Protein AF-0000000077655618 (afdb_homodimer)

Solvent-accessible surface area (backbone atoms only — not comparable to full-atom values): 24822 Å² total; per-residue (Å²): 123,72,72,70,59,63,69,68,70,61,69,77,71,87,75,75,55,71,66,56,51,51,38,50,49,49,50,52,50,49,52,53,41,50,52,50,50,46,52,32,48,47,38,51,69,42,61,35,65,68,57,48,50,51,49,51,52,28,56,75,67,73,40,81,73,79,89,70,79,39,48,40,26,47,33,10,50,50,26,32,53,42,6,56,70,70,27,60,85,37,42,50,14,34,50,28,31,55,51,10,55,44,26,36,52,42,22,52,42,48,51,52,30,42,52,48,30,41,63,45,32,46,45,57,54,49,48,40,54,72,40,60,47,44,53,48,51,52,41,50,51,51,36,52,51,33,48,51,51,32,45,52,30,52,49,50,33,54,54,34,52,69,69,45,60,91,54,92,38,74,61,40,57,50,29,51,53,48,33,52,51,30,47,50,52,31,52,52,37,47,51,56,41,47,56,55,43,61,45,48,62,58,48,43,54,50,49,38,52,21,48,51,47,33,53,51,35,52,36,50,36,26,44,51,43,28,51,49,38,54,53,45,54,59,55,58,74,67,57,63,75,74,128,123,71,73,70,60,64,67,68,71,62,70,77,71,85,76,77,55,71,68,58,51,50,38,51,49,50,50,53,50,49,52,54,43,49,52,50,49,46,52,33,46,45,39,50,69,42,62,36,64,68,56,48,50,51,47,50,52,27,56,76,66,71,40,80,72,78,90,69,78,40,49,40,26,48,32,9,50,49,26,32,52,41,7,57,72,70,26,61,85,37,42,49,15,34,51,29,30,54,52,10,53,44,26,36,51,43,23,53,44,48,51,51,30,44,51,49,33,43,62,45,30,44,43,56,52,49,49,39,56,71,40,61,47,46,52,47,51,53,42,50,51,51,36,52,51,33,47,52,50,33,47,50,30,52,48,50,32,54,52,35,53,68,69,44,60,91,54,92,39,74,62,40,57,49,31,52,53,48,32,54,52,32,47,51,53,30,53,54,38,48,51,54,40,48,56,55,44,60,44,47,60,59,48,44,54,50,49,38,52,20,48,51,49,33,52,50,36,51,38,51,37,26,46,49,42,28,50,49,37,55,52,46,54,59,54,59,75,68,56,63,75,73,127

pLDDT: mean 90.3, std 14.66, range [31.08, 98.88]

Nearest PDB structures (foldseek):
  9g2r-assembly1_E  TM=8.970E-01  e=3.684E-19  Homo sapiens
  9g2r-assembly1_F  TM=9.180E-01  e=1.814E-18  Homo sapiens
  2d4c-assembly2_D  TM=8.384E-01  e=1.560E-07  Homo sapiens
  2d4c-assembly1_B  TM=7.751E-01  e=2.166E-07  Homo sapiens
  2d4c-assembly2_C  TM=8.221E-01  e=8.841E-07  Homo sapiens

Sequence (486 aa):
MNYTEEKLGQAEKTELDAHFENLLQRSDKTKQWTEKLLRSSETLLQPNPSVRMEDFFYEKMDKKKRDRYTNAEQLGQVMIDSGNDYGPGTAYGNSLIKCGQTQMQIGNAEKEFVQSACNNFLQPLKNFLEGDMRTIQKEKKILENKRLDLDACKNRLRKAKTQAGQQQDDAVAKAEADLRVAQSEFDRQAEITKLLLEGISSTHAHHLRCLNDFIEAQMNYYAQCHQYMVDLRKQMGSIPADNMNYTEEKLGQAEKTELDAHFENLLQRSDKTKQWTEKLLRSSETLLQPNPSVRMEDFFYEKMDKKKRDRYTNAEQLGQVMIDSGNDYGPGTAYGNSLIKCGQTQMQIGNAEKEFVQSACNNFLQPLKNFLEGDMRTIQKEKKILENKRLDLDACKNRLRKAKTQAGQQQDDAVAKAEADLRVAQSEFDRQAEITKLLLEGISSTHAHHLRCLNDFIEAQMNYYAQCHQYMVDLRKQMGSIPADN

Structure (mmCIF, N/CA/C/O backbone):
data_AF-0000000077655618-model_v1
#
loop_
_entity.id
_entity.type
_entity.pdbx_description
1 polymer SH3GLB1
#
loop_
_atom_site.group_PDB
_atom_site.id
_atom_site.type_symbol
_atom_site.label_atom_id
_atom_site.label_alt_id
_atom_site.label_comp_id
_atom_site.label_asym_id
_atom_site.label_entity_id
_atom_site.label_seq_id
_atom_site.pdbx_PDB_ins_code
_atom_site.Cartn_x
_atom_site.Cartn_y
_atom_site.Cartn_z
_atom_site.occupancy
_atom_site.B_iso_or_equiv
_atom_site.auth_seq_id
_atom_site.auth_comp_id
_atom_site.auth_asym_id
_atom_site.auth_atom_id
_atom_site.pdbx_PDB_model_num
ATOM 1 N N . MET A 1 1 ? 20.531 41.062 53 1 31.3 1 MET A N 1
ATOM 2 C CA . MET A 1 1 ? 21.141 41.938 52 1 31.3 1 MET A CA 1
ATOM 3 C C . MET A 1 1 ? 20.938 41.344 50.594 1 31.3 1 MET A C 1
ATOM 5 O O . MET A 1 1 ? 20.844 42.125 49.625 1 31.3 1 MET A O 1
ATOM 9 N N . ASN A 1 2 ? 21.141 39.875 50.406 1 32.28 2 ASN A N 1
ATOM 10 C CA . ASN A 1 2 ? 21.281 39.281 49.094 1 32.28 2 ASN A CA 1
ATOM 11 C C . ASN A 1 2 ? 19.922 39.156 48.375 1 32.28 2 ASN A C 1
ATOM 13 O O . ASN A 1 2 ? 19.859 39 47.188 1 32.28 2 ASN A O 1
ATOM 17 N N . TYR A 1 3 ? 18.844 38.938 49.125 1 40.38 3 TYR A N 1
ATOM 18 C CA . TYR A 1 3 ? 17.547 38.625 48.531 1 40.38 3 TYR A CA 1
ATOM 19 C C . TYR A 1 3 ? 16.984 39.844 47.812 1 40.38 3 TYR A C 1
ATOM 21 O O . TYR A 1 3 ? 16.234 39.719 46.844 1 40.38 3 TYR A O 1
ATOM 29 N N . THR A 1 4 ? 17.125 41.125 48.406 1 37.94 4 THR A N 1
ATOM 30 C CA . THR A 1 4 ? 16.578 42.344 47.812 1 37.94 4 THR A CA 1
ATOM 31 C C . THR A 1 4 ? 17.266 42.625 46.469 1 37.94 4 THR A C 1
ATOM 33 O O . THR A 1 4 ? 16.672 43.25 45.594 1 37.94 4 THR A O 1
ATOM 36 N N . GLU A 1 5 ? 18.641 42.375 46.344 1 35.78 5 GLU A N 1
ATOM 37 C CA . GLU A 1 5 ? 19.344 42.719 45.125 1 35.78 5 GLU A CA 1
ATOM 38 C C . GLU A 1 5 ? 18.859 41.906 43.938 1 35.78 5 GLU A C 1
ATOM 40 O O . GLU A 1 5 ? 19.031 42.312 42.781 1 35.78 5 GLU A O 1
ATOM 45 N N . GLU A 1 6 ? 18.531 40.625 44.156 1 39.66 6 GLU A N 1
ATOM 46 C CA . GLU A 1 6 ? 18.219 39.75 43.031 1 39.66 6 GLU A CA 1
ATOM 47 C C . GLU A 1 6 ? 16.922 40.188 42.344 1 39.66 6 GLU A C 1
ATOM 49 O O . GLU A 1 6 ? 16.672 39.812 41.188 1 39.66 6 GLU A O 1
ATOM 54 N N . LYS A 1 7 ? 15.898 40.688 43.031 1 42.94 7 LYS A N 1
ATOM 55 C CA . LYS A 1 7 ? 14.625 41.094 42.438 1 42.94 7 LYS A CA 1
ATOM 56 C C . LYS A 1 7 ? 14.797 42.344 41.562 1 42.94 7 LYS A C 1
ATOM 58 O O . LYS A 1 7 ? 13.883 42.719 40.812 1 42.94 7 LYS A O 1
ATOM 63 N N . LEU A 1 8 ? 15.711 43.281 41.875 1 39.59 8 LEU A N 1
ATOM 64 C CA . LEU A 1 8 ? 15.789 44.562 41.156 1 39.59 8 LEU A CA 1
ATOM 65 C C . LEU A 1 8 ? 16.078 44.344 39.688 1 39.59 8 LEU A C 1
ATOM 67 O O . LEU A 1 8 ? 15.641 45.125 38.844 1 39.59 8 LEU A O 1
ATOM 71 N N . GLY A 1 9 ? 17.172 43.531 39.344 1 36.91 9 GLY A N 1
ATOM 72 C CA . GLY A 1 9 ? 17.688 43.531 37.969 1 36.91 9 GLY A CA 1
ATOM 73 C C . GLY A 1 9 ? 16.844 42.719 37.031 1 36.91 9 GLY A C 1
ATOM 74 O O . GLY A 1 9 ? 17.312 42.312 35.969 1 36.91 9 GLY A O 1
ATOM 75 N N . GLN A 1 10 ? 15.844 41.938 37.469 1 41.03 10 GLN A N 1
ATOM 76 C CA . GLN A 1 10 ? 15.25 41.094 36.406 1 41.03 10 GLN A CA 1
ATOM 77 C C . GLN A 1 10 ? 14.602 41.969 35.344 1 41.03 10 GLN A C 1
ATOM 79 O O . GLN A 1 10 ? 13.719 42.781 35.625 1 41.03 10 GLN A O 1
ATOM 84 N N . ALA A 1 11 ? 15.258 42.312 34.281 1 46.81 11 ALA A N 1
ATOM 85 C CA . ALA A 1 11 ? 14.758 43 33.094 1 46.81 11 ALA A CA 1
ATOM 86 C C . ALA A 1 11 ? 13.305 42.625 32.812 1 46.81 11 ALA A C 1
ATOM 88 O O . ALA A 1 11 ? 12.945 41.438 32.844 1 46.81 11 ALA A O 1
ATOM 89 N N . GLU A 1 12 ? 12.344 43.469 33.031 1 51.44 12 GLU A N 1
ATOM 90 C CA . GLU A 1 12 ? 10.93 43.281 32.719 1 51.44 12 GLU A CA 1
ATOM 91 C C . GLU A 1 12 ? 10.758 42.75 31.281 1 51.44 12 GLU A C 1
ATOM 93 O O . GLU A 1 12 ? 11.07 43.438 30.312 1 51.44 12 GLU A O 1
ATOM 98 N N . LYS A 1 13 ? 10.883 41.469 31.094 1 59.34 13 LYS A N 1
ATOM 99 C CA . LYS A 1 13 ? 10.68 40.812 29.797 1 59.34 13 LYS A CA 1
ATOM 100 C C . LYS A 1 13 ? 9.398 41.312 29.125 1 59.34 13 LYS A C 1
ATOM 102 O O . LYS A 1 13 ? 8.367 41.438 29.781 1 59.34 13 LYS A O 1
ATOM 107 N N . THR A 1 14 ? 9.57 42.062 28 1 67.06 14 THR A N 1
ATOM 108 C CA . THR A 1 14 ? 8.453 42.531 27.172 1 67.06 14 THR A CA 1
ATOM 109 C C . THR A 1 14 ? 7.516 41.344 26.844 1 67.06 14 THR A C 1
ATOM 111 O O . THR A 1 14 ? 7.953 40.312 26.328 1 67.06 14 THR A O 1
ATOM 114 N N . GLU A 1 15 ? 6.305 41.375 27.562 1 65.38 15 GLU A N 1
ATOM 115 C CA . GLU A 1 15 ? 5.32 40.344 27.344 1 65.38 15 GLU A CA 1
ATOM 116 C C . GLU A 1 15 ? 4.355 40.688 26.219 1 65.38 15 GLU A C 1
ATOM 118 O O . GLU A 1 15 ? 3.986 41.844 26.062 1 65.38 15 GLU A O 1
ATOM 123 N N . LEU A 1 16 ? 4.266 39.781 25.234 1 73.88 16 LEU A N 1
ATOM 124 C CA . LEU A 1 16 ? 3.23 39.906 24.219 1 73.88 16 LEU A CA 1
ATOM 125 C C . LEU A 1 16 ? 1.852 39.625 24.812 1 73.88 16 LEU A C 1
ATOM 127 O O . LEU A 1 16 ? 1.73 38.938 25.828 1 73.88 16 LEU A O 1
ATOM 131 N N . ASP A 1 17 ? 0.791 40.219 24.312 1 82.69 17 ASP A N 1
ATOM 132 C CA . ASP A 1 17 ? -0.555 40.062 24.859 1 82.69 17 ASP A CA 1
ATOM 133 C C . ASP A 1 17 ? -1.081 38.656 24.641 1 82.69 17 ASP A C 1
ATOM 135 O O . ASP A 1 17 ? -0.473 37.875 23.906 1 82.69 17 ASP A O 1
ATOM 139 N N . ALA A 1 18 ? -2.076 38.312 25.406 1 87.25 18 ALA A N 1
ATOM 140 C CA . ALA A 1 18 ? -2.664 36.969 25.438 1 87.25 18 ALA A CA 1
ATOM 141 C C . ALA A 1 18 ? -3.146 36.562 24.047 1 87.25 18 ALA A C 1
ATOM 143 O O . ALA A 1 18 ? -3.016 35.406 23.672 1 87.25 18 ALA A O 1
ATOM 144 N N . HIS A 1 19 ? -3.668 37.5 23.328 1 88.31 19 HIS A N 1
ATOM 145 C CA . HIS A 1 19 ? -4.145 37.219 21.984 1 88.31 19 HIS A CA 1
ATOM 146 C C . HIS A 1 19 ? -2.994 36.812 21.062 1 88.31 19 HIS A C 1
ATOM 148 O O . HIS A 1 19 ? -3.109 35.844 20.312 1 88.31 19 HIS A O 1
ATOM 154 N N . PHE A 1 20 ? -1.961 37.531 21.125 1 91.88 20 PHE A N 1
ATOM 155 C CA . PHE A 1 20 ? -0.779 37.25 20.328 1 91.88 20 PHE A CA 1
ATOM 156 C C . PHE A 1 20 ? -0.214 35.875 20.672 1 91.88 20 PHE A C 1
ATOM 158 O O . PHE A 1 20 ? 0.171 35.094 19.781 1 91.88 20 PHE A O 1
ATOM 165 N N . GLU A 1 21 ? -0.175 35.562 21.969 1 91.12 21 GLU A N 1
ATOM 166 C CA . GLU A 1 21 ? 0.317 34.25 22.406 1 91.12 21 GLU A CA 1
ATOM 167 C C . GLU A 1 21 ? -0.551 33.125 21.875 1 91.12 21 GLU A C 1
ATOM 169 O O . GLU A 1 21 ? -0.04 32.062 21.516 1 91.12 21 GLU A O 1
ATOM 174 N N . ASN A 1 22 ? -1.775 33.375 21.859 1 92.75 22 ASN A N 1
ATOM 175 C CA . ASN A 1 22 ? -2.695 32.375 21.297 1 92.75 22 ASN A CA 1
ATOM 176 C C . ASN A 1 22 ? -2.438 32.156 19.812 1 92.75 22 ASN A C 1
ATOM 178 O O . ASN A 1 22 ? -2.488 31.016 19.328 1 92.75 22 ASN A O 1
ATOM 182 N N . LEU A 1 23 ? -2.24 33.219 19.125 1 94.25 23 LEU A N 1
ATOM 183 C CA . LEU A 1 23 ? -1.936 33.125 17.688 1 94.25 23 LEU A CA 1
ATOM 184 C C . LEU A 1 23 ? -0.643 32.375 17.469 1 94.25 23 LEU A C 1
ATOM 186 O O . LEU A 1 23 ? -0.556 31.562 16.531 1 94.25 23 LEU A O 1
ATOM 190 N N . LEU A 1 24 ? 0.281 32.625 18.344 1 94.56 24 LEU A N 1
ATOM 191 C CA . LEU A 1 24 ? 1.562 31.922 18.25 1 94.56 24 LEU A CA 1
ATOM 192 C C . LEU A 1 24 ? 1.389 30.422 18.484 1 94.56 24 LEU A C 1
ATOM 194 O O . LEU A 1 24 ? 1.948 29.609 17.734 1 94.56 24 LEU A O 1
ATOM 198 N N . GLN A 1 25 ? 0.651 30.109 19.422 1 94.69 25 GLN A N 1
ATOM 199 C CA . GLN A 1 25 ? 0.395 28.703 19.75 1 94.69 25 GLN A CA 1
ATOM 200 C C . GLN A 1 25 ? -0.326 28.016 18.594 1 94.69 25 GLN A C 1
ATOM 202 O O . GLN A 1 25 ? 0 26.875 18.25 1 94.69 25 GLN A O 1
ATOM 207 N N . ARG A 1 26 ? -1.279 28.641 18.031 1 95.38 26 ARG A N 1
ATOM 208 C CA . ARG A 1 26 ? -2.014 28.094 16.891 1 95.38 26 ARG A CA 1
ATOM 209 C C . ARG A 1 26 ? -1.083 27.828 15.719 1 95.38 26 ARG A C 1
ATOM 211 O O . ARG A 1 26 ? -1.205 26.812 15.039 1 95.38 26 ARG A O 1
ATOM 218 N N . SER A 1 27 ? -0.266 28.781 15.492 1 96.31 27 SER A N 1
ATOM 219 C CA . SER A 1 27 ? 0.695 28.625 14.406 1 96.31 27 SER A CA 1
ATOM 220 C C . SER A 1 27 ? 1.592 27.406 14.625 1 96.31 27 SER A C 1
ATOM 222 O O . SER A 1 27 ? 1.826 26.641 13.695 1 96.31 27 SER A O 1
ATOM 224 N N . ASP A 1 28 ? 2.088 27.25 15.828 1 96.56 28 ASP A N 1
ATOM 225 C CA . ASP A 1 28 ? 2.971 26.125 16.156 1 96.56 28 ASP A CA 1
ATOM 226 C C . ASP A 1 28 ? 2.244 24.797 16 1 96.56 28 ASP A C 1
ATOM 228 O O . ASP A 1 28 ? 2.795 23.844 15.453 1 96.56 28 ASP A O 1
ATOM 232 N N . LYS A 1 29 ? 1.054 24.781 16.5 1 97.06 29 LYS A N 1
ATOM 233 C CA . LYS A 1 29 ? 0.235 23.594 16.359 1 97.06 29 LYS A CA 1
ATOM 234 C C . LYS A 1 29 ? -0.013 23.25 14.891 1 97.06 29 LYS A C 1
ATOM 236 O O . LYS A 1 29 ? 0.083 22.094 14.484 1 97.06 29 LYS A O 1
ATOM 241 N N . THR A 1 30 ? -0.341 24.281 14.148 1 98.12 30 THR A N 1
ATOM 242 C CA . THR A 1 30 ? -0.645 24.078 12.734 1 98.12 30 THR A CA 1
ATOM 243 C C . THR A 1 30 ? 0.563 23.516 12 1 98.12 30 THR A C 1
ATOM 245 O O . THR A 1 30 ? 0.422 22.609 11.172 1 98.12 30 THR A O 1
ATOM 248 N N . LYS A 1 31 ? 1.72 24.062 12.266 1 98.38 31 LYS A N 1
ATOM 249 C CA . LYS A 1 31 ? 2.936 23.547 11.641 1 98.38 31 LYS A CA 1
ATOM 250 C C . LYS A 1 31 ? 3.148 22.078 11.969 1 98.38 31 LYS A C 1
ATOM 252 O O . LYS A 1 31 ? 3.338 21.25 11.07 1 98.38 31 LYS A O 1
ATOM 257 N N . GLN A 1 32 ? 3.078 21.781 13.227 1 98.38 32 GLN A N 1
ATOM 258 C CA . GLN A 1 32 ? 3.363 20.422 13.711 1 98.38 32 GLN A CA 1
ATOM 259 C C . GLN A 1 32 ? 2.404 19.406 13.102 1 98.38 32 GLN A C 1
ATOM 261 O O . GLN A 1 32 ? 2.836 18.375 12.578 1 98.38 32 GLN A O 1
ATOM 266 N N . TRP A 1 33 ? 1.185 19.75 13.172 1 98.69 33 TRP A N 1
ATOM 267 C CA . TRP A 1 33 ? 0.188 18.781 12.711 1 98.69 33 TRP A CA 1
ATOM 268 C C . TRP A 1 33 ? 0.185 18.688 11.195 1 98.69 33 TRP A C 1
ATOM 270 O O . TRP A 1 33 ? -0.042 17.609 10.633 1 98.69 33 TRP A O 1
ATOM 280 N N . THR A 1 34 ? 0.363 19.828 10.492 1 98.81 34 THR A N 1
ATOM 281 C CA . THR A 1 34 ? 0.437 19.766 9.039 1 98.81 34 THR A CA 1
ATOM 282 C C . THR A 1 34 ? 1.589 18.875 8.594 1 98.81 34 THR A C 1
ATOM 284 O O . THR A 1 34 ? 1.453 18.109 7.633 1 98.81 34 THR A O 1
ATOM 287 N N . GLU A 1 35 ? 2.691 18.922 9.312 1 98.69 35 GLU A N 1
ATOM 288 C CA . GLU A 1 35 ? 3.834 18.062 9 1 98.69 35 GLU A CA 1
ATOM 289 C C . GLU A 1 35 ? 3.482 16.594 9.172 1 98.69 35 GLU A C 1
ATOM 291 O O . GLU A 1 35 ? 3.826 15.758 8.328 1 98.69 35 GLU A O 1
ATOM 296 N N . LYS A 1 36 ? 2.873 16.266 10.227 1 98.75 36 LYS A N 1
ATOM 297 C CA . LYS A 1 36 ? 2.508 14.891 10.516 1 98.75 36 LYS A CA 1
ATOM 298 C C . LYS A 1 36 ? 1.456 14.383 9.531 1 98.75 36 LYS A C 1
ATOM 300 O O . LYS A 1 36 ? 1.523 13.242 9.07 1 98.75 36 LYS A O 1
ATOM 305 N N . LEU A 1 37 ? 0.452 15.242 9.266 1 98.75 37 LEU A N 1
ATOM 306 C CA . LEU A 1 37 ? -0.576 14.891 8.289 1 98.75 37 LEU A CA 1
ATOM 307 C C . LEU A 1 37 ? 0.042 14.609 6.926 1 98.75 37 LEU A C 1
ATOM 309 O O . LEU A 1 37 ? -0.323 13.641 6.262 1 98.75 37 LEU A O 1
ATOM 313 N N . LEU A 1 38 ? 0.95 15.484 6.57 1 98.31 38 LEU A N 1
ATOM 314 C CA . LEU A 1 38 ? 1.625 15.32 5.289 1 98.31 38 LEU A CA 1
ATOM 315 C C . LEU A 1 38 ? 2.383 14 5.234 1 98.31 38 LEU A C 1
ATOM 317 O O . LEU A 1 38 ? 2.217 13.227 4.289 1 98.31 38 LEU A O 1
ATOM 321 N N . ARG A 1 39 ? 3.137 13.68 6.254 1 97.38 39 ARG A N 1
ATOM 322 C CA . ARG A 1 39 ? 3.955 12.477 6.297 1 97.38 39 ARG A CA 1
ATOM 323 C C . ARG A 1 39 ? 3.086 11.227 6.266 1 97.38 39 ARG A C 1
ATOM 325 O O . ARG A 1 39 ? 3.355 10.297 5.5 1 97.38 39 ARG A O 1
ATOM 332 N N . SER A 1 40 ? 2.105 11.164 7.078 1 98 40 SER A N 1
ATOM 333 C CA . SER A 1 40 ? 1.231 10 7.152 1 98 40 SER A CA 1
ATOM 334 C C . SER A 1 40 ? 0.466 9.797 5.852 1 98 40 SER A C 1
ATOM 336 O O . SER A 1 40 ? 0.246 8.664 5.422 1 98 40 SER A O 1
ATOM 338 N N . SER A 1 41 ? 0.03 10.906 5.25 1 98.25 41 SER A N 1
ATOM 339 C CA . SER A 1 41 ? -0.682 10.805 3.98 1 98.25 41 SER A CA 1
ATOM 340 C C . SER A 1 41 ? 0.234 10.297 2.871 1 98.25 41 SER A C 1
ATOM 342 O O . SER A 1 41 ? -0.188 9.508 2.021 1 98.25 41 SER A O 1
ATOM 344 N N . GLU A 1 42 ? 1.455 10.742 2.889 1 96.12 42 GLU A N 1
ATOM 345 C CA . GLU A 1 42 ? 2.43 10.273 1.908 1 96.12 42 GLU A CA 1
ATOM 346 C C . GLU A 1 42 ? 2.635 8.766 2.012 1 96.12 42 GLU A C 1
ATOM 348 O O . GLU A 1 42 ? 2.699 8.07 0.996 1 96.12 42 GLU A O 1
ATOM 353 N N . THR A 1 43 ? 2.734 8.289 3.225 1 95.25 43 THR A N 1
ATOM 354 C CA . THR A 1 43 ? 2.951 6.863 3.457 1 95.25 43 THR A CA 1
ATOM 355 C C . THR A 1 43 ? 1.734 6.051 3.02 1 95.25 43 THR A C 1
ATOM 357 O O . THR A 1 43 ? 1.874 4.93 2.529 1 95.25 43 THR A O 1
ATOM 360 N N . LEU A 1 44 ? 0.563 6.625 3.205 1 96.88 44 LEU A N 1
ATOM 361 C CA . LEU A 1 44 ? -0.66 5.961 2.771 1 96.88 44 LEU A CA 1
ATOM 362 C C . LEU A 1 44 ? -0.699 5.828 1.252 1 96.88 44 LEU A C 1
ATOM 364 O O . LEU A 1 44 ? -1.018 4.762 0.726 1 96.88 44 LEU A O 1
ATOM 368 N N . LEU A 1 45 ? -0.333 6.918 0.59 1 96.06 45 LEU A N 1
ATOM 369 C CA . LEU A 1 45 ? -0.482 6.988 -0.859 1 96.06 45 LEU A CA 1
ATOM 370 C C . LEU A 1 45 ? 0.636 6.223 -1.56 1 96.06 45 LEU A C 1
ATOM 372 O O . LEU A 1 45 ? 0.443 5.707 -2.662 1 96.06 45 LEU A O 1
ATOM 376 N N . GLN A 1 46 ? 1.809 6.215 -0.914 1 93.19 46 GLN A N 1
ATOM 377 C CA . GLN A 1 46 ? 2.959 5.457 -1.396 1 93.19 46 GLN A CA 1
ATOM 378 C C . GLN A 1 46 ? 3.689 4.773 -0.244 1 93.19 46 GLN A C 1
ATOM 380 O O . GLN A 1 46 ? 4.652 5.32 0.298 1 93.19 46 GLN A O 1
ATOM 385 N N . PRO A 1 47 ? 3.256 3.551 0.01 1 91.5 47 PRO A N 1
ATOM 386 C CA . PRO A 1 47 ? 3.768 2.859 1.195 1 91.5 47 PRO A CA 1
ATOM 387 C C . PRO A 1 47 ? 5.215 2.404 1.034 1 91.5 47 PRO A C 1
ATOM 389 O O . PRO A 1 47 ? 5.883 2.088 2.023 1 91.5 47 PRO A O 1
ATOM 392 N N . ASN A 1 48 ? 5.758 2.318 -0.13 1 88.19 48 ASN A N 1
ATOM 393 C CA . ASN A 1 48 ? 7.129 1.889 -0.378 1 88.19 48 ASN A CA 1
ATOM 394 C C . ASN A 1 48 ? 8.117 3.037 -0.193 1 88.19 48 ASN A C 1
ATOM 396 O O . ASN A 1 48 ? 8.133 3.982 -0.982 1 88.19 48 ASN A O 1
ATOM 400 N N . PRO A 1 49 ? 8.914 2.932 0.778 1 88.75 49 PRO A N 1
ATOM 401 C CA . PRO A 1 49 ? 9.844 4.031 1.068 1 88.75 49 PRO A CA 1
ATOM 402 C C . PRO A 1 49 ? 10.82 4.293 -0.072 1 88.75 49 PRO A C 1
ATOM 404 O O . PRO A 1 49 ? 11.195 5.445 -0.316 1 88.75 49 PRO A O 1
ATOM 407 N N . SER A 1 50 ? 11.219 3.268 -0.733 1 86.31 50 SER A N 1
ATOM 408 C CA . SER A 1 50 ? 12.156 3.424 -1.838 1 86.31 50 SER A CA 1
ATOM 409 C C . SER A 1 50 ? 11.539 4.219 -2.982 1 86.31 50 SER A C 1
ATOM 411 O O . SER A 1 50 ? 12.195 5.066 -3.588 1 86.31 50 SER A O 1
ATOM 413 N N . VAL A 1 51 ? 10.359 3.943 -3.217 1 87.31 51 VAL A N 1
ATOM 414 C CA . VAL A 1 51 ? 9.656 4.637 -4.289 1 87.31 51 VAL A CA 1
ATOM 415 C C . VAL A 1 51 ? 9.406 6.09 -3.889 1 87.31 51 VAL A C 1
ATOM 417 O O . VAL A 1 51 ? 9.531 7 -4.715 1 87.31 51 VAL A O 1
ATOM 420 N N . ARG A 1 52 ? 9.047 6.309 -2.656 1 87.94 52 ARG A N 1
ATOM 421 C CA . ARG A 1 52 ? 8.836 7.668 -2.172 1 87.94 52 ARG A CA 1
ATOM 422 C C . ARG A 1 52 ? 10.102 8.508 -2.332 1 87.94 52 ARG A C 1
ATOM 424 O O . ARG A 1 52 ? 10.031 9.68 -2.705 1 87.94 52 ARG A O 1
ATOM 431 N N . MET A 1 53 ? 11.234 7.898 -2.086 1 88 53 MET A N 1
ATOM 432 C CA . MET A 1 53 ? 12.523 8.578 -2.227 1 88 53 MET A CA 1
ATOM 433 C C . MET A 1 53 ? 12.812 8.891 -3.689 1 88 53 MET A C 1
ATOM 435 O O . MET A 1 53 ? 13.289 9.984 -4.008 1 88 53 MET A O 1
ATOM 439 N N . GLU A 1 54 ? 12.578 7.926 -4.445 1 87.44 54 GLU A N 1
ATOM 440 C CA . GLU A 1 54 ? 12.773 8.125 -5.879 1 87.44 54 GLU A CA 1
ATOM 441 C C . GLU A 1 54 ? 11.906 9.266 -6.402 1 87.44 54 GLU A C 1
ATOM 443 O O . GLU A 1 54 ? 12.375 10.125 -7.145 1 87.44 54 GLU A O 1
ATOM 448 N N . ASP A 1 55 ? 10.688 9.258 -6.012 1 84.62 55 ASP A N 1
ATOM 449 C CA . ASP A 1 55 ? 9.75 10.305 -6.426 1 84.62 55 ASP A CA 1
ATOM 450 C C . ASP A 1 55 ? 10.203 11.672 -5.934 1 84.62 55 ASP A C 1
ATOM 452 O O . ASP A 1 55 ? 10.055 12.672 -6.637 1 84.62 55 ASP A O 1
ATOM 456 N N . PHE A 1 56 ? 10.672 11.641 -4.77 1 82.06 56 PHE A N 1
ATOM 457 C CA . PHE A 1 56 ? 11.188 12.875 -4.188 1 82.06 56 PHE A CA 1
ATOM 458 C C . PHE A 1 56 ? 12.336 13.43 -5.02 1 82.06 56 PHE A C 1
ATOM 460 O O . PHE A 1 56 ? 12.398 14.641 -5.266 1 82.06 56 PHE A O 1
ATOM 467 N N . PHE A 1 57 ? 13.133 12.539 -5.48 1 83.69 57 PHE A N 1
ATOM 468 C CA . PHE A 1 57 ? 14.266 12.938 -6.305 1 83.69 57 PHE A CA 1
ATOM 469 C C . PHE A 1 57 ? 13.789 13.484 -7.648 1 83.69 57 PHE A C 1
ATOM 471 O O . PHE A 1 57 ? 14.32 14.477 -8.141 1 83.69 57 PHE A O 1
ATOM 478 N N . TYR A 1 58 ? 12.859 12.875 -8.234 1 83.75 58 TYR A N 1
ATOM 479 C CA . TYR A 1 58 ? 12.336 13.312 -9.516 1 83.75 58 TYR A CA 1
ATOM 480 C C . TYR A 1 58 ? 11.68 14.688 -9.398 1 83.75 58 TYR A C 1
ATOM 482 O O . TYR A 1 58 ? 11.836 15.531 -10.281 1 83.75 58 TYR A O 1
ATOM 490 N N . GLU A 1 59 ? 10.945 14.906 -8.344 1 79.94 59 GLU A N 1
ATOM 491 C CA . GLU A 1 59 ? 10.289 16.188 -8.102 1 79.94 59 GLU A CA 1
ATOM 492 C C . GLU A 1 59 ? 11.32 17.312 -7.969 1 79.94 59 GLU A C 1
ATOM 494 O O . GLU A 1 59 ? 11.141 18.391 -8.523 1 79.94 59 GLU A O 1
ATOM 499 N N . LYS A 1 60 ? 12.344 17.031 -7.32 1 81.31 60 LYS A N 1
ATOM 500 C CA . LYS A 1 60 ? 13.391 18.031 -7.09 1 81.31 60 LYS A CA 1
ATOM 501 C C . LYS A 1 60 ? 14.109 18.391 -8.391 1 81.31 60 LYS A C 1
ATOM 503 O O . LYS A 1 60 ? 14.531 19.531 -8.578 1 81.31 60 LYS A O 1
ATOM 508 N N . MET A 1 61 ? 14.102 17.469 -9.25 1 85 61 MET A N 1
ATOM 509 C CA . MET A 1 61 ? 14.789 17.672 -10.523 1 85 61 MET A CA 1
ATOM 510 C C . MET A 1 61 ? 13.82 18.109 -11.609 1 85 61 MET A C 1
ATOM 512 O O . MET A 1 61 ? 14.203 18.25 -12.773 1 85 61 MET A O 1
ATOM 516 N N . ASP A 1 62 ? 12.547 18.234 -11.266 1 82.38 62 ASP A N 1
ATOM 517 C CA . ASP A 1 62 ? 11.484 18.625 -12.188 1 82.38 62 ASP A CA 1
ATOM 518 C C . ASP A 1 62 ? 11.32 17.594 -13.305 1 82.38 62 ASP A C 1
ATOM 520 O O . ASP A 1 62 ? 11.156 17.969 -14.469 1 82.38 62 ASP A O 1
ATOM 524 N N . LYS A 1 63 ? 11.602 16.469 -12.953 1 79 63 LYS A N 1
ATOM 525 C CA . LYS A 1 63 ? 11.375 15.367 -13.883 1 79 63 LYS A CA 1
ATOM 526 C C . LYS A 1 63 ? 10.031 14.688 -13.625 1 79 63 LYS A C 1
ATOM 528 O O . LYS A 1 63 ? 9.523 14.711 -12.5 1 79 63 LYS A O 1
ATOM 533 N N . LYS A 1 64 ? 9.578 14.164 -14.75 1 78.38 64 LYS A N 1
ATOM 534 C CA . LYS A 1 64 ? 8.312 13.453 -14.609 1 78.38 64 LYS A CA 1
ATOM 535 C C . LYS A 1 64 ? 8.492 12.125 -13.883 1 78.38 64 LYS A C 1
ATOM 537 O O . LYS A 1 64 ? 9.453 11.398 -14.148 1 78.38 64 LYS A O 1
ATOM 542 N N . LYS A 1 65 ? 7.508 11.781 -13.008 1 80.5 65 LYS A N 1
ATOM 543 C CA . LYS A 1 65 ? 7.531 10.531 -12.266 1 80.5 65 LYS A CA 1
ATOM 544 C C . LYS A 1 65 ? 7.367 9.336 -13.203 1 80.5 65 LYS A C 1
ATOM 546 O O . LYS A 1 65 ? 6.617 9.398 -14.172 1 80.5 65 LYS A O 1
ATOM 551 N N . ARG A 1 66 ? 8.031 8.367 -12.898 1 80.19 66 ARG A N 1
ATOM 552 C CA . ARG A 1 66 ? 7.945 7.141 -13.688 1 80.19 66 ARG A CA 1
ATOM 553 C C . ARG A 1 66 ? 6.582 6.473 -13.508 1 80.19 66 ARG A C 1
ATOM 555 O O . ARG A 1 66 ? 6.059 6.406 -12.398 1 80.19 66 ARG A O 1
ATOM 562 N N . ASP A 1 67 ? 6.055 6.199 -14.664 1 83.81 67 ASP A N 1
ATOM 563 C CA . ASP A 1 67 ? 4.82 5.422 -14.609 1 83.81 67 ASP A CA 1
ATOM 564 C C . ASP A 1 67 ? 5.098 3.967 -14.242 1 83.81 67 ASP A C 1
ATOM 566 O O . ASP A 1 67 ? 5.84 3.273 -14.938 1 83.81 67 ASP A O 1
ATOM 570 N N . ARG A 1 68 ? 4.602 3.576 -13.141 1 89.94 68 ARG A N 1
ATOM 571 C CA . ARG A 1 68 ? 4.844 2.221 -12.656 1 89.94 68 ARG A CA 1
ATOM 572 C C . ARG A 1 68 ? 3.533 1.486 -12.398 1 89.94 68 ARG A C 1
ATOM 574 O O . ARG A 1 68 ? 2.523 2.107 -12.055 1 89.94 68 ARG A O 1
ATOM 581 N N . TYR A 1 69 ? 3.633 0.203 -12.594 1 93.81 69 TYR A N 1
ATOM 582 C CA . TYR A 1 69 ? 2.502 -0.637 -12.219 1 93.81 69 TYR A CA 1
ATOM 583 C C . TYR A 1 69 ? 2.266 -0.588 -10.711 1 93.81 69 TYR A C 1
ATOM 585 O O . TYR A 1 69 ? 3.217 -0.606 -9.93 1 93.81 69 TYR A O 1
ATOM 593 N N . THR A 1 70 ? 1.004 -0.408 -10.383 1 96.06 70 THR A N 1
ATOM 594 C CA . THR A 1 70 ? 0.646 -0.654 -8.992 1 96.06 70 THR A CA 1
ATOM 595 C C . THR A 1 70 ? 0.792 -2.135 -8.648 1 96.06 70 THR A C 1
ATOM 597 O O . THR A 1 70 ? 0.959 -2.969 -9.539 1 96.06 70 THR A O 1
ATOM 600 N N . ASN A 1 71 ? 0.795 -2.42 -7.367 1 96.38 71 ASN A N 1
ATOM 601 C CA . ASN A 1 71 ? 0.847 -3.82 -6.961 1 96.38 71 ASN A CA 1
ATOM 602 C C . ASN A 1 71 ? -0.337 -4.609 -7.516 1 96.38 71 ASN A C 1
ATOM 604 O O . ASN A 1 71 ? -0.19 -5.77 -7.898 1 96.38 71 ASN A O 1
ATOM 608 N N . ALA A 1 72 ? -1.5 -3.961 -7.586 1 98.19 72 ALA A N 1
ATOM 609 C CA . ALA A 1 72 ? -2.688 -4.609 -8.133 1 98.19 72 ALA A CA 1
ATOM 610 C C . ALA A 1 72 ? -2.516 -4.902 -9.617 1 98.19 72 ALA A C 1
ATOM 612 O O . ALA A 1 72 ? -2.877 -5.984 -10.094 1 98.19 72 ALA A O 1
ATOM 613 N N . GLU A 1 73 ? -1.933 -3.965 -10.32 1 98.38 73 GLU A N 1
ATOM 614 C CA . GLU A 1 73 ? -1.689 -4.172 -11.742 1 98.38 73 GLU A CA 1
ATOM 615 C C . GLU A 1 73 ? -0.683 -5.293 -11.977 1 98.38 73 GLU A C 1
ATOM 617 O O . GLU A 1 73 ? -0.829 -6.082 -12.914 1 98.38 73 GLU A O 1
ATOM 622 N N . GLN A 1 74 ? 0.317 -5.324 -11.141 1 98.19 74 GLN A N 1
ATOM 623 C CA . GLN A 1 74 ? 1.308 -6.391 -11.25 1 98.19 74 GLN A CA 1
ATOM 624 C C . GLN A 1 74 ? 0.664 -7.762 -11.047 1 98.19 74 GLN A C 1
ATOM 626 O O . GLN A 1 74 ? 0.906 -8.688 -11.828 1 98.19 74 GLN A O 1
ATOM 631 N N . LEU A 1 75 ? -0.101 -7.859 -10.055 1 98.62 75 LEU A N 1
ATOM 632 C CA . LEU A 1 75 ? -0.818 -9.102 -9.812 1 98.62 75 LEU A CA 1
ATOM 633 C C . LEU A 1 75 ? -1.754 -9.43 -10.977 1 98.62 75 LEU A C 1
ATOM 635 O O . LEU A 1 75 ? -1.824 -10.578 -11.422 1 98.62 75 LEU A O 1
ATOM 639 N N . GLY A 1 76 ? -2.418 -8.375 -11.414 1 98.88 76 GLY A N 1
ATOM 640 C CA . GLY A 1 76 ? -3.303 -8.562 -12.555 1 98.88 76 GLY A CA 1
ATOM 641 C C . GLY A 1 76 ? -2.596 -9.133 -13.766 1 98.88 76 GLY A C 1
ATOM 642 O O . GLY A 1 76 ? -3.088 -10.07 -14.398 1 98.88 76 GLY A O 1
ATOM 643 N N . GLN A 1 77 ? -1.438 -8.625 -14.031 1 98.75 77 GLN A N 1
ATOM 644 C CA . GLN A 1 77 ? -0.671 -9.078 -15.188 1 98.75 77 GLN A CA 1
ATOM 645 C C . GLN A 1 77 ? -0.264 -10.547 -15.031 1 98.75 77 GLN A C 1
ATOM 647 O O . GLN A 1 77 ? -0.376 -11.328 -15.977 1 98.75 77 GLN A O 1
ATOM 652 N N . VAL A 1 78 ? 0.191 -10.914 -13.883 1 98.81 78 VAL A N 1
ATOM 653 C CA . VAL A 1 78 ? 0.604 -12.281 -13.609 1 98.81 78 VAL A CA 1
ATOM 654 C C . VAL A 1 78 ? -0.593 -13.227 -13.75 1 98.81 78 VAL A C 1
ATOM 656 O O . VAL A 1 78 ? -0.474 -14.312 -14.32 1 98.81 78 VAL A O 1
ATOM 659 N N . MET A 1 79 ? -1.749 -12.836 -13.289 1 98.81 79 MET A N 1
ATOM 660 C CA . MET A 1 79 ? -2.965 -13.633 -13.375 1 98.81 79 MET A CA 1
ATOM 661 C C . MET A 1 79 ? -3.383 -13.844 -14.828 1 98.81 79 MET A C 1
ATOM 663 O O . MET A 1 79 ? -3.691 -14.961 -15.234 1 98.81 79 MET A O 1
ATOM 667 N N . ILE A 1 80 ? -3.312 -12.773 -15.555 1 98.88 80 ILE A N 1
ATOM 668 C CA . ILE A 1 80 ? -3.707 -12.852 -16.953 1 98.88 80 ILE A CA 1
ATOM 669 C C . ILE A 1 80 ? -2.746 -13.766 -17.719 1 98.88 80 ILE A C 1
ATOM 671 O O . ILE A 1 80 ? -3.176 -14.656 -18.453 1 98.88 80 ILE A O 1
ATOM 675 N N . ASP A 1 81 ? -1.457 -13.586 -17.469 1 98.75 81 ASP A N 1
ATOM 676 C CA . ASP A 1 81 ? -0.456 -14.391 -18.156 1 98.75 81 ASP A CA 1
ATOM 677 C C . ASP A 1 81 ? -0.577 -15.867 -17.766 1 98.75 81 ASP A C 1
ATOM 679 O O . ASP A 1 81 ? -0.503 -16.75 -18.625 1 98.75 81 ASP A O 1
ATOM 683 N N . SER A 1 82 ? -0.731 -16.109 -16.531 1 98.56 82 SER A N 1
ATOM 684 C CA . SER A 1 82 ? -0.87 -17.484 -16.078 1 98.56 82 SER A CA 1
ATOM 685 C C . SER A 1 82 ? -2.139 -18.141 -16.625 1 98.56 82 SER A C 1
ATOM 687 O O . SER A 1 82 ? -2.117 -19.281 -17.062 1 98.56 82 SER A O 1
ATOM 689 N N . GLY A 1 83 ? -3.203 -17.375 -16.562 1 98.25 83 GLY A N 1
ATOM 690 C CA . GLY A 1 83 ? -4.449 -17.891 -17.094 1 98.25 83 GLY A CA 1
ATOM 691 C C . GLY A 1 83 ? -4.355 -18.266 -18.562 1 98.25 83 GLY A C 1
ATOM 692 O O . GLY A 1 83 ? -4.875 -19.297 -18.984 1 98.25 83 GLY A O 1
ATOM 693 N N . ASN A 1 84 ? -3.668 -17.453 -19.328 1 98.25 84 ASN A N 1
ATOM 694 C CA . ASN A 1 84 ? -3.479 -17.734 -20.734 1 98.25 84 ASN A CA 1
ATOM 695 C C . ASN A 1 84 ? -2.602 -18.953 -20.969 1 98.25 84 ASN A C 1
ATOM 697 O O . ASN A 1 84 ? -2.828 -19.734 -21.891 1 98.25 84 ASN A O 1
ATOM 701 N N . ASP A 1 85 ? -1.667 -19.094 -20.078 1 98 85 ASP A N 1
ATOM 702 C CA . ASP A 1 85 ? -0.761 -20.234 -20.203 1 98 85 ASP A CA 1
ATOM 703 C C . ASP A 1 85 ? -1.448 -21.531 -19.797 1 98 85 ASP A C 1
ATOM 705 O O . ASP A 1 85 ? -1.239 -22.578 -20.406 1 98 85 ASP A O 1
ATOM 709 N N . TYR A 1 86 ? -2.309 -21.516 -18.766 1 95.31 86 TYR A N 1
ATOM 710 C CA . TYR A 1 86 ? -3.074 -22.688 -18.328 1 95.31 86 TYR A CA 1
ATOM 711 C C . TYR A 1 86 ? -4.141 -23.047 -19.344 1 95.31 86 TYR A C 1
ATOM 713 O O . TYR A 1 86 ? -4.5 -24.219 -19.484 1 95.31 86 TYR A O 1
ATOM 721 N N . GLY A 1 87 ? -4.578 -22.047 -20.094 1 93.44 87 GLY A N 1
ATOM 722 C CA . GLY A 1 87 ? -5.641 -22.219 -21.078 1 93.44 87 GLY A CA 1
ATOM 723 C C . GLY A 1 87 ? -6.926 -21.516 -20.688 1 93.44 87 GLY A C 1
ATOM 724 O O . GLY A 1 87 ? -7.602 -21.922 -19.75 1 93.44 87 GLY A O 1
ATOM 725 N N . PRO A 1 88 ? -7.297 -20.484 -21.469 1 91.19 88 PRO A N 1
ATOM 726 C CA . PRO A 1 88 ? -8.508 -19.719 -21.156 1 91.19 88 PRO A CA 1
ATOM 727 C C . PRO A 1 88 ? -9.766 -20.578 -21.156 1 91.19 88 PRO A C 1
ATOM 729 O O . PRO A 1 88 ? -10.805 -20.156 -20.641 1 91.19 88 PRO A O 1
ATOM 732 N N . GLY A 1 89 ? -9.594 -21.719 -21.688 1 92.19 89 GLY A N 1
ATOM 733 C CA . GLY A 1 89 ? -10.719 -22.641 -21.719 1 92.19 89 GLY A CA 1
ATOM 734 C C . GLY A 1 89 ? -10.883 -23.422 -20.438 1 92.19 89 GLY A C 1
ATOM 735 O O . GLY A 1 89 ? -11.922 -24.062 -20.219 1 92.19 89 GLY A O 1
ATOM 736 N N . THR A 1 90 ? -9.836 -23.484 -19.562 1 93.56 90 THR A N 1
ATOM 737 C CA . THR A 1 90 ? -9.938 -24.156 -18.281 1 93.56 90 THR A CA 1
ATOM 738 C C . THR A 1 90 ? -10.617 -23.25 -17.25 1 93.56 90 THR A C 1
ATOM 740 O O . THR A 1 90 ? -10.578 -22.031 -17.359 1 93.56 90 THR A O 1
ATOM 743 N N . ALA A 1 91 ? -11.234 -23.844 -16.266 1 94.81 91 ALA A N 1
ATOM 744 C CA . ALA A 1 91 ? -11.906 -23.078 -15.227 1 94.81 91 ALA A CA 1
ATOM 745 C C . ALA A 1 91 ? -10.914 -22.203 -14.461 1 94.81 91 ALA A C 1
ATOM 747 O O . ALA A 1 91 ? -11.172 -21.016 -14.219 1 94.81 91 ALA A O 1
ATOM 748 N N . TYR A 1 92 ? -9.797 -22.812 -14.102 1 96.62 92 TYR A N 1
ATOM 749 C CA . TYR A 1 92 ? -8.781 -22.078 -13.352 1 96.62 92 TYR A CA 1
ATOM 750 C C . TYR A 1 92 ? -8.188 -20.953 -14.188 1 96.62 92 TYR A C 1
ATOM 752 O O . TYR A 1 92 ? -8.109 -19.812 -13.727 1 96.62 92 TYR A O 1
ATOM 760 N N . GLY A 1 93 ? -7.816 -21.25 -15.398 1 97.31 93 GLY A N 1
ATOM 761 C CA . GLY A 1 93 ? -7.246 -20.25 -16.281 1 97.31 93 GLY A CA 1
ATOM 762 C C . GLY A 1 93 ? -8.195 -19.094 -16.562 1 97.31 93 GLY A C 1
ATOM 763 O O . GLY A 1 93 ? -7.805 -17.938 -16.5 1 97.31 93 GLY A O 1
ATOM 764 N N . ASN A 1 94 ? -9.375 -19.438 -16.859 1 97.19 94 ASN A N 1
ATOM 765 C CA . ASN A 1 94 ? -10.398 -18.438 -17.125 1 97.19 94 ASN A CA 1
ATOM 766 C C . ASN A 1 94 ? -10.617 -17.516 -15.922 1 97.19 94 ASN A C 1
ATOM 768 O O . ASN A 1 94 ? -10.711 -16.297 -16.078 1 97.19 94 ASN A O 1
ATOM 772 N N . SER A 1 95 ? -10.711 -18.094 -14.734 1 98 95 SER A N 1
ATOM 773 C CA . SER A 1 95 ? -10.922 -17.328 -13.508 1 98 95 SER A CA 1
ATOM 774 C C . SER A 1 95 ? -9.758 -16.391 -13.234 1 98 95 SER A C 1
ATOM 776 O O . SER A 1 95 ? -9.961 -15.25 -12.82 1 98 95 SER A O 1
ATOM 778 N N . LEU A 1 96 ? -8.578 -16.859 -13.523 1 98.56 96 LEU A N 1
ATOM 779 C CA . LEU A 1 96 ? -7.391 -16.031 -13.344 1 98.56 96 LEU A CA 1
ATOM 780 C C . LEU A 1 96 ? -7.418 -14.836 -14.281 1 98.56 96 LEU A C 1
ATOM 782 O O . LEU A 1 96 ? -7.105 -13.711 -13.867 1 98.56 96 LEU A O 1
ATOM 786 N N . ILE A 1 97 ? -7.797 -15.062 -15.461 1 98.56 97 ILE A N 1
ATOM 787 C CA . ILE A 1 97 ? -7.832 -13.992 -16.453 1 98.56 97 ILE A CA 1
ATOM 788 C C . ILE A 1 97 ? -8.844 -12.93 -16.031 1 98.56 97 ILE A C 1
ATOM 790 O O . ILE A 1 97 ? -8.539 -11.734 -16.031 1 98.56 97 ILE A O 1
ATOM 794 N N . LYS A 1 98 ? -10.008 -13.367 -15.609 1 98.31 98 LYS A N 1
ATOM 795 C CA . LYS A 1 98 ? -11.055 -12.43 -15.211 1 98.31 98 LYS A CA 1
ATOM 796 C C . LYS A 1 98 ? -10.648 -11.656 -13.961 1 98.31 98 LYS A C 1
ATOM 798 O O . LYS A 1 98 ? -10.82 -10.438 -13.898 1 98.31 98 LYS A O 1
ATOM 803 N N . CYS A 1 99 ? -10.117 -12.375 -13.023 1 98.69 99 CYS A N 1
ATOM 804 C CA . CYS A 1 99 ? -9.648 -11.711 -11.812 1 98.69 99 CYS A CA 1
ATOM 805 C C . CYS A 1 99 ? -8.531 -10.727 -12.125 1 98.69 99 CYS A C 1
ATOM 807 O O . CYS A 1 99 ? -8.5 -9.617 -11.586 1 98.69 99 CYS A O 1
ATOM 809 N N . GLY A 1 100 ? -7.648 -11.188 -12.992 1 98.88 100 GLY A N 1
ATOM 810 C CA . GLY A 1 100 ? -6.531 -10.336 -13.383 1 98.88 100 GLY A CA 1
ATOM 811 C C . GLY A 1 100 ? -6.973 -9.055 -14.062 1 98.88 100 GLY A C 1
ATOM 812 O O . GLY A 1 100 ? -6.43 -7.984 -13.781 1 98.88 100 GLY A O 1
ATOM 813 N N . GLN A 1 101 ? -7.898 -9.141 -14.922 1 98.75 101 GLN A N 1
ATOM 814 C CA . GLN A 1 101 ? -8.438 -7.965 -15.594 1 98.75 101 GLN A CA 1
ATOM 815 C C . GLN A 1 101 ? -9.047 -6.988 -14.594 1 98.75 101 GLN A C 1
ATOM 817 O O . GLN A 1 101 ? -8.875 -5.773 -14.719 1 98.75 101 GLN A O 1
ATOM 822 N N . THR A 1 102 ? -9.688 -7.531 -13.641 1 98.88 102 THR A N 1
ATOM 823 C CA . THR A 1 102 ? -10.281 -6.695 -12.602 1 98.88 102 THR A CA 1
ATOM 824 C C . THR A 1 102 ? -9.203 -6.027 -11.758 1 98.88 102 THR A C 1
ATOM 826 O O . THR A 1 102 ? -9.305 -4.848 -11.43 1 98.88 102 THR A O 1
ATOM 829 N N . GLN A 1 103 ? -8.156 -6.793 -11.445 1 98.81 103 GLN A N 1
ATOM 830 C CA . GLN A 1 103 ? -7.039 -6.215 -10.711 1 98.81 103 GLN A CA 1
ATOM 831 C C . GLN A 1 103 ? -6.398 -5.066 -11.484 1 98.81 103 GLN A C 1
ATOM 833 O O . GLN A 1 103 ? -5.965 -4.074 -10.891 1 98.81 103 GLN A O 1
ATOM 838 N N . MET A 1 104 ? -6.352 -5.215 -12.812 1 98.75 104 MET A N 1
ATOM 839 C CA . MET A 1 104 ? -5.836 -4.141 -13.656 1 98.75 104 MET A CA 1
ATOM 840 C C . MET A 1 104 ? -6.688 -2.883 -13.508 1 98.75 104 MET A C 1
ATOM 842 O O . MET A 1 104 ? -6.152 -1.775 -13.422 1 98.75 104 MET A O 1
ATOM 846 N N . GLN A 1 105 ? -7.969 -3.061 -13.453 1 98.81 105 GLN A N 1
ATOM 847 C CA . GLN A 1 105 ? -8.883 -1.934 -13.289 1 98.81 105 GLN A CA 1
ATOM 848 C C . GLN A 1 105 ? -8.711 -1.282 -11.922 1 98.81 105 GLN A C 1
ATOM 850 O O . GLN A 1 105 ? -8.68 -0.055 -11.812 1 98.81 105 GLN A O 1
ATOM 855 N N . ILE A 1 106 ? -8.562 -2.117 -10.93 1 98.81 106 ILE A N 1
ATOM 856 C CA . ILE A 1 106 ? -8.375 -1.629 -9.57 1 98.81 106 ILE A CA 1
ATOM 857 C C . ILE A 1 106 ? -7.082 -0.821 -9.477 1 98.81 106 ILE A C 1
ATOM 859 O O . ILE A 1 106 ? -7.059 0.259 -8.883 1 98.81 106 ILE A O 1
ATOM 863 N N . GLY A 1 107 ? -6.039 -1.364 -10.094 1 98.5 107 GLY A N 1
ATOM 864 C CA . GLY A 1 107 ? -4.77 -0.657 -10.109 1 98.5 107 GLY A CA 1
ATOM 865 C C . GLY A 1 107 ? -4.844 0.695 -10.797 1 98.5 107 GLY A C 1
ATOM 866 O O . GLY A 1 107 ? -4.246 1.666 -10.328 1 98.5 107 GLY A O 1
ATOM 867 N N . ASN A 1 108 ? -5.535 0.786 -11.867 1 98.12 108 ASN A N 1
ATOM 868 C CA . ASN A 1 108 ? -5.703 2.047 -12.578 1 98.12 108 ASN A CA 1
ATOM 869 C C . ASN A 1 108 ? -6.488 3.061 -11.75 1 98.12 108 ASN A C 1
ATOM 871 O O . ASN A 1 108 ? -6.145 4.242 -11.727 1 98.12 108 ASN A O 1
ATOM 875 N N . ALA A 1 109 ? -7.551 2.588 -11.109 1 98.56 109 ALA A N 1
ATOM 876 C CA . ALA A 1 109 ? -8.328 3.451 -10.219 1 98.56 109 ALA A CA 1
ATOM 877 C C . ALA A 1 109 ? -7.461 3.977 -9.078 1 98.56 109 ALA A C 1
ATOM 879 O O . ALA A 1 109 ? -7.605 5.129 -8.656 1 98.56 109 ALA A O 1
ATOM 880 N N . GLU A 1 110 ? -6.621 3.129 -8.594 1 97.81 110 GLU A N 1
ATOM 881 C CA . GLU A 1 110 ? -5.699 3.525 -7.535 1 97.81 110 GLU A CA 1
ATOM 882 C C . GLU A 1 110 ? -4.781 4.652 -7.992 1 97.81 110 GLU A C 1
ATOM 884 O O . GLU A 1 110 ? -4.527 5.598 -7.246 1 97.81 110 GLU A O 1
ATOM 889 N N . LYS A 1 111 ? -4.297 4.555 -9.195 1 96.81 111 LYS A N 1
ATOM 890 C CA . LYS A 1 111 ? -3.434 5.594 -9.75 1 96.81 111 LYS A CA 1
ATOM 891 C C . LYS A 1 111 ? -4.156 6.938 -9.789 1 96.81 111 LYS A C 1
ATOM 893 O O . LYS A 1 111 ? -3.574 7.973 -9.453 1 96.81 111 LYS A O 1
ATOM 898 N N . GLU A 1 112 ? -5.34 6.883 -10.203 1 97.62 112 GLU A N 1
ATOM 899 C CA . GLU A 1 112 ? -6.137 8.102 -10.273 1 97.62 112 GLU A CA 1
ATOM 900 C C . GLU A 1 112 ? -6.367 8.695 -8.883 1 97.62 112 GLU A C 1
ATOM 902 O O . GLU A 1 112 ? -6.262 9.906 -8.695 1 97.62 112 GLU A O 1
ATOM 907 N N . PHE A 1 113 ? -6.699 7.852 -7.992 1 98.31 113 PHE A N 1
ATOM 908 C CA . PHE A 1 113 ? -6.883 8.273 -6.609 1 98.31 113 PHE A CA 1
ATOM 909 C C . PHE A 1 113 ? -5.621 8.945 -6.078 1 98.31 113 PHE A C 1
ATOM 911 O O . PHE A 1 113 ? -5.68 10.047 -5.527 1 98.31 113 PHE A O 1
ATOM 918 N N . VAL A 1 114 ? -4.488 8.281 -6.246 1 97.12 114 VAL A N 1
ATOM 919 C CA . VAL A 1 114 ? -3.209 8.766 -5.734 1 97.12 114 VAL A CA 1
ATOM 920 C C . VAL A 1 114 ? -2.885 10.117 -6.359 1 97.12 114 VAL A C 1
ATOM 922 O O . VAL A 1 114 ? -2.482 11.055 -5.66 1 97.12 114 VAL A O 1
ATOM 925 N N . GLN A 1 115 ? -3.072 10.227 -7.609 1 95.69 115 GLN A N 1
ATOM 926 C CA . GLN A 1 115 ? -2.795 11.477 -8.305 1 95.69 115 GLN A CA 1
ATOM 927 C C . GLN A 1 115 ? -3.666 12.609 -7.77 1 95.69 115 GLN A C 1
ATOM 929 O O . GLN A 1 115 ? -3.166 13.695 -7.477 1 95.69 115 GLN A O 1
ATOM 934 N N . SER A 1 116 ? -4.945 12.359 -7.641 1 98.19 116 SER A N 1
ATOM 935 C CA . SER A 1 116 ? -5.879 13.359 -7.129 1 98.19 116 SER A CA 1
ATOM 936 C C . SER A 1 116 ? -5.531 13.758 -5.703 1 98.19 116 SER A C 1
ATOM 938 O O . SER A 1 116 ? -5.512 14.953 -5.375 1 98.19 116 SER A O 1
ATOM 940 N N . ALA A 1 117 ? -5.262 12.797 -4.84 1 98.31 117 ALA A N 1
ATOM 941 C CA . ALA A 1 117 ? -4.922 13.055 -3.441 1 98.31 117 ALA A CA 1
ATOM 942 C C . ALA A 1 117 ? -3.629 13.852 -3.33 1 98.31 117 ALA A C 1
ATOM 944 O O . ALA A 1 117 ? -3.527 14.766 -2.504 1 98.31 117 ALA A O 1
ATOM 945 N N . CYS A 1 118 ? -2.652 13.492 -4.184 1 95.62 118 CYS A N 1
ATOM 946 C CA . CYS A 1 118 ? -1.382 14.211 -4.172 1 95.62 118 CYS A CA 1
ATOM 947 C C . CYS A 1 118 ? -1.574 15.664 -4.59 1 95.62 118 CYS A C 1
ATOM 949 O O . CYS A 1 118 ? -1.073 16.578 -3.932 1 95.62 118 CYS A O 1
ATOM 951 N N . ASN A 1 119 ? -2.354 15.906 -5.59 1 96.5 119 ASN A N 1
ATOM 952 C CA . ASN A 1 119 ? -2.533 17.234 -6.16 1 96.5 119 ASN A CA 1
ATOM 953 C C . ASN A 1 119 ? -3.428 18.109 -5.285 1 96.5 119 ASN A C 1
ATOM 955 O O . ASN A 1 119 ? -3.166 19.297 -5.109 1 96.5 119 ASN A O 1
ATOM 959 N N . ASN A 1 120 ? -4.422 17.5 -4.711 1 98 120 ASN A N 1
ATOM 960 C CA . ASN A 1 120 ? -5.48 18.312 -4.109 1 98 120 ASN A CA 1
ATOM 961 C C . ASN A 1 120 ? -5.367 18.344 -2.588 1 98 120 ASN A C 1
ATOM 963 O O . ASN A 1 120 ? -6.016 19.156 -1.929 1 98 120 ASN A O 1
ATOM 967 N N . PHE A 1 121 ? -4.531 17.531 -2.055 1 98.38 121 PHE A N 1
ATOM 968 C CA . PHE A 1 121 ? -4.422 17.484 -0.601 1 98.38 121 PHE A CA 1
ATOM 969 C C . PHE A 1 121 ? -2.967 17.609 -0.165 1 98.38 121 PHE A C 1
ATOM 971 O O . PHE A 1 121 ? -2.607 18.578 0.522 1 98.38 121 PHE A O 1
ATOM 978 N N . LEU A 1 122 ? -2.064 16.766 -0.719 1 97.44 122 LEU A N 1
ATOM 979 C CA . LEU A 1 122 ? -0.673 16.75 -0.28 1 97.44 122 LEU A CA 1
ATOM 980 C C . LEU A 1 122 ? 0.041 18.031 -0.699 1 97.44 122 LEU A C 1
ATOM 982 O O . LEU A 1 122 ? 0.718 18.656 0.115 1 97.44 122 LEU A O 1
ATOM 986 N N . GLN A 1 123 ? -0.134 18.391 -1.937 1 96.25 123 GLN A N 1
ATOM 987 C CA . GLN A 1 123 ? 0.606 19.531 -2.477 1 96.25 123 GLN A CA 1
ATOM 988 C C . GLN A 1 123 ? 0.255 20.812 -1.734 1 96.25 123 GLN A C 1
ATOM 990 O O . GLN A 1 123 ? 1.143 21.594 -1.372 1 96.25 123 GLN A O 1
ATOM 995 N N . PRO A 1 124 ? -1.001 21.078 -1.477 1 98.12 124 PRO A N 1
ATOM 996 C CA . PRO A 1 124 ? -1.354 22.266 -0.711 1 98.12 124 PRO A CA 1
ATOM 997 C C . PRO A 1 124 ? -0.723 22.297 0.679 1 98.12 124 PRO A C 1
ATOM 999 O O . PRO A 1 124 ? -0.281 23.344 1.146 1 98.12 124 PRO A O 1
ATOM 1002 N N . LEU A 1 125 ? -0.668 21.172 1.358 1 98.44 125 LEU A N 1
ATOM 1003 C CA . LEU A 1 125 ? -0.025 21.109 2.666 1 98.44 125 LEU A CA 1
ATOM 1004 C C . LEU A 1 125 ? 1.469 21.391 2.553 1 98.44 125 LEU A C 1
ATOM 1006 O O . LEU A 1 125 ? 2.027 22.125 3.367 1 98.44 125 LEU A O 1
ATOM 1010 N N . LYS A 1 126 ? 2.047 20.828 1.517 1 96.62 126 LYS A N 1
ATOM 1011 C CA . LYS A 1 126 ? 3.469 21.062 1.272 1 96.62 126 LYS A CA 1
ATOM 1012 C C . LYS A 1 126 ? 3.744 22.531 0.979 1 96.62 126 LYS A C 1
ATOM 1014 O O . LYS A 1 126 ? 4.703 23.109 1.501 1 96.62 126 LYS A O 1
ATOM 1019 N N . ASN A 1 127 ? 2.928 23.109 0.167 1 97.25 127 ASN A N 1
ATOM 1020 C CA . ASN A 1 127 ? 3.076 24.516 -0.194 1 97.25 127 ASN A CA 1
ATOM 1021 C C . ASN A 1 127 ? 2.98 25.422 1.03 1 97.25 127 ASN A C 1
ATOM 1023 O O . ASN A 1 127 ? 3.73 26.391 1.149 1 97.25 127 ASN A O 1
ATOM 1027 N N . PHE A 1 128 ? 2.064 25.094 1.862 1 98.38 128 PHE A N 1
ATOM 1028 C CA . PHE A 1 128 ? 1.92 25.859 3.09 1 98.38 128 PHE A CA 1
ATOM 1029 C C . PHE A 1 128 ? 3.188 25.781 3.934 1 98.38 128 PHE A C 1
ATOM 1031 O O . PHE A 1 128 ? 3.689 26.797 4.406 1 98.38 128 PHE A O 1
ATOM 1038 N N . LEU A 1 129 ? 3.713 24.578 4.098 1 98.19 129 LEU A N 1
ATOM 1039 C CA . LEU A 1 129 ? 4.883 24.359 4.941 1 98.19 129 LEU A CA 1
ATOM 1040 C C . LEU A 1 129 ? 6.113 25.047 4.352 1 98.19 129 LEU A C 1
ATOM 1042 O O . LEU A 1 129 ? 6.898 25.656 5.082 1 98.19 129 LEU A O 1
ATOM 1046 N N . GLU A 1 130 ? 6.215 25.016 3.037 1 96.44 130 GLU A N 1
ATOM 1047 C CA . GLU A 1 130 ? 7.402 25.531 2.363 1 96.44 130 GLU A CA 1
ATOM 1048 C C . GLU A 1 130 ? 7.254 27.016 2.037 1 96.44 130 GLU A C 1
ATOM 1050 O O . GLU A 1 130 ? 8.234 27.688 1.706 1 96.44 130 GLU A O 1
ATOM 1055 N N . GLY A 1 131 ? 6.066 27.516 2.115 1 97.25 131 GLY A N 1
ATOM 1056 C CA . GLY A 1 131 ? 5.805 28.906 1.807 1 97.25 131 GLY A CA 1
ATOM 1057 C C . GLY A 1 131 ? 5.457 29.734 3.031 1 97.25 131 GLY A C 1
ATOM 1058 O O . GLY A 1 131 ? 6.348 30.234 3.715 1 97.25 131 GLY A O 1
ATOM 1059 N N . ASP A 1 132 ? 4.145 29.766 3.346 1 97.25 132 ASP A N 1
ATOM 1060 C CA . ASP A 1 132 ? 3.619 30.609 4.414 1 97.25 132 ASP A CA 1
ATOM 1061 C C . ASP A 1 132 ? 4.281 30.281 5.75 1 97.25 132 ASP A C 1
ATOM 1063 O O . ASP A 1 132 ? 4.645 31.188 6.508 1 97.25 132 ASP A O 1
ATOM 1067 N N . MET A 1 133 ? 4.426 29.078 6.027 1 97.88 133 MET A N 1
ATOM 1068 C CA . MET A 1 133 ? 4.93 28.688 7.34 1 97.88 133 MET A CA 1
ATOM 1069 C C . MET A 1 133 ? 6.398 29.078 7.496 1 97.88 133 MET A C 1
ATOM 1071 O O . MET A 1 133 ? 6.82 29.5 8.57 1 97.88 133 MET A O 1
ATOM 1075 N N . ARG A 1 134 ? 7.156 28.938 6.441 1 97.75 134 ARG A N 1
ATOM 1076 C CA . ARG A 1 134 ? 8.547 29.375 6.496 1 97.75 134 ARG A CA 1
ATOM 1077 C C . ARG A 1 134 ? 8.648 30.875 6.727 1 97.75 134 ARG A C 1
ATOM 1079 O O . ARG A 1 134 ? 9.5 31.344 7.488 1 97.75 134 ARG A O 1
ATOM 1086 N N . THR A 1 135 ? 7.816 31.578 6.016 1 98.25 135 THR A N 1
ATOM 1087 C CA . THR A 1 135 ? 7.773 33.031 6.188 1 98.25 135 THR A CA 1
ATOM 1088 C C . THR A 1 135 ? 7.426 33.406 7.629 1 98.25 135 THR A C 1
ATOM 1090 O O . THR A 1 135 ? 8.062 34.25 8.227 1 98.25 135 THR A O 1
ATOM 1093 N N . ILE A 1 136 ? 6.43 32.719 8.156 1 98.19 136 ILE A N 1
ATOM 1094 C CA . ILE A 1 136 ? 5.996 32.969 9.523 1 98.19 136 ILE A CA 1
ATOM 1095 C C . ILE A 1 136 ? 7.145 32.688 10.492 1 98.19 136 ILE A C 1
ATOM 1097 O O . ILE A 1 136 ? 7.418 33.469 11.398 1 98.19 136 ILE A O 1
ATOM 1101 N N . GLN A 1 137 ? 7.809 31.625 10.258 1 97.88 137 GLN A N 1
ATOM 1102 C CA . GLN A 1 137 ? 8.914 31.234 11.133 1 97.88 137 GLN A CA 1
ATOM 1103 C C . GLN A 1 137 ? 10.039 32.25 11.086 1 97.88 137 GLN A C 1
ATOM 1105 O O . GLN A 1 137 ? 10.617 32.594 12.117 1 97.88 137 GLN A O 1
ATOM 1110 N N . LYS A 1 138 ? 10.336 32.719 9.93 1 98.06 138 LYS A N 1
ATOM 1111 C CA . LYS A 1 138 ? 11.367 33.719 9.766 1 98.06 138 LYS A CA 1
ATOM 1112 C C . LYS A 1 138 ? 11.008 35 10.531 1 98.06 138 LYS A C 1
ATOM 1114 O O . LYS A 1 138 ? 11.844 35.562 11.25 1 98.06 138 LYS A O 1
ATOM 1119 N N . GLU A 1 139 ? 9.773 35.469 10.359 1 97.94 139 GLU A N 1
ATOM 1120 C CA . GLU A 1 139 ? 9.32 36.688 11.008 1 97.94 139 GLU A CA 1
ATOM 1121 C C . GLU A 1 139 ? 9.266 36.531 12.523 1 97.94 139 GLU A C 1
ATOM 1123 O O . GLU A 1 139 ? 9.516 37.469 13.266 1 97.94 139 GLU A O 1
ATOM 1128 N N . LYS A 1 140 ? 8.883 35.344 12.961 1 96.69 140 LYS A N 1
ATOM 1129 C CA . LYS A 1 140 ? 8.891 35.062 14.391 1 96.69 140 LYS A CA 1
ATOM 1130 C C . LYS A 1 140 ? 10.297 35.188 14.969 1 96.69 140 LYS A C 1
ATOM 1132 O O . LYS A 1 140 ? 10.477 35.719 16.078 1 96.69 140 LYS A O 1
ATOM 1137 N N . LYS A 1 141 ? 11.25 34.719 14.234 1 97.56 141 LYS A N 1
ATOM 1138 C CA . LYS A 1 141 ? 12.641 34.812 14.68 1 97.56 141 LYS A CA 1
ATOM 1139 C C . LYS A 1 141 ? 13.102 36.25 14.75 1 97.56 141 LYS A C 1
ATOM 1141 O O . LYS A 1 141 ? 13.797 36.656 15.695 1 97.56 141 LYS A O 1
ATOM 1146 N N . ILE A 1 142 ? 12.734 37.031 13.734 1 98.12 142 ILE A N 1
ATOM 1147 C CA . ILE A 1 142 ? 13.086 38.469 13.719 1 98.12 142 ILE A CA 1
ATOM 1148 C C . ILE A 1 142 ? 12.438 39.156 14.922 1 98.12 142 ILE A C 1
ATOM 1150 O O . ILE A 1 142 ? 13.07 39.969 15.57 1 98.12 142 ILE A O 1
ATOM 1154 N N . LEU A 1 143 ? 11.203 38.781 15.172 1 96.94 143 LEU A N 1
ATOM 1155 C CA . LEU A 1 143 ? 10.5 39.375 16.312 1 96.94 143 LEU A CA 1
ATOM 1156 C C . LEU A 1 143 ? 11.219 39.062 17.609 1 96.94 143 LEU A C 1
ATOM 1158 O O . LEU A 1 143 ? 11.359 39.938 18.469 1 96.94 143 LEU A O 1
ATOM 1162 N N . GLU A 1 144 ? 11.625 37.844 17.75 1 95.31 144 GLU A N 1
ATOM 1163 C CA . GLU A 1 144 ? 12.352 37.438 18.953 1 95.31 144 GLU A CA 1
ATOM 1164 C C . GLU A 1 144 ? 13.648 38.25 19.094 1 95.31 144 GLU A C 1
ATOM 1166 O O . GLU A 1 144 ? 14.008 38.656 20.203 1 95.31 144 GLU A O 1
ATOM 1171 N N . ASN A 1 145 ? 14.344 38.469 18.031 1 97 145 ASN A N 1
ATOM 1172 C CA . ASN A 1 145 ? 15.57 39.25 18.062 1 97 145 ASN A CA 1
ATOM 1173 C C . ASN A 1 145 ? 15.289 40.688 18.469 1 97 145 ASN A C 1
ATOM 1175 O O . ASN A 1 145 ? 16.047 41.281 19.234 1 97 145 ASN A O 1
ATOM 1179 N N . LYS A 1 146 ? 14.203 41.25 17.875 1 96.56 146 LYS A N 1
ATOM 1180 C CA . LYS A 1 146 ? 13.812 42.594 18.234 1 96.56 146 LYS A CA 1
ATOM 1181 C C . LYS A 1 146 ? 13.438 42.719 19.703 1 96.56 146 LYS A C 1
ATOM 1183 O O . LYS A 1 146 ? 13.68 43.719 20.344 1 96.56 146 LYS A O 1
ATOM 1188 N N . ARG A 1 147 ? 12.82 41.625 20.172 1 95.25 147 ARG A N 1
ATOM 1189 C CA . ARG A 1 147 ? 12.477 41.594 21.594 1 95.25 147 ARG A CA 1
ATOM 1190 C C . ARG A 1 147 ? 13.734 41.594 22.453 1 95.25 147 ARG A C 1
ATOM 1192 O O . ARG A 1 147 ? 13.797 42.344 23.453 1 95.25 147 ARG A O 1
ATOM 1199 N N . LEU A 1 148 ? 14.75 40.875 22.094 1 95.5 148 LEU A N 1
ATOM 1200 C CA . LEU A 1 148 ? 16.016 40.812 22.812 1 95.5 148 LEU A CA 1
ATOM 1201 C C . LEU A 1 148 ? 16.703 42.188 22.797 1 95.5 148 LEU A C 1
ATOM 1203 O O . LEU A 1 148 ? 17.266 42.625 23.797 1 95.5 148 LEU A O 1
ATOM 1207 N N . ASP A 1 149 ? 16.672 42.844 21.656 1 96.12 149 ASP A N 1
ATOM 1208 C CA . ASP A 1 149 ? 17.234 44.156 21.516 1 96.12 149 ASP A CA 1
ATOM 1209 C C . ASP A 1 149 ? 16.531 45.156 22.453 1 96.12 149 ASP A C 1
ATOM 1211 O O . ASP A 1 149 ? 17.188 46 23.062 1 96.12 149 ASP A O 1
ATOM 1215 N N . LEU A 1 150 ? 15.227 45.062 22.422 1 95.69 150 LEU A N 1
ATOM 1216 C CA . LEU A 1 150 ? 14.43 45.938 23.281 1 95.69 150 LEU A CA 1
ATOM 1217 C C . LEU A 1 150 ? 14.781 45.719 24.75 1 95.69 150 LEU A C 1
ATOM 1219 O O . LEU A 1 150 ? 14.953 46.688 25.5 1 95.69 150 LEU A O 1
ATOM 1223 N N . ASP A 1 151 ? 14.914 44.5 25.156 1 94.94 151 ASP A N 1
ATOM 1224 C CA . ASP A 1 151 ? 15.266 44.156 26.531 1 94.94 151 ASP A CA 1
ATOM 1225 C C . ASP A 1 151 ? 16.656 44.688 26.891 1 94.94 151 ASP A C 1
ATOM 1227 O O . ASP A 1 151 ? 16.875 45.188 28 1 94.94 151 ASP A O 1
ATOM 1231 N N . ALA A 1 152 ? 17.594 44.625 25.938 1 95.31 152 ALA A N 1
ATOM 1232 C CA . ALA A 1 152 ? 18.953 45.125 26.141 1 95.31 152 ALA A CA 1
ATOM 1233 C C . ALA A 1 152 ? 18.938 46.625 26.344 1 95.31 152 ALA A C 1
ATOM 1235 O O . ALA A 1 152 ? 19.672 47.156 27.172 1 95.31 152 ALA A O 1
ATOM 1236 N N . CYS A 1 153 ? 18.078 47.344 25.547 1 94.94 153 CYS A N 1
ATOM 1237 C CA . CYS A 1 153 ? 17.969 48.781 25.656 1 94.94 153 CYS A CA 1
ATOM 1238 C C . CYS A 1 153 ? 17.344 49.188 26.984 1 94.94 153 CYS A C 1
ATOM 1240 O O . CYS A 1 153 ? 17.719 50.219 27.562 1 94.94 153 CYS A O 1
ATOM 1242 N N . LYS A 1 154 ? 16.344 48.438 27.422 1 94.25 154 LYS A N 1
ATOM 1243 C CA . LYS A 1 154 ? 15.727 48.688 28.734 1 94.25 154 LYS A CA 1
ATOM 1244 C C . LYS A 1 154 ? 16.766 48.562 29.844 1 94.25 154 LYS A C 1
ATOM 1246 O O . LYS A 1 154 ? 16.781 49.406 30.75 1 94.25 154 LYS A O 1
ATOM 1251 N N . ASN A 1 155 ? 17.609 47.562 29.75 1 94.19 155 ASN A N 1
ATOM 1252 C CA . ASN A 1 155 ? 18.656 47.375 30.75 1 94.19 155 ASN A CA 1
ATOM 1253 C C . ASN A 1 155 ? 19.688 48.469 30.719 1 94.19 155 ASN A C 1
ATOM 1255 O O . ASN A 1 155 ? 20.156 48.906 31.766 1 94.19 155 ASN A O 1
ATOM 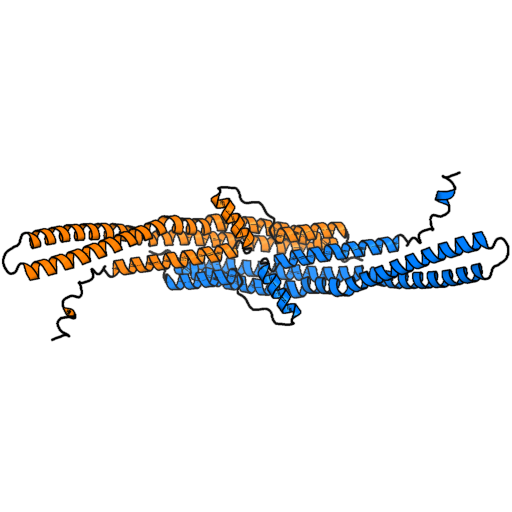1259 N N . ARG A 1 156 ? 20.094 48.938 29.5 1 93.06 156 ARG A N 1
ATOM 1260 C CA . ARG A 1 156 ? 21.062 50.031 29.359 1 93.06 156 ARG A CA 1
ATOM 1261 C C . ARG A 1 156 ? 20.531 51.312 29.953 1 93.06 156 ARG A C 1
ATOM 1263 O O . ARG A 1 156 ? 21.281 52.062 30.578 1 93.06 156 ARG A O 1
ATOM 1270 N N . LEU A 1 157 ? 19.281 51.594 29.703 1 92.25 157 LEU A N 1
ATOM 1271 C CA . LEU A 1 157 ? 18.672 52.812 30.25 1 92.25 157 LEU A CA 1
ATOM 1272 C C . LEU A 1 157 ? 18.625 52.75 31.766 1 92.25 157 LEU A C 1
ATOM 1274 O O . LEU A 1 157 ? 18.906 53.75 32.438 1 92.25 157 LEU A O 1
ATOM 1278 N N . ARG A 1 158 ? 18.219 51.562 32.344 1 90.88 158 ARG A N 1
ATOM 1279 C CA . ARG A 1 158 ? 18.172 51.406 33.781 1 90.88 158 ARG A CA 1
ATOM 1280 C C . ARG A 1 158 ? 19.547 51.656 34.406 1 90.88 158 ARG A C 1
ATOM 1282 O O . ARG A 1 158 ? 19.641 52.344 35.438 1 90.88 158 ARG A O 1
ATOM 1289 N N . LYS A 1 159 ? 20.609 51.156 33.781 1 90.19 159 LYS A N 1
ATOM 1290 C CA . LYS A 1 159 ? 21.984 51.312 34.281 1 90.19 159 LYS A CA 1
ATOM 1291 C C . LYS A 1 159 ? 22.406 52.781 34.188 1 90.19 159 LYS A C 1
ATOM 1293 O O . LYS A 1 159 ? 23.062 53.312 35.094 1 90.19 159 LYS A O 1
ATOM 1298 N N . ALA A 1 160 ? 22.078 53.5 33.094 1 89.19 160 ALA A N 1
ATOM 1299 C CA . ALA A 1 160 ? 22.438 54.875 32.875 1 89.19 160 ALA A CA 1
ATOM 1300 C C . ALA A 1 160 ? 21.766 55.781 33.906 1 89.19 160 ALA A C 1
ATOM 1302 O O . ALA A 1 160 ? 22.375 56.75 34.375 1 89.19 160 ALA A O 1
ATOM 1303 N N . LYS A 1 161 ? 20.531 55.594 34.219 1 86.94 161 LYS A N 1
ATOM 1304 C CA . LYS A 1 161 ? 19.781 56.406 35.188 1 86.94 161 LYS A CA 1
ATOM 1305 C C . LYS A 1 161 ? 20.328 56.219 36.625 1 86.94 161 LYS A C 1
ATOM 1307 O O . LYS A 1 161 ? 20.359 57.156 37.406 1 86.94 161 LYS A O 1
ATOM 1312 N N . THR A 1 162 ? 20.734 54.938 36.906 1 85 162 THR A N 1
ATOM 1313 C CA . THR A 1 162 ? 21.297 54.656 38.219 1 85 162 THR A CA 1
ATOM 1314 C C . THR A 1 162 ? 22.641 55.375 38.406 1 85 162 THR A C 1
ATOM 1316 O O . THR A 1 162 ? 22.938 55.844 39.5 1 85 162 THR A O 1
ATOM 1319 N N . GLN A 1 163 ? 23.453 55.531 37.312 1 82.31 163 GLN A N 1
ATOM 1320 C CA . GLN A 1 163 ? 24.781 56.125 37.375 1 82.31 163 GLN A CA 1
ATOM 1321 C C . GLN A 1 163 ? 24.703 57.656 37.344 1 82.31 163 GLN A C 1
ATOM 1323 O O . GLN A 1 163 ? 25.562 58.344 37.875 1 82.31 163 GLN A O 1
ATOM 1328 N N . ALA A 1 164 ? 23.859 58.312 36.406 1 76.06 164 ALA A N 1
ATOM 1329 C CA . ALA A 1 164 ? 23.812 59.75 36.188 1 76.06 164 ALA A CA 1
ATOM 1330 C C . ALA A 1 164 ? 23.281 60.5 37.406 1 76.06 164 ALA A C 1
ATOM 1332 O O . ALA A 1 164 ? 23.594 61.688 37.625 1 76.06 164 ALA A O 1
ATOM 1333 N N . GLY A 1 165 ? 22.969 59.875 38.469 1 62.84 165 GLY A N 1
ATOM 1334 C CA . GLY A 1 165 ? 22.375 60.625 39.562 1 62.84 165 GLY A CA 1
ATOM 1335 C C . GLY A 1 165 ? 21.328 61.625 39.094 1 62.84 165 GLY A C 1
ATOM 1336 O O . GLY A 1 165 ? 20.531 61.312 38.219 1 62.84 165 GLY A O 1
ATOM 1337 N N . GLN A 1 166 ? 21.203 62.906 39.531 1 57.19 166 GLN A N 1
ATOM 1338 C CA . GLN A 1 166 ? 20.219 63.969 39.312 1 57.19 166 GLN A CA 1
ATOM 1339 C C . GLN A 1 166 ? 20.375 64.562 37.938 1 57.19 166 GLN A C 1
ATOM 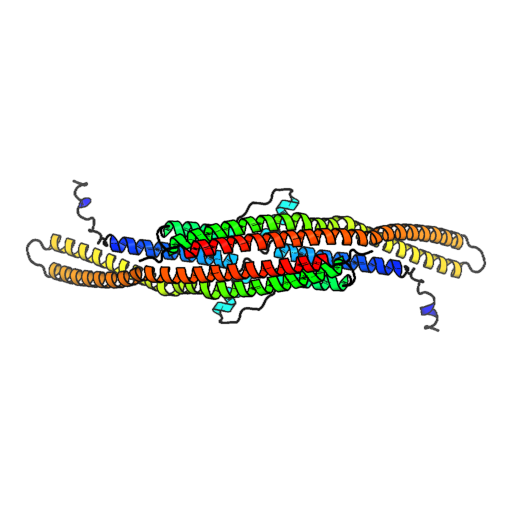1341 O O . GLN A 1 166 ? 19.531 65.375 37.5 1 57.19 166 GLN A O 1
ATOM 1346 N N . GLN A 1 167 ? 21.609 64.688 37.281 1 56.19 167 GLN A N 1
ATOM 1347 C CA . GLN A 1 167 ? 21.781 65.562 36.125 1 56.19 167 GLN A CA 1
ATOM 1348 C C . GLN A 1 167 ? 21.469 64.812 34.812 1 56.19 167 GLN A C 1
ATOM 1350 O O . GLN A 1 167 ? 21.828 63.656 34.688 1 56.19 167 GLN A O 1
ATOM 1355 N N . GLN A 1 168 ? 20.609 65.25 34.125 1 61.22 168 GLN A N 1
ATOM 1356 C CA . GLN A 1 168 ? 20.234 64.812 32.812 1 61.22 168 GLN A CA 1
ATOM 1357 C C . GLN A 1 168 ? 21.469 64.625 31.922 1 61.22 168 GLN A C 1
ATOM 1359 O O . GLN A 1 168 ? 22.016 65.625 31.391 1 61.22 168 GLN A O 1
ATOM 1364 N N . ASP A 1 169 ? 22.266 63.531 32.125 1 74.62 169 ASP A N 1
ATOM 1365 C CA . ASP A 1 169 ? 23.547 63.188 31.531 1 74.62 169 ASP A CA 1
ATOM 1366 C C . ASP A 1 169 ? 23.359 62.719 30.094 1 74.62 169 ASP A C 1
ATOM 1368 O O . ASP A 1 169 ? 22.297 62.188 29.734 1 74.62 169 ASP A O 1
ATOM 1372 N N . ASP A 1 170 ? 24.094 63.25 29.094 1 84.69 170 ASP A N 1
ATOM 1373 C CA . ASP A 1 170 ? 24.188 62.844 27.688 1 84.69 170 ASP A CA 1
ATOM 1374 C C . ASP A 1 170 ? 24.031 61.344 27.516 1 84.69 170 ASP A C 1
ATOM 1376 O O . ASP A 1 170 ? 23.422 60.875 26.547 1 84.69 170 ASP A O 1
ATOM 1380 N N . ALA A 1 171 ? 24.344 60.625 28.516 1 85.25 171 ALA A N 1
ATOM 1381 C CA . ALA A 1 171 ? 24.25 59.188 28.469 1 85.25 171 ALA A CA 1
ATOM 1382 C C . ALA A 1 171 ? 22.812 58.688 28.609 1 85.25 171 ALA A C 1
ATOM 1384 O O . ALA A 1 171 ? 22.391 57.75 27.938 1 85.25 171 ALA A O 1
ATOM 1385 N N . VAL A 1 172 ? 22.062 59.281 29.438 1 89.38 172 VAL A N 1
ATOM 1386 C CA . VAL A 1 172 ? 20.656 58.938 29.656 1 89.38 172 VAL A CA 1
ATOM 1387 C C . VAL A 1 172 ? 19.828 59.312 28.438 1 89.38 172 VAL A C 1
ATOM 1389 O O . VAL A 1 172 ? 18.953 58.562 28 1 89.38 172 VAL A O 1
ATOM 1392 N N . ALA A 1 173 ? 20.125 60.5 27.859 1 90.19 173 ALA A N 1
ATOM 1393 C CA . ALA A 1 173 ? 19.406 60.969 26.672 1 90.19 173 ALA A CA 1
ATOM 1394 C C . ALA A 1 173 ? 19.609 60.031 25.5 1 90.19 173 ALA A C 1
ATOM 1396 O O . ALA A 1 173 ? 18.672 59.75 24.75 1 90.19 173 ALA A O 1
ATOM 1397 N N . LYS A 1 174 ? 20.828 59.531 25.375 1 90.88 174 LYS A N 1
ATOM 1398 C CA . LYS A 1 174 ? 21.125 58.594 24.297 1 90.88 174 LYS A CA 1
ATOM 1399 C C . LYS A 1 174 ? 20.422 57.25 24.531 1 90.88 174 LYS A C 1
ATOM 1401 O O . LYS A 1 174 ? 19.875 56.656 23.594 1 90.88 174 LYS A O 1
ATOM 1406 N N . ALA A 1 175 ? 20.438 56.75 25.719 1 92.62 175 ALA A N 1
ATOM 1407 C CA . ALA A 1 175 ? 19.797 55.469 26.062 1 92.62 175 ALA A CA 1
ATOM 1408 C C . ALA A 1 175 ? 18.281 55.562 25.844 1 92.62 175 ALA A C 1
ATOM 1410 O O . ALA A 1 175 ? 17.672 54.562 25.422 1 92.62 175 ALA A O 1
ATOM 1411 N N . GLU A 1 176 ? 17.734 56.688 26.156 1 93.44 176 GLU A N 1
ATOM 1412 C CA . GLU A 1 176 ? 16.312 56.875 25.953 1 93.44 176 GLU A CA 1
ATOM 1413 C C . GLU A 1 176 ? 15.953 56.906 24.469 1 93.44 176 GLU A C 1
ATOM 1415 O O . GLU A 1 176 ? 14.914 56.375 24.078 1 93.44 176 GLU A O 1
ATOM 1420 N N . ALA A 1 177 ? 16.812 57.562 23.703 1 94.75 177 ALA A N 1
ATOM 1421 C CA . ALA A 1 177 ? 16.609 57.562 22.25 1 94.75 177 ALA A CA 1
ATOM 1422 C C . ALA A 1 177 ? 16.703 56.156 21.656 1 94.75 177 ALA A C 1
ATOM 1424 O O . ALA A 1 177 ? 15.922 55.812 20.781 1 94.75 177 ALA A O 1
ATOM 1425 N N . ASP A 1 178 ? 17.625 55.375 22.156 1 95.44 178 ASP A N 1
ATOM 1426 C CA . ASP A 1 178 ? 17.797 54 21.688 1 95.44 178 ASP A CA 1
ATOM 1427 C C . ASP A 1 178 ? 16.594 53.125 22.047 1 95.44 178 ASP A C 1
ATOM 1429 O O . ASP A 1 178 ? 16.172 52.281 21.25 1 95.44 178 ASP A O 1
ATOM 1433 N N . LEU A 1 179 ? 16.094 53.344 23.172 1 95.69 179 LEU A N 1
ATOM 1434 C CA . LEU A 1 179 ? 14.938 52.562 23.625 1 95.69 179 LEU A CA 1
ATOM 1435 C C . LEU A 1 179 ? 13.719 52.875 22.75 1 95.69 179 LEU A C 1
ATOM 1437 O O . LEU A 1 179 ? 12.945 52 22.422 1 95.69 179 LEU A O 1
ATOM 1441 N N . ARG A 1 180 ? 13.547 54.188 22.406 1 96.25 180 ARG A N 1
ATOM 1442 C CA . ARG A 1 180 ? 12.43 54.562 21.562 1 96.25 180 ARG A CA 1
ATOM 1443 C C . ARG A 1 180 ? 12.516 53.906 20.188 1 96.25 180 ARG A C 1
ATOM 1445 O O . ARG A 1 180 ? 11.508 53.438 19.656 1 96.25 180 ARG A O 1
ATOM 1452 N N . VAL A 1 181 ? 13.742 53.812 19.688 1 96.88 181 VAL A N 1
ATOM 1453 C CA . VAL A 1 181 ? 13.953 53.188 18.391 1 96.88 181 VAL A CA 1
ATOM 1454 C C . VAL A 1 181 ? 13.68 51.688 18.484 1 96.88 181 VAL A C 1
ATOM 1456 O O . VAL A 1 181 ? 12.984 51.125 17.641 1 96.88 181 VAL A O 1
ATOM 1459 N N . ALA A 1 182 ? 14.227 51.062 19.531 1 96.5 182 ALA A N 1
ATOM 1460 C CA . ALA A 1 182 ? 14.047 49.625 19.719 1 96.5 182 ALA A CA 1
ATOM 1461 C C . ALA A 1 182 ? 12.578 49.281 19.906 1 96.5 182 ALA A C 1
ATOM 1463 O O . ALA A 1 182 ? 12.109 48.25 19.406 1 96.5 182 ALA A O 1
ATOM 1464 N N . GLN A 1 183 ? 11.906 50.125 20.672 1 95.81 183 GLN A N 1
ATOM 1465 C CA . GLN A 1 183 ? 10.484 49.906 20.906 1 95.81 183 GLN A CA 1
ATOM 1466 C C . GLN A 1 183 ? 9.695 50.031 19.594 1 95.81 183 GLN A C 1
ATOM 1468 O O . GLN A 1 183 ? 8.805 49.219 19.328 1 95.81 183 GLN A O 1
ATOM 1473 N N . SER A 1 184 ? 10.023 51 18.781 1 96.31 184 SER A N 1
ATOM 1474 C CA . SER A 1 184 ? 9.344 51.188 17.516 1 96.31 184 SER A CA 1
ATOM 1475 C C . SER A 1 184 ? 9.57 50.031 16.578 1 96.31 184 SER A C 1
ATOM 1477 O O . SER A 1 184 ? 8.641 49.562 15.898 1 96.31 184 SER A O 1
ATOM 1479 N N . GLU A 1 185 ? 10.773 49.5 16.531 1 97.19 185 GLU A N 1
ATOM 1480 C CA . GLU A 1 185 ? 11.102 48.375 15.688 1 97.19 185 GLU A CA 1
ATOM 1481 C C . GLU A 1 185 ? 10.391 47.094 16.156 1 97.19 185 GLU A C 1
ATOM 1483 O O . GLU A 1 185 ? 9.922 46.312 15.344 1 97.19 185 GLU A O 1
ATOM 1488 N N . PHE A 1 186 ? 10.305 46.906 17.453 1 96.81 186 PHE A N 1
ATOM 1489 C CA . PHE A 1 186 ? 9.609 45.781 18.016 1 96.81 186 PHE A CA 1
ATOM 1490 C C . PHE A 1 186 ? 8.117 45.812 17.688 1 96.81 186 PHE A C 1
ATOM 1492 O O . PHE A 1 186 ? 7.539 44.812 17.266 1 96.81 186 PHE A O 1
ATOM 1499 N N . ASP A 1 187 ? 7.559 47 17.875 1 95.19 187 ASP A N 1
ATOM 1500 C CA . ASP A 1 187 ? 6.129 47.188 17.625 1 95.19 187 ASP A CA 1
ATOM 1501 C C . ASP A 1 187 ? 5.785 46.938 16.156 1 95.19 187 ASP A C 1
ATOM 1503 O O . ASP A 1 187 ? 4.777 46.281 15.859 1 95.19 187 ASP A O 1
ATOM 1507 N N . ARG A 1 188 ? 6.676 47.406 15.312 1 96.75 188 ARG A N 1
ATOM 1508 C CA . ARG A 1 188 ? 6.461 47.188 13.883 1 96.75 188 ARG A CA 1
ATOM 1509 C C . ARG A 1 188 ? 6.527 45.719 13.523 1 96.75 188 ARG A C 1
ATOM 1511 O O . ARG A 1 188 ? 5.668 45.219 12.797 1 96.75 188 ARG A O 1
ATOM 1518 N N . GLN A 1 189 ? 7.57 45.094 14.078 1 97.06 189 GLN A N 1
ATOM 1519 C CA . GLN A 1 189 ? 7.746 43.688 13.781 1 97.06 189 GLN A CA 1
ATOM 1520 C C . GLN A 1 189 ? 6.613 42.844 14.391 1 97.06 189 GLN A C 1
ATOM 1522 O O . GLN A 1 189 ? 6.191 41.844 13.805 1 97.06 189 GLN A O 1
ATOM 1527 N N . ALA A 1 190 ? 6.141 43.156 15.516 1 95.12 190 ALA A N 1
ATOM 1528 C CA . ALA A 1 190 ? 5.035 42.469 16.156 1 95.12 190 ALA A CA 1
ATOM 1529 C C . ALA A 1 190 ? 3.77 42.531 15.312 1 95.12 190 ALA A C 1
ATOM 1531 O O . ALA A 1 190 ? 3.039 41.531 15.203 1 95.12 190 ALA A O 1
ATOM 1532 N N . GLU A 1 191 ? 3.566 43.719 14.727 1 95.56 191 GLU A N 1
ATOM 1533 C CA . GLU A 1 191 ? 2.393 43.906 13.875 1 95.56 191 GLU A CA 1
ATOM 1534 C C . GLU A 1 191 ? 2.494 43.031 12.617 1 95.56 191 GLU A C 1
ATOM 1536 O O . GLU A 1 191 ? 1.509 42.438 12.195 1 95.56 191 GLU A O 1
ATOM 1541 N N . ILE A 1 192 ? 3.666 43 12.023 1 96.81 192 ILE A N 1
ATOM 1542 C CA . ILE A 1 192 ? 3.9 42.188 10.828 1 96.81 192 ILE A CA 1
ATOM 1543 C C . ILE A 1 192 ? 3.654 40.719 11.141 1 96.81 192 ILE A C 1
ATOM 1545 O O . ILE A 1 192 ? 2.943 40.031 10.406 1 96.81 192 ILE A O 1
ATOM 1549 N N . THR A 1 193 ? 4.215 40.281 12.25 1 97.12 193 THR A N 1
ATOM 1550 C CA . THR A 1 193 ? 4.074 38.875 12.656 1 97.12 193 THR A CA 1
ATOM 1551 C C . THR A 1 193 ? 2.619 38.531 12.977 1 97.12 193 THR A C 1
ATOM 1553 O O . THR A 1 193 ? 2.117 37.469 12.602 1 97.12 193 THR A O 1
ATOM 1556 N N . LYS A 1 194 ? 1.975 39.469 13.633 1 95.56 194 LYS A N 1
ATOM 1557 C CA . LYS A 1 194 ? 0.572 39.281 13.992 1 95.56 194 LYS A CA 1
ATOM 1558 C C . LYS A 1 194 ? -0.293 39.094 12.75 1 95.56 194 LYS A C 1
ATOM 1560 O O . LYS A 1 194 ? -1.154 38.188 12.719 1 95.56 194 LYS A O 1
ATOM 1565 N N . LEU A 1 195 ? 0.009 39.938 11.766 1 96.12 195 LEU A N 1
ATOM 1566 C CA . LEU A 1 195 ? -0.744 39.844 10.516 1 96.12 195 LEU A CA 1
ATOM 1567 C C . LEU A 1 195 ? -0.572 38.469 9.867 1 96.12 195 LEU A C 1
ATOM 1569 O O . LEU A 1 195 ? -1.541 37.875 9.383 1 96.12 195 LEU A O 1
ATOM 1573 N N . LEU A 1 196 ? 0.611 38 9.875 1 97.38 196 LEU A N 1
ATOM 1574 C CA . LEU A 1 196 ? 0.899 36.688 9.289 1 97.38 196 LEU A CA 1
ATOM 1575 C C . LEU A 1 196 ? 0.216 35.562 10.078 1 97.38 196 LEU A C 1
ATOM 1577 O O . LEU A 1 196 ? -0.348 34.656 9.484 1 97.38 196 LEU A O 1
ATOM 1581 N N . LEU A 1 197 ? 0.233 35.656 11.391 1 97.19 197 LEU A N 1
ATOM 1582 C CA . LEU A 1 197 ? -0.359 34.656 12.258 1 97.19 197 LEU A CA 1
ATOM 1583 C C . LEU A 1 197 ? -1.874 34.594 12.086 1 97.19 197 LEU A C 1
ATOM 1585 O O . LEU A 1 197 ? -2.48 33.531 12.164 1 97.19 197 LEU A O 1
ATOM 1589 N N . GLU A 1 198 ? -2.479 35.75 11.844 1 95.31 198 GLU A N 1
ATOM 1590 C CA . GLU A 1 198 ? -3.922 35.812 11.648 1 95.31 198 GLU A CA 1
ATOM 1591 C C . GLU A 1 198 ? -4.344 35.094 10.367 1 95.31 198 GLU A C 1
ATOM 1593 O O . GLU A 1 198 ? -5.488 34.656 10.242 1 95.31 198 GLU A O 1
ATOM 1598 N N . GLY A 1 199 ? -3.398 34.969 9.461 1 95.5 199 GLY A N 1
ATOM 1599 C CA . GLY A 1 199 ? -3.668 34.281 8.195 1 95.5 199 GLY A CA 1
ATOM 1600 C C . GLY A 1 199 ? -3.848 32.781 8.344 1 95.5 199 GLY A C 1
ATOM 1601 O O . GLY A 1 199 ? -4.344 32.125 7.434 1 95.5 199 GLY A O 1
ATOM 1602 N N . ILE A 1 200 ? -3.541 32.25 9.477 1 96.06 200 ILE A N 1
ATOM 1603 C CA . ILE A 1 200 ? -3.592 30.812 9.711 1 96.06 200 ILE A CA 1
ATOM 1604 C C . ILE A 1 200 ? -5.035 30.328 9.633 1 96.06 200 ILE A C 1
ATOM 1606 O O . ILE A 1 200 ? -5.301 29.219 9.172 1 96.06 200 ILE A O 1
ATOM 1610 N N . SER A 1 201 ? -5.949 31.188 10.07 1 93.56 201 SER A N 1
ATOM 1611 C CA . SER A 1 201 ? -7.359 30.828 9.977 1 93.56 201 SER A CA 1
ATOM 1612 C C . SER A 1 201 ? -7.77 30.578 8.531 1 93.56 201 SER A C 1
ATOM 1614 O O . SER A 1 201 ? -8.508 29.625 8.242 1 93.56 201 SER A O 1
ATOM 1616 N N . SER A 1 202 ? -7.27 31.438 7.645 1 95.44 202 SER A N 1
ATOM 1617 C CA . SER A 1 202 ? -7.543 31.266 6.223 1 95.44 202 SER A CA 1
ATOM 1618 C C . SER A 1 202 ? -6.898 29.984 5.691 1 95.44 202 SER A C 1
ATOM 1620 O O . SER A 1 202 ? -7.477 29.297 4.848 1 95.44 202 SER A O 1
ATOM 1622 N N . THR A 1 203 ? -5.773 29.703 6.191 1 96.88 203 THR A N 1
ATOM 1623 C CA . THR A 1 203 ? -5.078 28.484 5.82 1 96.88 203 THR A CA 1
ATOM 1624 C C . THR A 1 203 ? -5.887 27.25 6.23 1 96.88 203 THR A C 1
ATOM 1626 O O . THR A 1 203 ? -6.023 26.297 5.457 1 96.88 203 THR A O 1
ATOM 1629 N N . HIS A 1 204 ? -6.426 27.266 7.406 1 96.56 204 HIS A N 1
ATOM 1630 C CA . HIS A 1 204 ? -7.242 26.156 7.883 1 96.56 204 HIS A CA 1
ATOM 1631 C C . HIS A 1 204 ? -8.469 25.953 7.004 1 96.56 204 HIS A C 1
ATOM 1633 O O . HIS A 1 204 ? -8.852 24.828 6.703 1 96.56 204 HIS A O 1
ATOM 1639 N N . ALA A 1 205 ? -9.047 27.094 6.621 1 96.5 205 ALA A N 1
ATOM 1640 C CA . ALA A 1 205 ? -10.203 27 5.727 1 96.5 205 ALA A CA 1
ATOM 1641 C C . ALA A 1 205 ? -9.82 26.359 4.398 1 96.5 205 ALA A C 1
ATOM 1643 O O . ALA A 1 205 ? -10.555 25.516 3.877 1 96.5 205 ALA A O 1
ATOM 1644 N N . HIS A 1 206 ? -8.711 26.734 3.92 1 97.62 206 HIS A N 1
ATOM 1645 C CA . HIS A 1 206 ? -8.219 26.156 2.676 1 97.62 206 HIS A CA 1
ATOM 1646 C C . HIS A 1 206 ? -7.91 24.672 2.84 1 97.62 206 HIS A C 1
ATOM 1648 O O . HIS A 1 206 ? -8.266 23.859 1.981 1 97.62 206 HIS A O 1
ATOM 1654 N N . HIS A 1 207 ? -7.242 24.359 3.932 1 98.12 207 HIS A N 1
ATOM 1655 C CA . HIS A 1 207 ? -6.906 22.953 4.203 1 98.12 207 HIS A CA 1
ATOM 1656 C C . HIS A 1 207 ? -8.164 22.109 4.355 1 98.12 207 HIS A C 1
ATOM 1658 O O . HIS A 1 207 ? -8.18 20.938 3.971 1 98.12 207 HIS A O 1
ATOM 1664 N N . LEU A 1 208 ? -9.172 22.688 4.898 1 97.75 208 LEU A N 1
ATOM 1665 C CA . LEU A 1 208 ? -10.445 22 5.016 1 97.75 208 LEU A CA 1
ATOM 1666 C C . LEU A 1 208 ? -11.008 21.656 3.643 1 97.75 208 LEU A C 1
ATOM 1668 O O . LEU A 1 208 ? -11.5 20.547 3.432 1 97.75 208 LEU A O 1
ATOM 1672 N N . ARG A 1 209 ? -10.906 22.594 2.746 1 97.62 209 ARG A N 1
ATOM 1673 C CA . ARG A 1 209 ? -11.352 22.328 1.382 1 97.62 209 ARG A CA 1
ATOM 1674 C C . ARG A 1 209 ? -10.547 21.203 0.747 1 97.62 209 ARG A C 1
ATOM 1676 O O . ARG A 1 209 ? -11.102 20.328 0.09 1 97.62 209 ARG A O 1
ATOM 1683 N N . CYS A 1 210 ? -9.234 21.281 0.961 1 98.62 210 CYS A N 1
ATOM 1684 C CA . CYS A 1 210 ? -8.352 20.25 0.43 1 98.62 210 CYS A CA 1
ATOM 1685 C C . CYS A 1 210 ? -8.68 18.891 1.035 1 98.62 210 CYS A C 1
ATOM 1687 O O . CYS A 1 210 ? -8.633 17.859 0.342 1 98.62 210 CYS A O 1
ATOM 1689 N N . LEU A 1 211 ? -9 18.828 2.299 1 98.44 211 LEU A N 1
ATOM 1690 C CA . LEU A 1 211 ? -9.398 17.594 2.971 1 98.44 211 LEU A CA 1
ATOM 1691 C C . LEU A 1 211 ? -10.664 17.031 2.34 1 98.44 211 LEU A C 1
ATOM 1693 O O . LEU A 1 211 ? -10.758 15.812 2.127 1 98.44 211 LEU A O 1
ATOM 1697 N N . ASN A 1 212 ? -11.586 17.891 2.064 1 97.75 212 ASN A N 1
ATOM 1698 C CA . ASN A 1 212 ? -12.812 17.453 1.413 1 97.75 212 ASN A CA 1
ATOM 1699 C C . ASN A 1 212 ? -12.531 16.844 0.042 1 97.75 212 ASN A C 1
ATOM 1701 O O . ASN A 1 212 ? -13.156 15.852 -0.343 1 97.75 212 ASN A O 1
ATOM 1705 N N . ASP A 1 213 ? -11.586 17.438 -0.645 1 98.25 213 ASP A N 1
ATOM 1706 C CA . ASP A 1 213 ? -11.18 16.875 -1.931 1 98.25 213 ASP A CA 1
ATOM 1707 C C . ASP A 1 213 ? -10.57 15.492 -1.76 1 98.25 213 ASP A C 1
ATOM 1709 O O . ASP A 1 213 ? -10.812 14.602 -2.578 1 98.25 213 ASP A O 1
ATOM 1713 N N . PHE A 1 214 ? -9.82 15.305 -0.766 1 98.62 214 PHE A N 1
ATOM 1714 C CA . PHE A 1 214 ? -9.219 14.016 -0.446 1 98.62 214 PHE A CA 1
ATOM 1715 C C . PHE A 1 214 ? -10.297 12.977 -0.158 1 98.62 214 PHE A C 1
ATOM 1717 O O . PHE A 1 214 ? -10.227 11.852 -0.663 1 98.62 214 PHE A O 1
ATOM 1724 N N . ILE A 1 215 ? -11.242 13.344 0.622 1 98.5 215 ILE A N 1
ATOM 1725 C CA . ILE A 1 215 ? -12.352 12.461 0.973 1 98.5 215 ILE A CA 1
ATOM 1726 C C . ILE A 1 215 ? -13.109 12.062 -0.288 1 98.5 215 ILE A C 1
ATOM 1728 O O . ILE A 1 215 ? -13.438 10.891 -0.481 1 98.5 215 ILE A O 1
ATOM 1732 N N . GLU A 1 216 ? -13.297 13.016 -1.154 1 98.12 216 GLU A N 1
ATOM 1733 C CA . GLU A 1 216 ? -14.016 12.742 -2.398 1 98.12 216 GLU A CA 1
ATOM 1734 C C . GLU A 1 216 ? -13.227 11.789 -3.289 1 98.12 216 GLU A C 1
ATOM 1736 O O . GLU A 1 216 ? -13.797 10.883 -3.904 1 98.12 216 GLU A O 1
ATOM 1741 N N . ALA A 1 217 ? -11.984 12.016 -3.354 1 98.62 217 ALA A N 1
ATOM 1742 C CA . ALA A 1 217 ? -11.125 11.141 -4.152 1 98.62 217 ALA A CA 1
ATOM 1743 C C . ALA A 1 217 ? -11.164 9.711 -3.617 1 98.62 217 ALA A C 1
ATOM 1745 O O . ALA A 1 217 ? -11.25 8.75 -4.391 1 98.62 217 ALA A O 1
ATOM 1746 N N . GLN A 1 218 ? -11.086 9.539 -2.307 1 98.38 218 GLN A N 1
ATOM 1747 C CA . GLN A 1 218 ? -11.117 8.227 -1.675 1 98.38 218 GLN A CA 1
ATOM 1748 C C . GLN A 1 218 ? -12.469 7.559 -1.869 1 98.38 218 GLN A C 1
ATOM 1750 O O . GLN A 1 218 ? -12.547 6.352 -2.113 1 98.38 218 GLN A O 1
ATOM 1755 N N . MET A 1 219 ? -13.5 8.352 -1.759 1 98.44 219 MET A N 1
ATOM 1756 C CA . MET A 1 219 ? -14.852 7.836 -1.962 1 98.44 219 MET A CA 1
ATOM 1757 C C . MET A 1 219 ? -15.016 7.285 -3.375 1 98.44 219 MET A C 1
ATOM 1759 O O . MET A 1 219 ? -15.555 6.195 -3.561 1 98.44 219 MET A O 1
ATOM 1763 N N . ASN A 1 220 ? -14.539 8.078 -4.324 1 98.56 220 ASN A N 1
ATOM 1764 C CA . ASN A 1 220 ? -14.625 7.645 -5.715 1 98.56 220 ASN A CA 1
ATOM 1765 C C . ASN A 1 220 ? -13.836 6.359 -5.953 1 98.56 220 ASN A C 1
ATOM 1767 O O . ASN A 1 220 ? -14.305 5.465 -6.664 1 98.56 220 ASN A O 1
ATOM 1771 N N . TYR A 1 221 ? -12.719 6.301 -5.391 1 98.75 221 TYR A N 1
ATOM 1772 C CA . TYR A 1 221 ? -11.859 5.129 -5.527 1 98.75 221 TYR A CA 1
ATOM 1773 C C . TYR A 1 221 ? -12.562 3.875 -5.023 1 98.75 221 TYR A C 1
ATOM 1775 O O . TYR A 1 221 ? -12.656 2.873 -5.738 1 98.75 221 TYR A O 1
ATOM 1783 N N . TYR A 1 222 ? -13.094 3.893 -3.807 1 98.75 222 TYR A N 1
ATOM 1784 C CA . TYR A 1 222 ? -13.719 2.715 -3.217 1 98.75 222 TYR A CA 1
ATOM 1785 C C . TYR A 1 222 ? -15.016 2.371 -3.928 1 98.75 222 TYR A C 1
ATOM 1787 O O . TYR A 1 222 ? -15.375 1.198 -4.051 1 98.75 222 TYR A O 1
ATOM 1795 N N . ALA A 1 223 ? -15.672 3.41 -4.391 1 98.69 223 ALA A N 1
ATOM 1796 C CA . ALA A 1 223 ? -16.891 3.162 -5.16 1 98.69 223 ALA A CA 1
ATOM 1797 C C . ALA A 1 223 ? -16.578 2.406 -6.449 1 98.69 223 ALA A C 1
ATOM 1799 O O . ALA A 1 223 ? -17.25 1.433 -6.781 1 98.69 223 ALA A O 1
ATOM 1800 N N . GLN A 1 224 ? -15.578 2.863 -7.16 1 98.69 224 GLN A N 1
ATOM 1801 C CA . GLN A 1 224 ? -15.172 2.215 -8.406 1 98.69 224 GLN A CA 1
ATOM 1802 C C . GLN A 1 224 ? -14.727 0.777 -8.156 1 98.69 224 GLN A C 1
ATOM 1804 O O . GLN A 1 224 ? -15.164 -0.142 -8.859 1 98.69 224 GLN A O 1
ATOM 1809 N N . CYS A 1 225 ? -13.914 0.601 -7.176 1 98.75 225 CYS A N 1
ATOM 1810 C CA . CYS A 1 225 ? -13.391 -0.727 -6.887 1 98.75 225 CYS A CA 1
ATOM 1811 C C . CYS A 1 225 ? -14.5 -1.676 -6.453 1 98.75 225 CYS A C 1
ATOM 1813 O O . CYS A 1 225 ? -14.5 -2.852 -6.828 1 98.75 225 CYS A O 1
ATOM 1815 N N . HIS A 1 226 ? -15.391 -1.128 -5.691 1 98.62 226 HIS A N 1
ATOM 1816 C CA . HIS A 1 226 ? -16.562 -1.919 -5.312 1 98.62 226 HIS A CA 1
ATOM 1817 C C . HIS A 1 226 ? -17.328 -2.383 -6.543 1 98.62 226 HIS A C 1
ATOM 1819 O O . HIS A 1 226 ? -17.688 -3.559 -6.648 1 98.62 226 HIS A O 1
ATOM 1825 N N . GLN A 1 227 ? -17.516 -1.504 -7.422 1 98.69 227 GLN A N 1
ATOM 1826 C CA . GLN A 1 227 ? -18.25 -1.835 -8.641 1 98.69 227 GLN A CA 1
ATOM 1827 C C . GLN A 1 227 ? -17.5 -2.865 -9.477 1 98.69 227 GLN A C 1
ATOM 1829 O O . GLN A 1 227 ? -18.094 -3.793 -10.016 1 98.69 227 GLN A O 1
ATOM 1834 N N . TYR A 1 228 ? -16.188 -2.686 -9.656 1 98.75 228 TYR A N 1
ATOM 1835 C CA . TYR A 1 228 ? -15.375 -3.648 -10.391 1 98.75 228 TYR A CA 1
ATOM 1836 C C . TYR A 1 228 ? -15.516 -5.043 -9.797 1 98.75 228 TYR A C 1
ATOM 1838 O O . TYR A 1 228 ? -15.625 -6.031 -10.523 1 98.75 228 TYR A O 1
ATOM 1846 N N . MET A 1 229 ? -15.539 -5.145 -8.469 1 98.56 229 MET A N 1
ATOM 1847 C CA . MET A 1 229 ? -15.617 -6.438 -7.793 1 98.56 229 MET A CA 1
ATOM 1848 C C . MET A 1 229 ? -17 -7.059 -7.965 1 98.56 229 MET A C 1
ATOM 1850 O O . MET A 1 229 ? -17.125 -8.273 -8.102 1 98.56 229 MET A O 1
ATOM 1854 N N . VAL A 1 230 ? -18.031 -6.211 -7.922 1 97.88 230 VAL A N 1
ATOM 1855 C CA . VAL A 1 230 ? -19.391 -6.695 -8.156 1 97.88 230 VAL A CA 1
ATOM 1856 C C . VAL A 1 230 ? -19.484 -7.301 -9.555 1 97.88 230 VAL A C 1
ATOM 1858 O O . VAL A 1 230 ? -20.047 -8.383 -9.734 1 97.88 230 VAL A O 1
ATOM 1861 N N . ASP A 1 231 ? -18.906 -6.633 -10.523 1 98.12 231 ASP A N 1
ATOM 1862 C CA . ASP A 1 231 ? -18.906 -7.125 -11.898 1 98.12 231 ASP A CA 1
ATOM 1863 C C . ASP A 1 231 ? -18.125 -8.43 -12.008 1 98.12 231 ASP A C 1
ATOM 1865 O O . ASP A 1 231 ? -18.516 -9.344 -12.742 1 98.12 231 ASP A O 1
ATOM 1869 N N . LEU A 1 232 ? -17.031 -8.508 -11.328 1 98.25 232 LEU A N 1
ATOM 1870 C CA . LEU A 1 232 ? -16.234 -9.727 -11.336 1 98.25 232 LEU A CA 1
ATOM 1871 C C . LEU A 1 232 ? -17.031 -10.898 -10.781 1 98.25 232 LEU A C 1
ATOM 1873 O O . LEU A 1 232 ? -17 -11.992 -11.344 1 98.25 232 LEU A O 1
ATOM 1877 N N . ARG A 1 233 ? -17.641 -10.703 -9.703 1 95.75 233 ARG A N 1
ATOM 1878 C CA . ARG A 1 233 ? -18.438 -11.758 -9.078 1 95.75 233 ARG A CA 1
ATOM 1879 C C . ARG A 1 233 ? -19.5 -12.289 -10.039 1 95.75 233 ARG A C 1
ATOM 1881 O O . ARG A 1 233 ? -19.734 -13.5 -10.109 1 95.75 233 ARG A O 1
ATOM 1888 N N . LYS A 1 234 ? -20.109 -11.398 -10.773 1 95 234 LYS A N 1
ATOM 1889 C CA . LYS A 1 234 ? -21.109 -11.797 -11.773 1 95 234 LYS A CA 1
ATOM 1890 C C . LYS A 1 234 ? -20.469 -12.656 -12.859 1 95 234 LYS A C 1
ATOM 1892 O O . LYS A 1 234 ? -21.047 -13.656 -13.297 1 95 234 LYS A O 1
ATOM 1897 N N . GLN A 1 235 ? -19.281 -12.273 -13.25 1 94.81 235 GLN A N 1
ATOM 1898 C CA . GLN A 1 235 ? -18.562 -13 -14.297 1 94.81 235 GLN A CA 1
ATOM 1899 C C . GLN A 1 235 ? -18.156 -14.391 -13.82 1 94.81 235 GLN A C 1
ATOM 1901 O O . GLN A 1 235 ? -18.172 -15.344 -14.594 1 94.81 235 GLN A O 1
ATOM 1906 N N . MET A 1 236 ? -17.75 -14.477 -12.555 1 93.5 236 MET A N 1
ATOM 1907 C CA . MET A 1 236 ? -17.266 -15.727 -11.992 1 93.5 236 MET A CA 1
ATOM 1908 C C . MET A 1 236 ? -18.391 -16.75 -11.875 1 93.5 236 MET A C 1
ATOM 1910 O O . MET A 1 236 ? -18.141 -17.953 -11.93 1 93.5 236 MET A O 1
ATOM 1914 N N . GLY A 1 237 ? -19.594 -16.297 -11.656 1 85.56 237 GLY A N 1
ATOM 1915 C CA . GLY A 1 237 ? -20.734 -17.188 -11.586 1 85.56 237 GLY A CA 1
ATOM 1916 C C . GLY A 1 237 ? -21.047 -17.859 -12.906 1 85.56 237 GLY A C 1
ATOM 1917 O O . GLY A 1 237 ? -21.734 -18.875 -12.945 1 85.56 237 GLY A O 1
ATOM 1918 N N . SER A 1 238 ? -20.453 -17.453 -14.031 1 79.12 238 SER A N 1
ATOM 1919 C CA . SER A 1 238 ? -20.75 -17.953 -15.367 1 79.12 238 SER A CA 1
ATOM 1920 C C . SER A 1 238 ? -19.672 -18.922 -15.836 1 79.12 238 SER A C 1
ATOM 1922 O O . SER A 1 238 ? -19.766 -19.484 -16.922 1 79.12 238 SER A O 1
ATOM 1924 N N . ILE A 1 239 ? -18.609 -19.109 -15.055 1 77.75 239 ILE A N 1
ATOM 1925 C CA . ILE A 1 239 ? -17.516 -20 -15.469 1 77.75 239 ILE A CA 1
ATOM 1926 C C . ILE A 1 239 ? -17.891 -21.453 -15.211 1 77.75 239 ILE A C 1
ATOM 1928 O O . ILE A 1 239 ? -18.203 -21.828 -14.078 1 77.75 239 ILE A O 1
ATOM 1932 N N . PRO A 1 240 ? -18.062 -22.234 -16.359 1 70.81 240 PRO A N 1
ATOM 1933 C CA . PRO A 1 240 ? -18.391 -23.641 -16.172 1 70.81 240 PRO A CA 1
ATOM 1934 C C . PRO A 1 240 ? -17.312 -24.391 -15.383 1 70.81 240 PRO A C 1
ATOM 1936 O O . PRO A 1 240 ? -16.125 -24.047 -15.453 1 70.81 240 PRO A O 1
ATOM 1939 N N . ALA A 1 241 ? -17.734 -25.188 -14.328 1 63.31 241 ALA A N 1
ATOM 1940 C CA . ALA A 1 241 ? -16.781 -26.047 -13.617 1 63.31 241 ALA A CA 1
ATOM 1941 C C . ALA A 1 241 ? -16.094 -27.031 -14.562 1 63.31 241 ALA A C 1
ATOM 1943 O O . ALA A 1 241 ? -16.672 -27.422 -15.578 1 63.31 241 ALA A O 1
ATOM 1944 N N . ASP A 1 242 ? -14.727 -27.156 -14.734 1 58.12 242 ASP A N 1
ATOM 1945 C CA . ASP A 1 242 ? -14.07 -28.156 -15.586 1 58.12 242 ASP A CA 1
ATOM 1946 C C . ASP A 1 242 ? -14.727 -29.516 -15.43 1 58.12 242 ASP A C 1
ATOM 1948 O O . ASP A 1 242 ? -15.07 -29.938 -14.32 1 58.12 242 ASP A O 1
ATOM 1952 N N . ASN A 1 243 ? -15.523 -30.094 -16.391 1 43.41 243 ASN A N 1
ATOM 1953 C CA . ASN A 1 243 ? -15.93 -31.5 -16.453 1 43.41 243 ASN A CA 1
ATOM 1954 C C . ASN A 1 243 ? -14.719 -32.438 -16.391 1 43.41 243 ASN A C 1
ATOM 1956 O O . ASN A 1 243 ? -13.672 -32.125 -16.953 1 43.41 243 ASN A O 1
ATOM 1960 N N . MET B 1 1 ? 33.469 -42.781 -45.125 1 31.08 1 MET B N 1
ATOM 1961 C CA . MET B 1 1 ? 33.562 -43.75 -44.031 1 31.08 1 MET B CA 1
ATOM 1962 C C . MET B 1 1 ? 33 -43.156 -42.75 1 31.08 1 MET B C 1
ATOM 1964 O O . MET B 1 1 ? 32.562 -43.906 -41.875 1 31.08 1 MET B O 1
ATOM 1968 N N . ASN B 1 2 ? 33.25 -41.719 -42.469 1 32.25 2 ASN B N 1
ATOM 1969 C CA . ASN B 1 2 ? 33.031 -41.094 -41.188 1 32.25 2 ASN B CA 1
ATOM 1970 C C . ASN B 1 2 ? 31.531 -40.938 -40.875 1 32.25 2 ASN B C 1
ATOM 1972 O O . ASN B 1 2 ? 31.141 -40.719 -39.75 1 32.25 2 ASN B O 1
ATOM 1976 N N . TYR B 1 3 ? 30.703 -40.625 -41.906 1 39.28 3 TYR B N 1
ATOM 1977 C CA . TYR B 1 3 ? 29.312 -40.25 -41.688 1 39.28 3 TYR B CA 1
ATOM 1978 C C . TYR B 1 3 ? 28.516 -41.438 -41.156 1 39.28 3 TYR B C 1
ATOM 1980 O O . TYR B 1 3 ? 27.531 -41.25 -40.438 1 39.28 3 TYR B O 1
ATOM 1988 N N . THR B 1 4 ? 28.703 -42.75 -41.688 1 38.09 4 THR B N 1
ATOM 1989 C CA . THR B 1 4 ? 27.953 -43.906 -41.219 1 38.09 4 THR B CA 1
ATOM 1990 C C . THR B 1 4 ? 28.234 -44.188 -39.75 1 38.09 4 THR B C 1
ATOM 1992 O O . THR B 1 4 ? 27.406 -44.781 -39.062 1 38.09 4 THR B O 1
ATOM 1995 N N . GLU B 1 5 ? 29.531 -44 -39.25 1 35.78 5 GLU B N 1
ATOM 1996 C CA . GLU B 1 5 ? 29.844 -44.375 -37.875 1 35.78 5 GLU B CA 1
ATOM 1997 C C . GLU B 1 5 ? 29.078 -43.5 -36.875 1 35.78 5 GLU B C 1
ATOM 1999 O O . GLU B 1 5 ? 28.922 -43.875 -35.719 1 35.78 5 GLU B O 1
ATOM 2004 N N . GLU B 1 6 ? 28.875 -42.219 -37.188 1 39.19 6 GLU B N 1
ATOM 2005 C CA . GLU B 1 6 ? 28.281 -41.312 -36.188 1 39.19 6 GLU B CA 1
ATOM 2006 C C . GLU B 1 6 ? 26.828 -41.688 -35.906 1 39.19 6 GLU B C 1
ATOM 2008 O O . GLU B 1 6 ? 26.281 -41.281 -34.875 1 39.19 6 GLU B O 1
ATOM 2013 N N . LYS B 1 7 ? 26.016 -42.156 -36.844 1 42 7 LYS B N 1
ATOM 2014 C CA . LYS B 1 7 ? 24.609 -42.5 -36.625 1 42 7 LYS B CA 1
ATOM 2015 C C . LYS B 1 7 ? 24.469 -43.75 -35.719 1 42 7 LYS B C 1
ATOM 2017 O O . LYS B 1 7 ? 23.375 -44.062 -35.281 1 42 7 LYS B O 1
ATOM 2022 N N . LEU B 1 8 ? 25.391 -44.719 -35.781 1 39.72 8 LEU B N 1
ATOM 2023 C CA . LEU B 1 8 ? 25.203 -46 -35.094 1 39.72 8 LEU B CA 1
ATOM 2024 C C . LEU B 1 8 ? 25.078 -45.781 -33.594 1 39.72 8 LEU B C 1
ATOM 2026 O O . LEU B 1 8 ? 24.406 -46.531 -32.906 1 39.72 8 LEU B O 1
ATOM 2030 N N . GLY B 1 9 ? 26.047 -45 -32.938 1 36.91 9 GLY B N 1
ATOM 2031 C CA . GLY B 1 9 ? 26.156 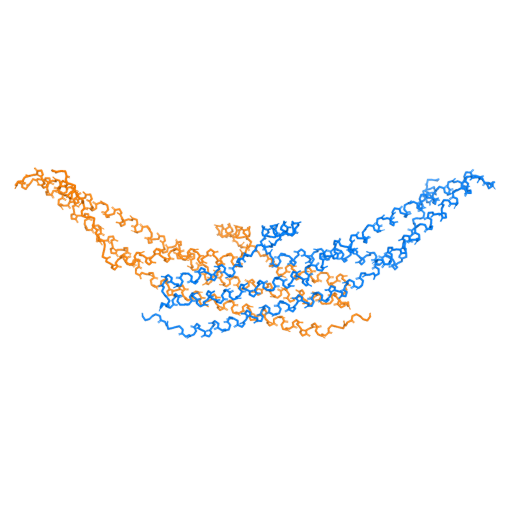-44.969 -31.5 1 36.91 9 GLY B CA 1
ATOM 2032 C C . GLY B 1 9 ? 25.078 -44.125 -30.844 1 36.91 9 GLY B C 1
ATOM 2033 O O . GLY B 1 9 ? 25.25 -43.688 -29.688 1 36.91 9 GLY B O 1
ATOM 2034 N N . GLN B 1 10 ? 24.266 -43.344 -31.562 1 41.12 10 GLN B N 1
ATOM 2035 C CA . GLN B 1 10 ? 23.406 -42.469 -30.766 1 41.12 10 GLN B CA 1
ATOM 2036 C C . GLN B 1 10 ? 22.453 -43.312 -29.906 1 41.12 10 GLN B C 1
ATOM 2038 O O . GLN B 1 10 ? 21.672 -44.094 -30.438 1 41.12 10 GLN B O 1
ATOM 2043 N N . ALA B 1 11 ? 22.766 -43.688 -28.688 1 47.19 11 ALA B N 1
ATOM 2044 C CA . ALA B 1 11 ? 21.938 -44.344 -27.703 1 47.19 11 ALA B CA 1
ATOM 2045 C C . ALA B 1 11 ? 20.484 -43.906 -27.828 1 47.19 11 ALA B C 1
ATOM 2047 O O . ALA B 1 11 ? 20.188 -42.719 -27.953 1 47.19 11 ALA B O 1
ATOM 2048 N N . GLU B 1 12 ? 19.578 -44.719 -28.328 1 51.47 12 GLU B N 1
ATOM 2049 C CA . GLU B 1 12 ? 18.141 -44.5 -28.406 1 51.47 12 GLU B CA 1
ATOM 2050 C C . GLU B 1 12 ? 17.578 -43.969 -27.094 1 51.47 12 GLU B C 1
ATOM 2052 O O . GLU B 1 12 ? 17.578 -44.656 -26.078 1 51.47 12 GLU B O 1
ATOM 2057 N N . LYS B 1 13 ? 17.688 -42.688 -26.844 1 59.41 13 LYS B N 1
ATOM 2058 C CA . LYS B 1 13 ? 17.141 -42.031 -25.656 1 59.41 13 LYS B CA 1
ATOM 2059 C C . LYS B 1 13 ? 15.711 -42.469 -25.406 1 59.41 13 LYS B C 1
ATOM 2061 O O . LYS B 1 13 ? 14.906 -42.562 -26.328 1 59.41 13 LYS B O 1
ATOM 2066 N N . THR B 1 14 ? 15.508 -43.219 -24.281 1 67.12 14 THR B N 1
ATOM 2067 C CA . THR B 1 14 ? 14.18 -43.625 -23.828 1 67.12 14 THR B CA 1
ATOM 2068 C C . THR B 1 14 ? 13.234 -42.438 -23.766 1 67.12 14 THR B C 1
ATOM 2070 O O . THR B 1 14 ? 13.539 -41.438 -23.125 1 67.12 14 THR B O 1
ATOM 2073 N N . GLU B 1 15 ? 12.312 -42.438 -24.812 1 65.69 15 GLU B N 1
ATOM 2074 C CA . GLU B 1 15 ? 11.352 -41.312 -24.891 1 65.69 15 GLU B CA 1
ATOM 2075 C C . GLU B 1 15 ? 10.086 -41.625 -24.109 1 65.69 15 GLU B C 1
ATOM 2077 O O . GLU B 1 15 ? 9.641 -42.781 -24.062 1 65.69 15 GLU B O 1
ATOM 2082 N N . LEU B 1 16 ? 9.734 -40.688 -23.203 1 74.06 16 LEU B N 1
ATOM 2083 C CA . LEU B 1 16 ? 8.445 -40.781 -22.531 1 74.06 16 LEU B CA 1
ATOM 2084 C C . LEU B 1 16 ? 7.309 -40.469 -23.5 1 74.06 16 LEU B C 1
ATOM 2086 O O . LEU B 1 16 ? 7.523 -39.781 -24.516 1 74.06 16 LEU B O 1
ATOM 2090 N N . ASP B 1 17 ? 6.121 -41 -23.328 1 82.62 17 ASP B N 1
ATOM 2091 C CA . ASP B 1 17 ? 5 -40.781 -24.25 1 82.62 17 ASP B CA 1
ATOM 2092 C C . ASP B 1 17 ? 4.488 -39.344 -24.172 1 82.62 17 ASP B C 1
ATOM 2094 O O . ASP B 1 17 ? 4.887 -38.594 -23.297 1 82.62 17 ASP B O 1
ATOM 2098 N N . ALA B 1 18 ? 3.773 -39 -25.188 1 87.06 18 ALA B N 1
ATOM 2099 C CA . ALA B 1 18 ? 3.277 -37.656 -25.391 1 87.06 18 ALA B CA 1
ATOM 2100 C C . ALA B 1 18 ? 2.428 -37.188 -24.203 1 87.06 18 ALA B C 1
ATOM 2102 O O . ALA B 1 18 ? 2.49 -36.031 -23.797 1 87.06 18 ALA B O 1
ATOM 2103 N N . HIS B 1 19 ? 1.677 -38.125 -23.688 1 88.12 19 HIS B N 1
ATOM 2104 C CA . HIS B 1 19 ? 0.84 -37.812 -22.531 1 88.12 19 HIS B CA 1
ATOM 2105 C C . HIS B 1 19 ? 1.688 -37.438 -21.312 1 88.12 19 HIS B C 1
ATOM 2107 O O . HIS B 1 19 ? 1.401 -36.469 -20.625 1 88.12 19 HIS B O 1
ATOM 2113 N N . PHE B 1 20 ? 2.656 -38.188 -21.078 1 91.75 20 PHE B N 1
ATOM 2114 C CA . PHE B 1 20 ? 3.564 -37.938 -19.953 1 91.75 20 PHE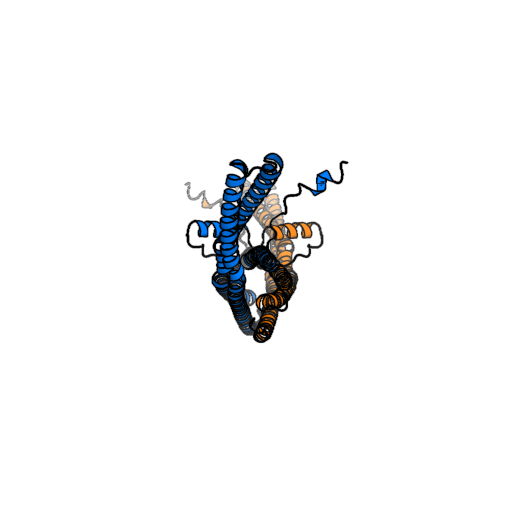 B CA 1
ATOM 2115 C C . PHE B 1 20 ? 4.266 -36.594 -20.125 1 91.75 20 PHE B C 1
ATOM 2117 O O . PHE B 1 20 ? 4.402 -35.844 -19.156 1 91.75 20 PHE B O 1
ATOM 2124 N N . GLU B 1 21 ? 4.695 -36.281 -21.344 1 91.06 21 GLU B N 1
ATOM 2125 C CA . GLU B 1 21 ? 5.352 -35 -21.609 1 91.06 21 GLU B CA 1
ATOM 2126 C C . GLU B 1 21 ? 4.414 -33.844 -21.344 1 91.06 21 GLU B C 1
ATOM 2128 O O . GLU B 1 21 ? 4.844 -32.781 -20.844 1 91.06 21 GLU B O 1
ATOM 2133 N N . ASN B 1 22 ? 3.227 -34.031 -21.688 1 92.69 22 ASN B N 1
ATOM 2134 C CA . ASN B 1 22 ? 2.229 -33 -21.406 1 92.69 22 ASN B CA 1
ATOM 2135 C C . ASN B 1 22 ? 2.047 -32.781 -19.906 1 92.69 22 ASN B C 1
ATOM 2137 O O . ASN B 1 22 ? 1.913 -31.641 -19.469 1 92.69 22 ASN B O 1
ATOM 2141 N N . LEU B 1 23 ? 1.989 -33.844 -19.219 1 94.25 23 LEU B N 1
ATOM 2142 C CA . LEU B 1 23 ? 1.868 -33.781 -17.766 1 94.25 23 LEU B CA 1
ATOM 2143 C C . LEU B 1 23 ? 3.068 -33.062 -17.156 1 94.25 23 LEU B C 1
ATOM 2145 O O . LEU B 1 23 ? 2.912 -32.25 -16.234 1 94.25 23 LEU B O 1
ATOM 2149 N N . LEU B 1 24 ? 4.191 -33.344 -17.719 1 94.56 24 LEU B N 1
ATOM 2150 C CA . LEU B 1 24 ? 5.418 -32.719 -17.25 1 94.56 24 LEU B CA 1
ATOM 2151 C C . LEU B 1 24 ? 5.387 -31.219 -17.516 1 94.56 24 LEU B C 1
ATOM 2153 O O . LEU B 1 24 ? 5.738 -30.422 -16.641 1 94.56 24 LEU B O 1
ATOM 2157 N N . GLN B 1 25 ? 4.973 -30.875 -18.625 1 94.69 25 GLN B N 1
ATOM 2158 C CA . GLN B 1 25 ? 4.883 -29.469 -19 1 94.69 25 GLN B CA 1
ATOM 2159 C C . GLN B 1 25 ? 3.887 -28.719 -18.109 1 94.69 25 GLN B C 1
ATOM 2161 O O . GLN B 1 25 ? 4.148 -27.594 -17.688 1 94.69 25 GLN B O 1
ATOM 2166 N N . ARG B 1 26 ? 2.785 -29.312 -17.859 1 95.31 26 ARG B N 1
ATOM 2167 C CA . ARG B 1 26 ? 1.773 -28.719 -16.984 1 95.31 26 ARG B CA 1
ATOM 2168 C C . ARG B 1 26 ? 2.328 -28.5 -15.578 1 95.31 26 ARG B C 1
ATOM 2170 O O . ARG B 1 26 ? 2.062 -27.469 -14.961 1 95.31 26 ARG B O 1
ATOM 2177 N N . SER B 1 27 ? 3.006 -29.484 -15.133 1 96.38 27 SER B N 1
ATOM 2178 C CA . SER B 1 27 ? 3.609 -29.359 -13.812 1 96.38 27 SER B CA 1
ATOM 2179 C C . SER B 1 27 ? 4.582 -28.188 -13.75 1 96.38 27 SER B C 1
ATOM 2181 O O . SER B 1 27 ? 4.57 -27.422 -12.789 1 96.38 27 SER B O 1
ATOM 2183 N N . ASP B 1 28 ? 5.418 -28.047 -14.75 1 96.56 28 ASP B N 1
ATOM 2184 C CA . ASP B 1 28 ? 6.406 -26.969 -14.789 1 96.56 28 ASP B CA 1
ATOM 2185 C C . ASP B 1 28 ? 5.727 -25.609 -14.852 1 96.56 28 ASP B C 1
ATOM 2187 O O . ASP B 1 28 ? 6.137 -24.672 -14.156 1 96.56 28 ASP B O 1
ATOM 2191 N N . LYS B 1 29 ? 4.73 -25.547 -15.672 1 97.06 29 LYS B N 1
ATOM 2192 C CA . LYS B 1 29 ? 3.961 -24.312 -15.773 1 97.06 29 LYS B CA 1
ATOM 2193 C C . LYS B 1 29 ? 3.309 -23.969 -14.438 1 97.06 29 LYS B C 1
ATOM 2195 O O . LYS B 1 29 ? 3.336 -22.812 -14.016 1 97.06 29 LYS B O 1
ATOM 2200 N N . THR B 1 30 ? 2.734 -24.953 -13.844 1 98.12 30 THR B N 1
ATOM 2201 C CA . THR B 1 30 ? 2.039 -24.734 -12.578 1 98.12 30 THR B CA 1
ATOM 2202 C C . THR B 1 30 ? 3.002 -24.219 -11.516 1 98.12 30 THR B C 1
ATOM 2204 O O . THR B 1 30 ? 2.668 -23.297 -10.766 1 98.12 30 THR B O 1
ATOM 2207 N N . LYS B 1 31 ? 4.16 -24.812 -11.43 1 98.38 31 LYS B N 1
ATOM 2208 C CA . LYS B 1 31 ? 5.16 -24.359 -10.477 1 98.38 31 LYS B CA 1
ATOM 2209 C C . LYS B 1 31 ? 5.523 -22.891 -10.719 1 98.38 31 LYS B C 1
ATOM 2211 O O . LYS B 1 31 ? 5.48 -22.078 -9.797 1 98.38 31 LYS B O 1
ATOM 2216 N N . GLN B 1 32 ? 5.832 -22.609 -11.93 1 98.38 32 GLN B N 1
ATOM 2217 C CA . GLN B 1 32 ? 6.305 -21.281 -12.305 1 98.38 32 GLN B CA 1
ATOM 2218 C C . GLN B 1 32 ? 5.254 -20.219 -11.992 1 98.38 32 GLN B C 1
ATOM 2220 O O . GLN B 1 32 ? 5.555 -19.203 -11.359 1 98.38 32 GLN B O 1
ATOM 2225 N N . TRP B 1 33 ? 4.098 -20.484 -12.422 1 98.69 33 TRP B N 1
ATOM 2226 C CA . TRP B 1 33 ? 3.051 -19.484 -12.266 1 98.69 33 TRP B CA 1
ATOM 2227 C C . TRP B 1 33 ? 2.607 -19.375 -10.812 1 98.69 33 TRP B C 1
ATOM 2229 O O . TRP B 1 33 ? 2.275 -18.281 -10.344 1 98.69 33 TRP B O 1
ATOM 2239 N N . THR B 1 34 ? 2.537 -20.516 -10.102 1 98.81 34 THR B N 1
ATOM 2240 C CA . THR B 1 34 ? 2.184 -20.438 -8.688 1 98.81 34 THR B CA 1
ATOM 2241 C C . THR B 1 34 ? 3.193 -19.594 -7.918 1 98.81 34 THR B C 1
ATOM 2243 O O . THR B 1 34 ? 2.814 -18.828 -7.039 1 98.81 34 THR B O 1
ATOM 2246 N N . GLU B 1 35 ? 4.445 -19.703 -8.281 1 98.69 35 GLU B N 1
ATOM 2247 C CA . GLU B 1 35 ? 5.48 -18.891 -7.645 1 98.69 35 GLU B CA 1
ATOM 2248 C C . GLU B 1 35 ? 5.262 -17.406 -7.906 1 98.69 35 GLU B C 1
ATOM 2250 O O . GLU B 1 35 ? 5.379 -16.578 -6.992 1 98.69 35 GLU B O 1
ATOM 2255 N N . LYS B 1 36 ? 5 -17.078 -9.094 1 98.75 36 LYS B N 1
ATOM 2256 C CA . LYS B 1 36 ? 4.793 -15.68 -9.461 1 98.75 36 LYS B CA 1
ATOM 2257 C C . LYS B 1 36 ? 3.525 -15.117 -8.828 1 98.75 36 LYS B C 1
ATOM 2259 O O . LYS B 1 36 ? 3.508 -13.977 -8.367 1 98.75 36 LYS B O 1
ATOM 2264 N N . LEU B 1 37 ? 2.457 -15.938 -8.867 1 98.75 37 LEU B N 1
ATOM 2265 C CA . LEU B 1 37 ? 1.206 -15.539 -8.234 1 98.75 37 LEU B CA 1
ATOM 2266 C C . LEU B 1 37 ? 1.406 -15.273 -6.746 1 98.75 37 LEU B C 1
ATOM 2268 O O . LEU B 1 37 ? 0.905 -14.281 -6.211 1 98.75 37 LEU B O 1
ATOM 2272 N N . LEU B 1 38 ? 2.133 -16.172 -6.156 1 98.31 38 LEU B N 1
ATOM 2273 C CA . LEU B 1 38 ? 2.408 -16.031 -4.73 1 98.31 38 LEU B CA 1
ATOM 2274 C C . LEU B 1 38 ? 3.172 -14.742 -4.445 1 98.31 38 LEU B C 1
ATOM 2276 O O . LEU B 1 38 ? 2.771 -13.953 -3.588 1 98.31 38 LEU B O 1
ATOM 2280 N N . ARG B 1 39 ? 4.207 -14.461 -5.195 1 97.31 39 ARG B N 1
ATOM 2281 C CA . ARG B 1 39 ? 5.055 -13.289 -4.988 1 97.31 39 ARG B CA 1
ATOM 2282 C C . ARG B 1 39 ? 4.27 -12 -5.203 1 97.31 39 ARG B C 1
ATOM 2284 O O . ARG B 1 39 ? 4.34 -11.078 -4.387 1 97.31 39 ARG B O 1
ATOM 2291 N N . SER B 1 40 ? 3.57 -11.914 -6.27 1 97.94 40 SER B N 1
ATOM 2292 C CA . SER B 1 40 ? 2.807 -10.711 -6.594 1 97.94 40 SER B CA 1
ATOM 2293 C C . SER B 1 40 ? 1.703 -10.469 -5.57 1 97.94 40 SER B C 1
ATOM 2295 O O . SER B 1 40 ? 1.414 -9.32 -5.223 1 97.94 40 SER B O 1
ATOM 2297 N N . SER B 1 41 ? 1.07 -11.547 -5.125 1 98.25 41 SER B N 1
ATOM 2298 C CA . SER B 1 41 ? 0.022 -11.414 -4.117 1 98.25 41 SER B CA 1
ATOM 2299 C C . SER B 1 41 ? 0.594 -10.938 -2.787 1 98.25 41 SER B C 1
ATOM 2301 O O . SER B 1 41 ? -0.023 -10.125 -2.094 1 98.25 41 SER B O 1
ATOM 2303 N N . GLU B 1 42 ? 1.752 -11.43 -2.457 1 96.06 42 GLU B N 1
ATOM 2304 C CA . GLU B 1 42 ? 2.416 -10.992 -1.231 1 96.06 42 GLU B CA 1
ATOM 2305 C C . GLU B 1 42 ? 2.709 -9.5 -1.26 1 96.06 42 GLU B C 1
ATOM 2307 O O . GLU B 1 42 ? 2.504 -8.805 -0.264 1 96.06 42 GLU B O 1
ATOM 2312 N N . THR B 1 43 ? 3.18 -9.039 -2.385 1 95.25 43 THR B N 1
ATOM 2313 C CA . THR B 1 43 ? 3.52 -7.629 -2.533 1 95.25 43 THR B CA 1
ATOM 2314 C C . THR B 1 43 ? 2.268 -6.758 -2.469 1 95.25 43 THR B C 1
ATOM 2316 O O . THR B 1 43 ? 2.307 -5.641 -1.951 1 95.25 43 THR B O 1
ATOM 2319 N N . LEU B 1 44 ? 1.174 -7.285 -2.986 1 96.81 44 LEU B N 1
ATOM 2320 C CA . LEU B 1 44 ? -0.094 -6.566 -2.928 1 96.81 44 LEU B CA 1
ATOM 2321 C C . LEU B 1 44 ? -0.572 -6.422 -1.487 1 96.81 44 LEU B C 1
ATOM 2323 O O . LEU B 1 44 ? -0.983 -5.336 -1.07 1 96.81 44 LEU B O 1
ATOM 2327 N N . LEU B 1 45 ? -0.457 -7.516 -0.759 1 96 45 LEU B N 1
ATOM 2328 C CA . LEU B 1 45 ? -1.029 -7.57 0.582 1 96 45 LEU B CA 1
ATOM 2329 C C . LEU B 1 45 ? -0.131 -6.855 1.586 1 96 45 LEU B C 1
ATOM 2331 O O . LEU B 1 45 ? -0.614 -6.324 2.59 1 96 45 LEU B O 1
ATOM 2335 N N . GLN B 1 46 ? 1.173 -6.902 1.311 1 93.12 46 GLN B N 1
ATOM 2336 C CA . GLN B 1 46 ? 2.164 -6.199 2.117 1 93.12 46 GLN B CA 1
ATOM 2337 C C . GLN B 1 46 ? 3.232 -5.555 1.237 1 93.12 46 GLN B C 1
ATOM 2339 O O . GLN B 1 46 ? 4.289 -6.145 1.001 1 93.12 46 GLN B O 1
ATOM 2344 N N . PRO B 1 47 ? 2.941 -4.32 0.874 1 91.31 47 PRO B N 1
ATOM 2345 C CA . PRO B 1 47 ? 3.811 -3.658 -0.102 1 91.31 47 PRO B CA 1
ATOM 2346 C C . PRO B 1 47 ? 5.164 -3.268 0.484 1 91.31 47 PRO B C 1
ATOM 2348 O O . PRO B 1 47 ? 6.109 -2.996 -0.261 1 91.31 47 PRO B O 1
ATOM 2351 N N . ASN B 1 48 ? 5.336 -3.188 1.75 1 88.06 48 ASN B N 1
ATOM 2352 C CA . ASN B 1 48 ? 6.594 -2.82 2.395 1 88.06 48 ASN B CA 1
ATOM 2353 C C . ASN B 1 48 ? 7.539 -4.012 2.502 1 88.06 48 ASN B C 1
ATOM 2355 O O . ASN B 1 48 ? 7.273 -4.953 3.252 1 88.06 48 ASN B O 1
ATOM 2359 N N . PRO B 1 49 ? 8.594 -3.963 1.811 1 88.62 49 PRO B N 1
ATOM 2360 C CA . PRO B 1 49 ? 9.508 -5.105 1.798 1 88.62 49 PRO B CA 1
ATOM 2361 C C . PRO B 1 49 ? 10.102 -5.406 3.174 1 88.62 49 PRO B C 1
ATOM 2363 O O . PRO B 1 49 ? 10.336 -6.57 3.508 1 88.62 49 PRO B O 1
ATOM 2366 N N . SER B 1 50 ? 10.328 -4.383 3.922 1 86.25 5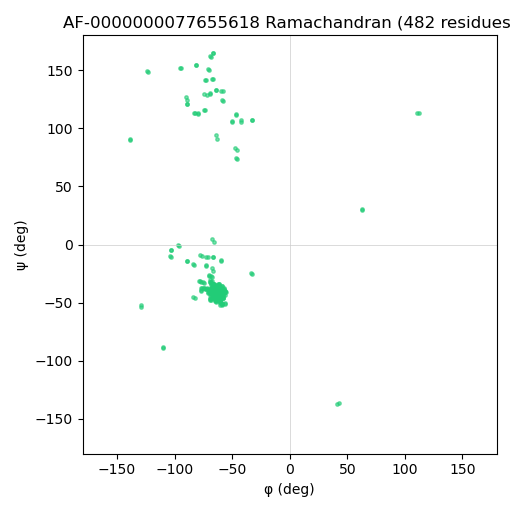0 SER B N 1
ATOM 2367 C CA . SER B 1 50 ? 10.898 -4.574 5.254 1 86.25 50 SER B CA 1
ATOM 2368 C C . SER B 1 50 ? 9.93 -5.332 6.16 1 86.25 50 SER B C 1
ATOM 2370 O O . SER B 1 50 ? 10.352 -6.203 6.926 1 86.25 50 SER B O 1
ATOM 2372 N N . VAL B 1 51 ? 8.758 -5.016 6.043 1 87.25 51 VAL B N 1
ATOM 2373 C CA . VAL B 1 51 ? 7.742 -5.672 6.859 1 87.25 51 VAL B CA 1
ATOM 2374 C C . VAL B 1 51 ? 7.559 -7.113 6.395 1 87.25 51 VAL B C 1
ATOM 2376 O O . VAL B 1 51 ? 7.395 -8.023 7.215 1 87.25 51 VAL B O 1
ATOM 2379 N N . ARG B 1 52 ? 7.551 -7.32 5.109 1 87.94 52 ARG B N 1
ATOM 2380 C CA . ARG B 1 52 ? 7.438 -8.672 4.578 1 87.94 52 ARG B CA 1
ATOM 2381 C C . ARG B 1 52 ? 8.555 -9.562 5.098 1 87.94 52 ARG B C 1
ATOM 2383 O O . ARG B 1 52 ? 8.328 -10.734 5.43 1 87.94 52 ARG B O 1
ATOM 2390 N N . MET B 1 53 ? 9.734 -9.023 5.191 1 87.81 53 MET B N 1
ATOM 2391 C CA . MET B 1 53 ? 10.891 -9.758 5.699 1 87.81 53 MET B CA 1
ATOM 2392 C C . MET B 1 53 ? 10.727 -10.078 7.184 1 87.81 53 MET B C 1
ATOM 2394 O O . MET B 1 53 ? 11.031 -11.188 7.621 1 87.81 53 MET B O 1
ATOM 2398 N N . GLU B 1 54 ? 10.328 -9.086 7.848 1 87.19 54 GLU B N 1
ATOM 2399 C CA . GLU B 1 54 ? 10.086 -9.289 9.273 1 87.19 54 GLU B CA 1
ATOM 2400 C C . GLU B 1 54 ? 9.047 -10.383 9.508 1 87.19 54 GLU B C 1
ATOM 2402 O O . GLU B 1 54 ? 9.242 -11.258 10.359 1 87.19 54 GLU B O 1
ATOM 2407 N N . ASP B 1 55 ? 8 -10.32 8.781 1 84.44 55 ASP B N 1
ATOM 2408 C CA . ASP B 1 55 ? 6.941 -11.312 8.898 1 84.44 55 ASP B CA 1
ATOM 2409 C C . ASP B 1 55 ? 7.453 -12.711 8.547 1 84.44 55 ASP B C 1
ATOM 2411 O O . ASP B 1 55 ? 7.059 -13.695 9.172 1 84.44 55 ASP B O 1
ATOM 2415 N N . PHE B 1 56 ? 8.234 -12.719 7.578 1 81.69 56 PHE B N 1
ATOM 2416 C CA . PHE B 1 56 ? 8.836 -13.977 7.164 1 81.69 56 PHE B CA 1
ATOM 2417 C C . PHE B 1 56 ? 9.664 -14.586 8.289 1 81.69 56 PHE B C 1
ATOM 2419 O O . PHE B 1 56 ? 9.609 -15.789 8.531 1 81.69 56 PHE B O 1
ATOM 2426 N N . PHE B 1 57 ? 10.352 -13.719 8.953 1 84.06 57 PHE B N 1
ATOM 2427 C CA . PHE B 1 57 ? 11.172 -14.164 10.07 1 84.06 57 PHE B CA 1
ATOM 2428 C C . PHE B 1 57 ? 10.305 -14.672 11.219 1 84.06 57 PHE B C 1
ATOM 2430 O O . PHE B 1 57 ? 10.617 -15.688 11.844 1 84.06 57 PHE B O 1
ATOM 2437 N N . TYR B 1 58 ? 9.258 -14.016 11.516 1 83.75 58 TYR B N 1
ATOM 2438 C CA . TYR B 1 58 ? 8.359 -14.422 12.586 1 83.75 58 TYR B CA 1
ATOM 2439 C C . TYR B 1 58 ? 7.703 -15.766 12.273 1 83.75 58 TYR B C 1
ATOM 2441 O O . TYR B 1 58 ? 7.555 -16.609 13.156 1 83.75 58 TYR B O 1
ATOM 2449 N N . GLU B 1 59 ? 7.309 -15.961 11.047 1 79.81 59 GLU B N 1
ATOM 2450 C CA . GLU B 1 59 ? 6.699 -17.219 10.617 1 79.81 59 GLU B CA 1
ATOM 2451 C C . GLU B 1 59 ? 7.668 -18.391 10.781 1 79.81 59 GLU B C 1
ATOM 2453 O O . GLU B 1 59 ? 7.285 -19.453 11.25 1 79.81 59 GLU B O 1
ATOM 2458 N N . LYS B 1 60 ? 8.844 -18.172 10.445 1 81.62 60 LYS B N 1
ATOM 2459 C CA . LYS B 1 60 ? 9.867 -19.219 10.523 1 81.62 60 LYS B CA 1
ATOM 2460 C C . LYS B 1 60 ? 10.156 -19.594 11.977 1 81.62 60 LYS B C 1
ATOM 2462 O O . LYS B 1 60 ? 10.453 -20.75 12.266 1 81.62 60 LYS B O 1
ATOM 2467 N N . MET B 1 61 ? 9.953 -18.656 12.805 1 84.81 61 MET B N 1
ATOM 2468 C CA . MET B 1 61 ? 10.234 -18.875 14.219 1 84.81 61 MET B CA 1
ATOM 2469 C C . MET B 1 61 ? 8.969 -19.281 14.977 1 84.81 61 MET B C 1
ATOM 2471 O O . MET B 1 61 ? 8.984 -19.406 16.203 1 84.81 61 MET B O 1
ATOM 2475 N N . ASP B 1 62 ? 7.844 -19.344 14.289 1 82.5 62 ASP B N 1
ATOM 2476 C CA . ASP B 1 62 ? 6.543 -19.672 14.859 1 82.5 62 ASP B CA 1
ATOM 2477 C C . ASP B 1 62 ? 6.105 -18.641 15.883 1 82.5 62 ASP B C 1
ATOM 2479 O O . ASP B 1 62 ? 5.594 -18.984 16.953 1 82.5 62 ASP B O 1
ATOM 2483 N N . LYS B 1 63 ? 6.551 -17.516 15.641 1 79.44 63 LYS B N 1
ATOM 2484 C CA . LYS B 1 63 ? 6.113 -16.406 16.469 1 79.44 63 LYS B CA 1
ATOM 2485 C C . LYS B 1 63 ? 4.934 -15.672 15.836 1 79.44 63 LYS B C 1
ATOM 2487 O O . LYS B 1 63 ? 4.77 -15.695 14.617 1 79.44 63 LYS B O 1
ATOM 2492 N N . LYS B 1 64 ? 4.195 -15.109 16.781 1 78.69 64 LYS B N 1
ATOM 2493 C CA . LYS B 1 64 ? 3.055 -14.344 16.281 1 78.69 64 LYS B CA 1
ATOM 2494 C C . LYS B 1 64 ? 3.502 -13.031 15.648 1 78.69 64 LYS B C 1
ATOM 2496 O O . LYS B 1 64 ? 4.375 -12.344 16.188 1 78.69 64 LYS B O 1
ATOM 2501 N N . LYS B 1 65 ? 2.828 -12.656 14.547 1 80.31 65 LYS B N 1
ATOM 2502 C CA . LYS B 1 65 ? 3.121 -11.414 13.844 1 80.31 65 LYS B CA 1
ATOM 2503 C C . LYS B 1 65 ? 2.746 -10.203 14.695 1 80.31 65 LYS B C 1
ATOM 2505 O O . LYS B 1 65 ? 1.74 -10.227 15.406 1 80.31 65 LYS B O 1
ATOM 2510 N N . ARG B 1 66 ? 3.498 -9.289 14.609 1 80.5 66 ARG B N 1
ATOM 2511 C CA . ARG B 1 66 ? 3.242 -8.055 15.344 1 80.5 66 ARG B CA 1
ATOM 2512 C C . ARG B 1 66 ? 2.027 -7.324 14.773 1 80.5 66 ARG B C 1
ATOM 2514 O O . ARG B 1 66 ? 1.855 -7.246 13.562 1 80.5 66 ARG B O 1
ATOM 2521 N N . ASP B 1 67 ? 1.2 -6.988 15.719 1 83.94 67 ASP B N 1
ATOM 2522 C CA . ASP B 1 67 ? 0.07 -6.16 15.312 1 83.94 67 ASP B CA 1
ATOM 2523 C C . ASP B 1 67 ? 0.512 -4.723 15.047 1 83.94 67 ASP B C 1
ATOM 2525 O O . ASP B 1 67 ? 1.041 -4.055 15.938 1 83.94 67 ASP B O 1
ATOM 2529 N N . ARG B 1 68 ? 0.385 -4.309 13.844 1 90 68 ARG B N 1
ATOM 2530 C CA . ARG B 1 68 ? 0.818 -2.969 13.453 1 90 68 ARG B CA 1
ATOM 2531 C C . ARG B 1 68 ? -0.33 -2.18 12.836 1 90 68 ARG B C 1
ATOM 2533 O O . ARG B 1 68 ? -1.221 -2.76 12.211 1 90 68 ARG B O 1
ATOM 2540 N N . TYR B 1 69 ? -0.25 -0.904 13.062 1 93.75 69 TYR B N 1
ATOM 2541 C CA . TYR B 1 69 ? -1.184 -0.02 12.367 1 93.75 69 TYR B CA 1
ATOM 2542 C C . TYR B 1 69 ? -0.969 -0.066 10.859 1 93.75 69 TYR B C 1
ATOM 2544 O O . TYR B 1 69 ? 0.171 -0.091 10.391 1 93.75 69 TYR B O 1
ATOM 2552 N N . THR B 1 70 ? -2.08 -0.196 10.172 1 96 70 THR B N 1
ATOM 2553 C CA . THR B 1 70 ? -2 0.057 8.734 1 96 70 THR B CA 1
ATOM 2554 C C . THR B 1 70 ? -1.693 1.526 8.461 1 96 70 THR B C 1
ATOM 2556 O O . THR B 1 70 ? -1.755 2.359 9.375 1 96 70 THR B O 1
ATOM 2559 N N . ASN B 1 71 ? -1.303 1.802 7.246 1 96.38 71 ASN B N 1
ATOM 2560 C CA . ASN B 1 71 ? -1.068 3.195 6.879 1 96.38 71 ASN B CA 1
ATOM 2561 C C . ASN B 1 71 ? -2.324 4.043 7.066 1 96.38 71 ASN B C 1
ATOM 2563 O O . ASN B 1 71 ? -2.242 5.199 7.48 1 96.38 71 ASN B O 1
ATOM 2567 N N . ALA B 1 72 ? -3.492 3.451 6.797 1 98.19 72 ALA B N 1
ATOM 2568 C CA . ALA B 1 72 ? -4.758 4.156 6.977 1 98.19 72 ALA B CA 1
ATOM 2569 C C . ALA B 1 72 ? -5.02 4.453 8.453 1 98.19 72 ALA B C 1
ATOM 2571 O O . ALA B 1 72 ? -5.453 5.551 8.805 1 98.19 72 ALA B O 1
ATOM 2572 N N . GLU B 1 73 ? -4.699 3.502 9.281 1 98.38 73 GLU B N 1
ATOM 2573 C CA . GLU B 1 73 ? -4.875 3.701 10.711 1 98.38 73 GLU B CA 1
ATOM 2574 C C . GLU B 1 73 ? -3.934 4.777 11.242 1 98.38 73 GLU B C 1
ATOM 2576 O O . GLU B 1 73 ? -4.312 5.578 12.102 1 98.38 73 GLU B O 1
ATOM 2581 N N . GLN B 1 74 ? -2.732 4.758 10.734 1 98.19 74 GLN B N 1
ATOM 2582 C CA . GLN B 1 74 ? -1.77 5.777 11.133 1 98.19 74 GLN B CA 1
ATOM 2583 C C . GLN B 1 74 ? -2.264 7.176 10.766 1 98.19 74 GLN B C 1
ATOM 2585 O O . GLN B 1 74 ? -2.217 8.094 11.586 1 98.19 74 GLN B O 1
ATOM 2590 N N . LEU B 1 75 ? -2.701 7.301 9.594 1 98.62 75 LEU B N 1
ATOM 2591 C CA . LEU B 1 75 ? -3.262 8.578 9.156 1 98.62 75 LEU B CA 1
ATOM 2592 C C . LEU B 1 75 ? -4.48 8.945 9.992 1 98.62 75 LEU B C 1
ATOM 2594 O O . LEU B 1 75 ? -4.629 10.102 10.406 1 98.62 75 LEU B O 1
ATOM 2598 N N . GLY B 1 76 ? -5.285 7.926 10.219 1 98.88 76 GLY B N 1
ATOM 2599 C CA . GLY B 1 76 ? -6.457 8.164 11.047 1 98.88 76 GLY B CA 1
ATOM 2600 C C . GLY B 1 76 ? -6.117 8.703 12.422 1 98.88 76 GLY B C 1
ATOM 2601 O O . GLY B 1 76 ? -6.734 9.664 12.891 1 98.88 76 GLY B O 1
ATOM 2602 N N . GLN B 1 77 ? -5.102 8.156 13.008 1 98.75 77 GLN B N 1
ATOM 2603 C CA . GLN B 1 77 ? -4.684 8.586 14.336 1 98.75 77 GLN B CA 1
ATOM 2604 C C . GLN B 1 77 ? -4.184 10.031 14.32 1 98.75 77 GLN B C 1
ATOM 2606 O O . GLN B 1 77 ? -4.531 10.82 15.195 1 98.75 77 GLN B O 1
ATOM 2611 N N . VAL B 1 78 ? -3.41 10.367 13.352 1 98.81 78 VAL B N 1
ATOM 2612 C CA . VAL B 1 78 ? -2.875 11.711 13.227 1 98.81 78 VAL B CA 1
ATOM 2613 C C . VAL B 1 78 ? -4.016 12.703 13.016 1 98.81 78 VAL B C 1
ATOM 2615 O O . VAL B 1 78 ? -4.023 13.789 13.602 1 98.81 78 VAL B O 1
ATOM 2618 N N . MET B 1 79 ? -5 12.359 12.234 1 98.81 79 MET B N 1
ATOM 2619 C CA . MET B 1 79 ? -6.152 13.219 11.961 1 98.81 79 MET B CA 1
ATOM 2620 C C . MET B 1 79 ? -6.965 13.445 13.227 1 98.81 79 MET B C 1
ATOM 2622 O O . MET B 1 79 ? -7.332 14.586 13.539 1 98.81 79 MET B O 1
ATOM 2626 N N . ILE B 1 80 ? -7.156 12.391 13.938 1 98.88 80 ILE B N 1
ATOM 2627 C CA . ILE B 1 80 ? -7.941 12.492 15.164 1 98.88 80 ILE B CA 1
ATOM 2628 C C . ILE B 1 80 ? -7.207 13.367 16.172 1 98.88 80 ILE B C 1
ATOM 2630 O O . ILE B 1 80 ? -7.793 14.281 16.766 1 98.88 80 ILE B O 1
ATOM 2634 N N . ASP B 1 81 ? -5.91 13.125 16.312 1 98.75 81 ASP B N 1
ATOM 2635 C CA . ASP B 1 81 ? -5.121 13.898 17.266 1 98.75 81 ASP B CA 1
ATOM 2636 C C . ASP B 1 81 ? -5.055 15.367 16.875 1 98.75 81 ASP B C 1
ATOM 2638 O O . ASP B 1 81 ? -5.195 16.25 17.719 1 98.75 81 ASP B O 1
ATOM 2642 N N . SER B 1 82 ? -4.836 15.617 15.656 1 98.56 82 SER B N 1
ATOM 2643 C CA . SER B 1 82 ? -4.77 17 15.172 1 98.56 82 SER B CA 1
ATOM 2644 C C . SER B 1 82 ? -6.113 17.703 15.336 1 98.56 82 SER B C 1
ATOM 2646 O O . SER B 1 82 ? -6.168 18.859 15.766 1 98.56 82 SER B O 1
ATOM 2648 N N . GLY B 1 83 ? -7.145 16.984 14.961 1 98.25 83 GLY B N 1
ATOM 2649 C CA . GLY B 1 83 ? -8.469 17.562 15.117 1 98.25 83 GLY B CA 1
ATOM 2650 C C . GLY B 1 83 ? -8.789 17.938 16.547 1 98.25 83 GLY B C 1
ATOM 2651 O O . GLY B 1 83 ? -9.367 19 16.797 1 98.25 83 GLY B O 1
ATOM 2652 N N . ASN B 1 84 ? -8.383 17.125 17.469 1 98.25 84 ASN B N 1
ATOM 2653 C CA . ASN B 1 84 ? -8.602 17.391 18.875 1 98.25 84 ASN B CA 1
ATOM 2654 C C . ASN B 1 84 ? -7.773 18.578 19.359 1 98.25 84 ASN B C 1
ATOM 2656 O O . ASN B 1 84 ? -8.227 19.359 20.188 1 98.25 84 ASN B O 1
ATOM 2660 N N . ASP B 1 85 ? -6.625 18.656 18.781 1 98.06 85 ASP B N 1
ATOM 2661 C CA . ASP B 1 85 ? -5.746 19.75 19.172 1 98.06 85 ASP B CA 1
ATOM 2662 C C . ASP B 1 85 ? -6.219 21.078 18.578 1 98.06 85 ASP B C 1
ATOM 2664 O O . ASP B 1 85 ? -6.148 22.125 19.234 1 98.06 85 ASP B O 1
ATOM 2668 N N . TYR B 1 86 ? -6.738 21.094 17.344 1 95.44 86 TYR B N 1
ATOM 2669 C CA . TYR B 1 86 ? -7.289 22.297 16.719 1 95.44 86 TYR B CA 1
ATOM 2670 C C . TYR B 1 86 ? -8.594 22.719 17.391 1 95.44 86 TYR B C 1
ATOM 2672 O O . TYR B 1 86 ? -8.922 23.906 17.422 1 95.44 86 TYR B O 1
ATOM 2680 N N . GLY B 1 87 ? -9.266 21.734 17.953 1 93.62 87 GLY B N 1
ATOM 2681 C CA . GLY B 1 87 ? -10.562 21.969 18.578 1 93.62 87 GLY B CA 1
ATOM 2682 C C . GLY B 1 87 ? -11.711 21.312 17.828 1 93.62 87 GLY B C 1
ATOM 2683 O O . GLY B 1 87 ? -12.055 21.734 16.719 1 93.62 87 GLY B O 1
ATOM 2684 N N . PRO B 1 88 ? -12.352 20.297 18.469 1 91.56 88 PRO B N 1
ATOM 2685 C CA . PRO B 1 88 ? -13.445 19.578 17.812 1 91.56 88 PRO B CA 1
ATOM 2686 C C . PRO B 1 88 ? -14.609 20.5 17.438 1 91.56 88 PRO B C 1
ATOM 2688 O O . PRO B 1 88 ? -15.469 20.125 16.641 1 91.56 88 PRO B O 1
ATOM 2691 N N . GLY B 1 89 ? -14.547 21.656 18.016 1 92.25 89 GLY B N 1
ATOM 2692 C CA . GLY B 1 89 ? -15.594 22.625 17.719 1 92.25 89 GLY B CA 1
ATOM 2693 C C . GLY B 1 89 ? -15.336 23.406 16.453 1 92.25 89 GLY B C 1
ATOM 2694 O O . GLY B 1 89 ? -16.234 24.078 15.938 1 92.25 89 GLY B O 1
ATOM 2695 N N . THR B 1 90 ? -14.086 23.406 15.93 1 93.62 90 THR B N 1
ATOM 2696 C CA . THR B 1 90 ? -13.773 24.078 14.672 1 93.62 90 THR B CA 1
ATOM 2697 C C . THR B 1 90 ? -14.164 23.203 13.477 1 93.62 90 THR B C 1
ATOM 2699 O O . THR B 1 90 ? -14.211 21.984 13.586 1 93.62 90 THR B O 1
ATOM 2702 N N . ALA B 1 91 ? -14.43 23.812 12.367 1 94.94 91 ALA B N 1
ATOM 2703 C CA . ALA B 1 91 ? -14.805 23.062 11.172 1 94.94 91 ALA B CA 1
ATOM 2704 C C . ALA B 1 91 ? -13.672 22.141 10.727 1 94.94 91 ALA B C 1
ATOM 2706 O O . ALA B 1 91 ? -13.906 20.969 10.414 1 94.94 91 ALA B O 1
ATOM 2707 N N . TYR B 1 92 ? -12.477 22.703 10.719 1 96.69 92 TYR B N 1
ATOM 2708 C CA . TYR B 1 92 ? -11.32 21.922 10.289 1 96.69 92 TYR B CA 1
ATOM 2709 C C . TYR B 1 92 ? -11.047 20.766 11.25 1 96.69 92 TYR B C 1
ATOM 2711 O O . TYR B 1 92 ? -10.891 19.625 10.828 1 96.69 92 TYR B O 1
ATOM 2719 N N . GLY B 1 93 ? -11.023 21.062 12.523 1 97.31 93 GLY B N 1
ATOM 2720 C CA . GLY B 1 93 ? -10.781 20.031 13.523 1 97.31 93 GLY B CA 1
ATOM 2721 C C . GLY B 1 93 ? -11.828 18.938 13.516 1 97.31 93 GLY B C 1
ATOM 2722 O O . GLY B 1 93 ? -11.484 17.75 13.555 1 97.31 93 GLY B O 1
ATOM 2723 N N . ASN B 1 94 ? -13.031 19.328 13.445 1 97.25 94 ASN B N 1
ATOM 2724 C CA . ASN B 1 94 ? -14.133 18.375 13.398 1 97.25 94 ASN B CA 1
ATOM 2725 C C . ASN B 1 94 ? -14.031 17.469 12.18 1 97.25 94 ASN B C 1
ATOM 2727 O O . ASN B 1 94 ? -14.219 16.25 12.289 1 97.25 94 ASN B O 1
ATOM 2731 N N . SER B 1 95 ? -13.742 18.031 11.023 1 98.06 95 SER B N 1
ATOM 2732 C CA . SER B 1 95 ? -13.625 17.266 9.781 1 98.06 95 SER B CA 1
ATOM 2733 C C . SER B 1 95 ? -12.469 16.281 9.852 1 98.06 95 SER B C 1
ATOM 2735 O O . SER B 1 95 ? -12.594 15.141 9.391 1 98.06 95 SER B O 1
ATOM 2737 N N . LEU B 1 96 ? -11.406 16.703 10.469 1 98.56 96 LEU B N 1
ATOM 2738 C CA . LEU B 1 96 ? -10.25 15.82 10.641 1 98.56 96 LEU B CA 1
ATOM 2739 C C . LEU B 1 96 ? -10.609 14.625 11.516 1 98.56 96 LEU B C 1
ATOM 2741 O O . LEU B 1 96 ? -10.242 13.492 11.203 1 98.56 96 LEU B O 1
ATOM 2745 N N . ILE B 1 97 ? -11.297 14.883 12.539 1 98.56 97 ILE B N 1
ATOM 2746 C CA . ILE B 1 97 ? -11.672 13.82 13.469 1 98.56 97 ILE B CA 1
ATOM 2747 C C . ILE B 1 97 ? -12.562 12.805 12.766 1 98.56 97 ILE B C 1
ATOM 2749 O O . ILE B 1 97 ? -12.328 11.594 12.852 1 98.56 97 ILE B O 1
ATOM 2753 N N . LYS B 1 98 ? -13.531 13.281 12.031 1 98.31 98 LYS B N 1
ATOM 2754 C CA . LYS B 1 98 ? -14.453 12.383 11.336 1 98.31 98 LYS B CA 1
ATOM 2755 C C . LYS B 1 98 ? -13.734 11.578 10.258 1 98.31 98 LYS B C 1
ATOM 2757 O O . LYS B 1 98 ? -13.945 10.375 10.133 1 98.31 98 LYS B O 1
ATOM 2762 N N . CYS B 1 99 ? -12.938 12.281 9.516 1 98.69 99 CYS B N 1
ATOM 2763 C CA . CYS B 1 99 ? -12.164 11.586 8.492 1 98.69 99 CYS B CA 1
ATOM 2764 C C . CYS B 1 99 ? -11.227 10.555 9.117 1 98.69 99 CYS B C 1
ATOM 2766 O O . CYS B 1 99 ? -11.094 9.445 8.602 1 98.69 99 CYS B O 1
ATOM 2768 N N . GLY B 1 100 ? -10.617 10.984 10.203 1 98.88 100 GLY B N 1
ATOM 2769 C CA . GLY B 1 100 ? -9.711 10.086 10.898 1 98.88 100 GLY B CA 1
ATOM 2770 C C . GLY B 1 100 ? -10.383 8.836 11.414 1 98.88 100 GLY B C 1
ATOM 2771 O O . GLY B 1 100 ? -9.836 7.734 11.305 1 98.88 100 GLY B O 1
ATOM 2772 N N . GLN B 1 101 ? -11.523 8.961 11.961 1 98.81 101 GLN B N 1
ATOM 2773 C CA . GLN B 1 101 ? -12.289 7.816 12.438 1 98.81 101 GLN B CA 1
ATOM 2774 C C . GLN B 1 101 ? -12.617 6.859 11.297 1 98.81 101 GLN B C 1
ATOM 2776 O O . GLN B 1 101 ? -12.539 5.641 11.461 1 98.81 101 GLN B O 1
ATOM 2781 N N . THR B 1 102 ? -12.93 7.426 10.203 1 98.88 102 THR B N 1
ATOM 2782 C CA . THR B 1 102 ? -13.227 6.609 9.031 1 98.88 102 THR B CA 1
ATOM 2783 C C . THR B 1 102 ? -11.977 5.891 8.539 1 98.88 102 THR B C 1
ATOM 2785 O O . THR B 1 102 ? -12.031 4.711 8.188 1 98.88 102 THR B O 1
ATOM 2788 N N . GLN B 1 103 ? -10.852 6.602 8.555 1 98.81 103 GLN B N 1
ATOM 2789 C CA . GLN B 1 103 ? -9.594 5.969 8.172 1 98.81 103 GLN B CA 1
ATOM 2790 C C . GLN B 1 103 ? -9.266 4.801 9.094 1 98.81 103 GLN B C 1
ATOM 2792 O O . GLN B 1 103 ? -8.727 3.785 8.648 1 98.81 103 GLN B O 1
ATOM 2797 N N . MET B 1 104 ? -9.602 4.957 10.375 1 98.81 104 MET B N 1
ATOM 2798 C CA . MET B 1 104 ? -9.406 3.865 11.328 1 98.81 104 MET B CA 1
ATOM 2799 C C . MET B 1 104 ? -10.234 2.646 10.93 1 98.81 104 MET B C 1
ATOM 2801 O O . MET B 1 104 ? -9.75 1.515 11 1 98.81 104 MET B O 1
ATOM 2805 N N . GLN B 1 105 ? -11.43 2.879 10.5 1 98.81 105 GLN B N 1
ATOM 2806 C CA . GLN B 1 105 ? -12.305 1.794 10.07 1 98.81 105 GLN B CA 1
ATOM 2807 C C . GLN B 1 105 ? -11.766 1.126 8.805 1 98.81 105 GLN B C 1
ATOM 2809 O O . GLN B 1 105 ? -11.758 -0.103 8.703 1 98.81 105 GLN B O 1
ATOM 2814 N N . ILE B 1 106 ? -11.305 1.945 7.898 1 98.81 106 ILE B N 1
ATOM 2815 C CA . ILE B 1 106 ? -10.75 1.44 6.648 1 98.81 106 ILE B CA 1
ATOM 2816 C C . ILE B 1 106 ? -9.523 0.575 6.938 1 98.81 106 ILE B C 1
ATOM 2818 O O . ILE B 1 106 ? -9.375 -0.509 6.371 1 98.81 106 ILE B O 1
ATOM 2822 N N . GLY B 1 107 ? -8.68 1.081 7.836 1 98.5 107 GLY B N 1
ATOM 2823 C CA . GLY B 1 107 ? -7.5 0.319 8.219 1 98.5 107 GLY B CA 1
ATOM 2824 C C . GLY B 1 107 ? -7.832 -1.023 8.844 1 98.5 107 GLY B C 1
ATOM 2825 O O . GLY B 1 107 ? -7.168 -2.023 8.562 1 98.5 107 GLY B O 1
ATOM 2826 N N . ASN B 1 108 ? -8.812 -1.081 9.672 1 98.12 108 ASN B N 1
ATOM 2827 C CA . ASN B 1 108 ? -9.234 -2.328 10.289 1 98.12 108 ASN B CA 1
ATOM 2828 C C . ASN B 1 108 ? -9.789 -3.311 9.266 1 98.12 108 ASN B C 1
ATOM 2830 O O . ASN B 1 108 ? -9.508 -4.508 9.328 1 98.12 108 ASN B O 1
ATOM 2834 N N . ALA B 1 109 ? -10.594 -2.803 8.344 1 98.56 109 ALA B N 1
ATOM 2835 C CA . ALA B 1 109 ? -11.117 -3.635 7.258 1 98.56 109 ALA B CA 1
ATOM 2836 C C . ALA B 1 109 ? -9.977 -4.207 6.418 1 98.56 109 ALA B C 1
ATOM 2838 O O . ALA B 1 109 ? -10.047 -5.355 5.969 1 98.56 109 ALA B O 1
ATOM 2839 N N . GLU B 1 110 ? -9 -3.396 6.199 1 97.81 110 GLU B N 1
ATOM 2840 C CA . GLU B 1 110 ? -7.828 -3.842 5.453 1 97.81 110 GLU B CA 1
ATOM 2841 C C . GLU B 1 110 ? -7.133 -5.008 6.156 1 97.81 110 GLU B C 1
ATOM 2843 O O . GLU B 1 110 ? -6.715 -5.969 5.508 1 97.81 110 GLU B O 1
ATOM 2848 N N . LYS B 1 111 ? -7.008 -4.918 7.449 1 96.75 111 LYS B N 1
ATOM 2849 C CA . LYS B 1 111 ? -6.391 -5.992 8.219 1 96.75 111 LYS B CA 1
ATOM 2850 C C . LYS B 1 111 ? -7.156 -7.305 8.039 1 96.75 111 LYS B C 1
ATOM 2852 O O . LYS B 1 111 ? -6.547 -8.367 7.879 1 96.75 111 LYS B O 1
ATOM 2857 N N . GLU B 1 112 ? -8.406 -7.191 8.086 1 97.62 112 GLU B N 1
ATOM 2858 C CA . GLU B 1 112 ? -9.242 -8.375 7.914 1 97.62 112 GLU B CA 1
ATOM 2859 C C . GLU B 1 112 ? -9.078 -8.961 6.516 1 97.62 112 GLU B C 1
ATOM 2861 O O . GLU B 1 112 ? -8.977 -10.18 6.355 1 97.62 112 GLU B O 1
ATOM 2866 N N . PHE B 1 113 ? -9.109 -8.117 5.57 1 98.31 113 PHE B N 1
ATOM 2867 C CA . PHE B 1 113 ? -8.898 -8.547 4.191 1 98.31 113 PHE B CA 1
ATOM 2868 C C . PHE B 1 113 ? -7.566 -9.266 4.047 1 98.31 113 PHE B C 1
ATOM 2870 O O . PHE B 1 113 ? -7.508 -10.367 3.498 1 98.31 113 PHE B O 1
ATOM 2877 N N . VAL B 1 114 ? -6.496 -8.648 4.543 1 97.12 114 VAL B N 1
ATOM 2878 C CA . VAL B 1 114 ? -5.148 -9.195 4.422 1 97.12 114 VAL B CA 1
ATOM 2879 C C . VAL B 1 114 ? -5.082 -10.555 5.105 1 97.12 114 VAL B C 1
ATOM 2881 O O . VAL B 1 114 ? -4.531 -11.508 4.547 1 97.12 114 VAL B O 1
ATOM 2884 N N . GLN B 1 115 ? -5.629 -10.648 6.242 1 95.56 115 GLN B N 1
ATOM 2885 C CA . GLN B 1 115 ? -5.621 -11.906 6.984 1 95.56 115 GLN B CA 1
ATOM 2886 C C . GLN B 1 115 ? -6.348 -13 6.207 1 95.56 115 GLN B C 1
ATOM 2888 O O . GLN B 1 115 ? -5.836 -14.109 6.066 1 95.56 115 GLN B O 1
ATOM 2893 N N . SER B 1 116 ? -7.523 -12.695 5.719 1 98.12 116 SER B N 1
ATOM 2894 C CA . SER B 1 116 ? -8.305 -13.656 4.953 1 98.12 116 SER B CA 1
ATOM 2895 C C . SER B 1 116 ? -7.574 -14.086 3.688 1 98.12 116 SER B C 1
ATOM 2897 O O . SER B 1 116 ? -7.508 -15.273 3.373 1 98.12 116 SER B O 1
ATOM 2899 N N . ALA B 1 117 ? -7.031 -13.133 2.945 1 98.25 117 ALA B N 1
ATOM 2900 C CA . ALA B 1 117 ? -6.309 -13.414 1.707 1 98.25 117 ALA B CA 1
ATOM 2901 C C . ALA B 1 117 ? -5.078 -14.281 1.975 1 98.25 117 ALA B C 1
ATOM 2903 O O . ALA B 1 117 ? -4.777 -15.195 1.211 1 98.25 117 ALA B O 1
ATOM 2904 N N . CYS B 1 118 ? -4.371 -13.953 3.08 1 95.56 118 CYS B N 1
ATOM 2905 C CA . CYS B 1 118 ? -3.189 -14.727 3.436 1 95.56 118 CYS B CA 1
ATOM 2906 C C . CYS B 1 118 ? -3.559 -16.172 3.77 1 95.56 118 CYS B C 1
ATOM 2908 O O . CYS B 1 118 ? -2.928 -17.109 3.277 1 95.56 118 CYS B O 1
ATOM 2910 N N . ASN B 1 119 ? -4.609 -16.359 4.488 1 96.44 119 ASN B N 1
ATOM 2911 C CA . ASN B 1 119 ? -5.004 -17.688 4.973 1 96.44 119 ASN B CA 1
ATOM 2912 C C . ASN B 1 119 ? -5.641 -18.516 3.865 1 96.44 119 ASN B C 1
ATOM 2914 O O . ASN B 1 119 ? -5.391 -19.719 3.766 1 96.44 119 ASN B O 1
ATOM 2918 N N . ASN B 1 120 ? -6.391 -17.891 3.039 1 98 120 ASN B N 1
ATOM 2919 C CA . ASN B 1 120 ? -7.262 -18.641 2.146 1 98 120 ASN B CA 1
ATOM 2920 C C . ASN B 1 120 ? -6.703 -18.688 0.728 1 98 120 ASN B C 1
ATOM 2922 O O . ASN B 1 120 ? -7.16 -19.484 -0.099 1 98 120 ASN B O 1
ATOM 2926 N N . PHE B 1 121 ? -5.719 -17.922 0.472 1 98.38 121 PHE B N 1
ATOM 2927 C CA . PHE B 1 121 ? -5.184 -17.891 -0.884 1 98.38 121 PHE B CA 1
ATOM 2928 C C . PHE B 1 121 ? -3.674 -18.094 -0.875 1 98.38 121 PHE B C 1
ATOM 2930 O O . PHE B 1 121 ? -3.17 -19.062 -1.434 1 98.38 121 PHE B O 1
ATOM 2937 N N . LEU B 1 122 ? -2.943 -17.266 -0.086 1 97.44 122 LEU B N 1
ATOM 2938 C CA . LEU B 1 122 ? -1.485 -17.312 -0.098 1 97.44 122 LEU B CA 1
ATOM 2939 C C . LEU B 1 122 ? -0.983 -18.625 0.504 1 97.44 122 LEU B C 1
ATOM 2941 O O . LEU B 1 122 ? -0.125 -19.297 -0.078 1 97.44 122 LEU B O 1
ATOM 2945 N N . GLN B 1 123 ? -1.525 -18.969 1.636 1 96.25 123 GLN B N 1
ATOM 2946 C CA . GLN B 1 123 ? -1.029 -20.141 2.361 1 96.25 123 GLN B CA 1
ATOM 2947 C C . GLN B 1 123 ? -1.205 -21.406 1.54 1 96.25 123 GLN B C 1
ATOM 2949 O O . GLN B 1 123 ? -0.286 -22.219 1.447 1 96.25 123 GLN B O 1
ATOM 2954 N N . PRO B 1 124 ? -2.348 -21.609 0.925 1 98.12 124 PRO B N 1
ATOM 2955 C CA . PRO B 1 124 ? -2.51 -22.797 0.082 1 98.12 124 PRO B CA 1
ATOM 2956 C C . PRO B 1 124 ? -1.498 -22.859 -1.061 1 98.12 124 PRO B C 1
ATOM 2958 O O . PRO B 1 124 ? -0.984 -23.938 -1.384 1 98.12 124 PRO B O 1
ATOM 2961 N N . LEU B 1 125 ? -1.195 -21.75 -1.692 1 98.44 125 LEU B N 1
ATOM 2962 C CA . LEU B 1 125 ? -0.193 -21.719 -2.752 1 98.44 125 LEU B CA 1
ATOM 2963 C C . LEU B 1 125 ? 1.187 -22.062 -2.207 1 98.44 125 LEU B C 1
ATOM 2965 O O . LEU B 1 125 ? 1.925 -22.844 -2.824 1 98.44 125 LEU B O 1
ATOM 2969 N N . LYS B 1 126 ? 1.462 -21.516 -1.042 1 96.62 126 LYS B N 1
ATOM 2970 C CA . LYS B 1 126 ? 2.736 -21.812 -0.393 1 96.62 126 LYS B CA 1
ATOM 2971 C C . LYS B 1 126 ? 2.85 -23.297 -0.041 1 96.62 126 LYS B C 1
ATOM 2973 O O . LYS B 1 126 ? 3.891 -23.906 -0.266 1 96.62 126 LYS B O 1
ATOM 2978 N N . ASN B 1 127 ? 1.806 -23.828 0.495 1 97.19 127 ASN B N 1
ATOM 2979 C CA . ASN B 1 127 ? 1.78 -25.25 0.873 1 97.19 127 ASN B CA 1
ATOM 2980 C C . ASN B 1 127 ? 2.008 -26.156 -0.332 1 97.19 127 ASN B C 1
ATOM 2982 O O . ASN B 1 127 ? 2.719 -27.156 -0.234 1 97.19 127 ASN B O 1
ATOM 2986 N N . PHE B 1 128 ? 1.401 -25.797 -1.395 1 98.38 128 PHE B N 1
ATOM 2987 C CA . PHE B 1 128 ? 1.592 -26.562 -2.613 1 98.38 128 PHE B CA 1
ATOM 2988 C C . PHE B 1 128 ? 3.053 -26.547 -3.047 1 98.38 128 PHE B C 1
ATOM 2990 O O . PHE B 1 128 ? 3.627 -27.594 -3.359 1 98.38 128 PHE B O 1
ATOM 2997 N N . LEU B 1 129 ? 3.648 -25.359 -3.051 1 98.19 129 LEU B N 1
ATOM 2998 C CA . LEU B 1 129 ? 5.023 -25.203 -3.514 1 98.19 129 LEU B CA 1
ATOM 2999 C C . LEU B 1 129 ? 5.992 -25.938 -2.592 1 98.19 129 LEU B C 1
ATOM 3001 O O . LEU B 1 129 ? 6.934 -26.578 -3.061 1 98.19 129 LEU B O 1
ATOM 3005 N N . GLU B 1 130 ? 5.715 -25.891 -1.3 1 96.38 130 GLU B N 1
ATOM 3006 C CA . GLU B 1 130 ? 6.629 -26.453 -0.311 1 96.38 130 GLU B CA 1
ATOM 3007 C C . GLU B 1 130 ? 6.332 -27.922 -0.05 1 96.38 130 GLU B C 1
ATOM 3009 O O . GLU B 1 130 ? 7.145 -28.625 0.546 1 96.38 130 GLU B O 1
ATOM 3014 N N . GLY B 1 131 ? 5.191 -28.391 -0.479 1 97.25 131 GLY B N 1
ATOM 3015 C CA . GLY B 1 131 ? 4.793 -29.766 -0.268 1 97.25 131 GLY B CA 1
ATOM 3016 C C . GLY B 1 131 ? 4.785 -30.594 -1.544 1 97.25 131 GLY B C 1
ATOM 3017 O O . GLY B 1 131 ? 5.812 -31.141 -1.936 1 97.25 131 GLY B O 1
ATOM 3018 N N . ASP B 1 132 ? 3.621 -30.547 -2.227 1 97.25 132 ASP B N 1
ATOM 3019 C CA . ASP B 1 132 ? 3.396 -31.375 -3.406 1 97.25 132 ASP B CA 1
ATOM 3020 C C . ASP B 1 132 ? 4.434 -31.094 -4.488 1 97.25 132 ASP B C 1
ATOM 3022 O O . ASP B 1 132 ? 4.965 -32.031 -5.109 1 97.25 132 ASP B O 1
ATOM 3026 N N . MET B 1 133 ? 4.699 -29.906 -4.707 1 97.88 133 MET B N 1
ATOM 3027 C CA . MET B 1 133 ? 5.582 -29.547 -5.812 1 97.88 133 MET B CA 1
ATOM 3028 C C . MET B 1 133 ? 7.012 -30 -5.535 1 97.88 133 MET B C 1
ATOM 3030 O O . MET B 1 133 ? 7.711 -30.453 -6.441 1 97.88 133 MET B O 1
ATOM 3034 N N . ARG B 1 134 ? 7.438 -29.891 -4.309 1 97.75 134 ARG B N 1
ATOM 3035 C CA . ARG B 1 134 ? 8.766 -30.375 -3.955 1 97.75 134 ARG B CA 1
ATOM 3036 C C . ARG B 1 134 ? 8.867 -31.891 -4.152 1 97.75 134 ARG B C 1
ATOM 3038 O O . ARG B 1 134 ? 9.883 -32.375 -4.637 1 97.75 134 ARG B O 1
ATOM 3045 N N . THR B 1 135 ? 7.832 -32.562 -3.719 1 98.25 135 THR B N 1
ATOM 3046 C CA . THR B 1 135 ? 7.781 -34 -3.904 1 98.25 135 THR B CA 1
ATOM 3047 C C . THR B 1 135 ? 7.855 -34.344 -5.387 1 98.25 135 THR B C 1
ATOM 3049 O O . THR B 1 135 ? 8.602 -35.25 -5.773 1 98.25 135 THR B O 1
ATOM 3052 N N . ILE B 1 136 ? 7.086 -33.656 -6.176 1 98.19 136 ILE B N 1
ATOM 3053 C CA . ILE B 1 136 ? 7.062 -33.875 -7.617 1 98.19 136 ILE B CA 1
ATOM 3054 C C . ILE B 1 136 ? 8.453 -33.656 -8.203 1 98.19 136 ILE B C 1
ATOM 3056 O O . ILE B 1 136 ? 8.945 -34.469 -8.992 1 98.19 136 ILE B O 1
ATOM 3060 N N . GLN B 1 137 ? 9.062 -32.625 -7.785 1 97.88 137 GLN B N 1
ATOM 3061 C CA . GLN B 1 137 ? 10.383 -32.281 -8.297 1 97.88 137 GLN B CA 1
ATOM 3062 C C . GLN B 1 137 ? 11.406 -33.344 -7.926 1 97.88 137 GLN B C 1
ATOM 3064 O O . GLN B 1 137 ? 12.242 -33.719 -8.75 1 97.88 137 GLN B O 1
ATOM 3069 N N . LYS B 1 138 ? 11.336 -33.812 -6.738 1 98.06 138 LYS B N 1
ATOM 3070 C CA . LYS B 1 138 ? 12.234 -34.875 -6.285 1 98.06 138 LYS B CA 1
ATOM 3071 C C . LYS B 1 138 ? 12.055 -36.125 -7.125 1 98.06 138 LYS B C 1
ATOM 3073 O O . LYS B 1 138 ? 13.039 -36.719 -7.582 1 98.06 138 LYS B O 1
ATOM 3078 N N . GLU B 1 139 ? 10.805 -36.531 -7.324 1 97.94 139 GLU B N 1
ATOM 3079 C CA . GLU B 1 139 ? 10.516 -37.75 -8.086 1 97.94 139 GLU B CA 1
ATOM 3080 C C . GLU B 1 139 ? 10.906 -37.594 -9.547 1 97.94 139 GLU B C 1
ATOM 3082 O O . GLU B 1 139 ? 11.32 -38.562 -10.195 1 97.94 139 GLU B O 1
ATOM 3087 N N . LYS B 1 140 ? 10.719 -36.406 -10.078 1 96.69 140 LYS B N 1
ATOM 3088 C CA . LYS B 1 140 ? 11.156 -36.125 -11.438 1 96.69 140 LYS B CA 1
ATOM 3089 C C . LYS B 1 140 ? 12.664 -36.312 -11.578 1 96.69 140 LYS B C 1
ATOM 3091 O O . LYS B 1 140 ? 13.141 -36.875 -12.586 1 96.69 140 LYS B O 1
ATOM 3096 N N . LYS B 1 141 ? 13.375 -35.875 -10.594 1 97.62 141 LYS B N 1
ATOM 3097 C CA . LYS B 1 141 ? 14.828 -36.031 -10.609 1 97.62 141 LYS B CA 1
ATOM 3098 C C . LYS B 1 141 ? 15.234 -37.5 -10.555 1 97.62 141 LYS B C 1
ATOM 3100 O O . LYS B 1 141 ? 16.141 -37.938 -11.258 1 97.62 141 LYS B O 1
ATOM 3105 N N . ILE B 1 142 ? 14.555 -38.281 -9.695 1 98.12 142 ILE B N 1
ATOM 3106 C CA . ILE B 1 142 ? 14.82 -39.688 -9.594 1 98.12 142 ILE B CA 1
ATOM 3107 C C . ILE B 1 142 ? 14.531 -40.375 -10.938 1 98.12 142 ILE B C 1
ATOM 3109 O O . ILE B 1 142 ? 15.289 -41.219 -11.383 1 98.12 142 ILE B O 1
ATOM 3113 N N . LEU B 1 143 ? 13.43 -39.969 -11.531 1 96.94 143 LEU B N 1
ATOM 3114 C CA . LEU B 1 143 ? 13.062 -40.5 -12.828 1 96.94 143 LEU B CA 1
ATOM 3115 C C . LEU B 1 143 ? 14.141 -40.25 -13.867 1 96.94 143 LEU B C 1
ATOM 3117 O O . LEU B 1 143 ? 14.5 -41.125 -14.656 1 96.94 143 LEU B O 1
ATOM 3121 N N . GLU B 1 144 ? 14.625 -39.031 -13.875 1 95.31 144 GLU B N 1
ATOM 3122 C CA . GLU B 1 144 ? 15.688 -38.688 -14.812 1 95.31 144 GLU B CA 1
ATOM 3123 C C . GLU B 1 144 ? 16.938 -39.531 -14.578 1 95.31 144 GLU B C 1
ATOM 3125 O O . GLU B 1 144 ? 17.578 -39.969 -15.531 1 95.31 144 GLU B O 1
ATOM 3130 N N . ASN B 1 145 ? 17.281 -39.781 -13.336 1 97.06 145 ASN B N 1
ATOM 3131 C CA . ASN B 1 145 ? 18.422 -40.625 -13.008 1 97.06 145 ASN B CA 1
ATOM 3132 C C . ASN B 1 145 ? 18.219 -42.031 -13.492 1 97.06 145 ASN B C 1
ATOM 3134 O O . ASN B 1 145 ? 19.141 -42.688 -14.008 1 97.06 145 ASN B O 1
ATOM 3138 N N . LYS B 1 146 ? 16.984 -42.562 -13.258 1 96.62 146 LYS B N 1
ATOM 3139 C CA . LYS B 1 146 ? 16.656 -43.906 -13.719 1 96.62 146 LYS B CA 1
ATOM 3140 C C . LYS B 1 146 ? 16.734 -44 -15.234 1 96.62 146 LYS B C 1
ATOM 3142 O O . LYS B 1 146 ? 17.109 -45.031 -15.781 1 96.62 146 LYS B O 1
ATOM 3147 N N . ARG B 1 147 ? 16.328 -42.906 -15.867 1 95.25 147 ARG B N 1
ATOM 3148 C CA . ARG B 1 147 ? 16.422 -42.844 -17.312 1 95.25 147 ARG B CA 1
ATOM 3149 C C . ARG B 1 147 ? 17.859 -42.938 -17.781 1 95.25 147 ARG B C 1
ATOM 3151 O O . ARG B 1 147 ? 18.188 -43.656 -18.719 1 95.25 147 ARG B O 1
ATOM 3158 N N . LEU B 1 148 ? 18.766 -42.219 -17.141 1 95.5 148 LEU B N 1
ATOM 3159 C CA . LEU B 1 148 ? 20.188 -42.25 -17.469 1 95.5 148 LEU B CA 1
ATOM 3160 C C . LEU B 1 148 ? 20.781 -43.625 -17.234 1 95.5 148 LEU B C 1
ATOM 3162 O O . LEU B 1 148 ? 21.578 -44.094 -18.047 1 95.5 148 LEU B O 1
ATOM 3166 N N . ASP B 1 149 ? 20.391 -44.281 -16.156 1 96.12 149 ASP B N 1
ATOM 3167 C CA . ASP B 1 149 ? 20.828 -45.625 -15.875 1 96.12 149 ASP B CA 1
ATOM 3168 C C . ASP B 1 149 ? 20.391 -46.594 -16.969 1 96.12 149 ASP B C 1
ATOM 3170 O O . ASP B 1 149 ? 21.156 -47.469 -17.391 1 96.12 149 ASP B O 1
ATOM 3174 N N . LEU B 1 150 ? 19.141 -46.438 -17.344 1 95.69 150 LEU B N 1
ATOM 3175 C CA . LEU B 1 150 ? 18.594 -47.281 -18.391 1 95.69 150 LEU B CA 1
ATOM 3176 C C . LEU B 1 150 ? 19.359 -47.094 -19.703 1 95.69 150 LEU B C 1
ATOM 3178 O O . LEU B 1 150 ? 19.703 -48.062 -20.375 1 95.69 150 LEU B O 1
ATOM 3182 N N . ASP B 1 151 ? 19.656 -45.875 -20.047 1 94.88 151 ASP B N 1
ATOM 3183 C CA . ASP B 1 151 ? 20.422 -45.562 -21.266 1 94.88 151 ASP B CA 1
ATOM 3184 C C . ASP B 1 151 ? 21.828 -46.156 -21.203 1 94.88 151 ASP B C 1
ATOM 3186 O O . ASP B 1 151 ? 22.344 -46.656 -22.203 1 94.88 151 ASP B O 1
ATOM 3190 N N . ALA B 1 152 ? 22.438 -46.125 -20.016 1 95.19 152 ALA B N 1
ATOM 3191 C CA . ALA B 1 152 ? 23.766 -46.688 -19.812 1 95.19 152 ALA B CA 1
ATOM 3192 C C . ALA B 1 152 ? 23.75 -48.188 -20.016 1 95.19 152 ALA B C 1
ATOM 3194 O O . ALA B 1 152 ? 24.672 -48.781 -20.609 1 95.19 152 ALA B O 1
ATOM 3195 N N . CYS B 1 153 ? 22.672 -48.844 -19.516 1 94.88 153 CYS B N 1
ATOM 3196 C CA . CYS B 1 153 ? 22.547 -50.281 -19.656 1 94.88 153 CYS B CA 1
ATOM 3197 C C . CYS B 1 153 ? 22.312 -50.688 -21.109 1 94.88 153 CYS B C 1
ATOM 3199 O O . CYS B 1 153 ? 22.797 -51.719 -21.562 1 94.88 153 CYS B O 1
ATOM 3201 N N . LYS B 1 154 ? 21.516 -49.875 -21.812 1 94.12 154 LYS B N 1
ATOM 3202 C CA . LYS B 1 154 ? 21.312 -50.125 -23.25 1 94.12 154 LYS B CA 1
ATOM 3203 C C . LYS B 1 154 ? 22.625 -50.062 -24.016 1 94.12 154 LYS B C 1
ATOM 3205 O O . LYS B 1 154 ? 22.875 -50.906 -24.875 1 94.12 154 LYS B O 1
ATOM 3210 N N . ASN B 1 155 ? 23.453 -49.094 -23.672 1 94.19 155 ASN B N 1
ATOM 3211 C CA . ASN B 1 155 ? 24.75 -48.938 -24.312 1 94.19 155 ASN B CA 1
ATOM 3212 C C . ASN B 1 155 ? 25.688 -50.094 -24 1 94.19 155 ASN B C 1
ATOM 3214 O O . ASN B 1 155 ? 26.422 -50.562 -24.859 1 94.19 155 ASN B O 1
ATOM 3218 N N . ARG B 1 156 ? 25.688 -50.594 -22.719 1 93.06 156 ARG B N 1
ATOM 3219 C CA . ARG B 1 156 ? 26.531 -51.688 -22.297 1 93.06 156 ARG B CA 1
ATOM 3220 C C . ARG B 1 156 ? 26.141 -52.969 -23.031 1 93.06 156 ARG B C 1
ATOM 3222 O O . ARG B 1 156 ? 27 -53.781 -23.422 1 93.06 156 ARG B O 1
ATOM 3229 N N . LEU B 1 157 ? 24.859 -53.219 -23.156 1 92.19 157 LEU B N 1
ATOM 3230 C CA . LEU B 1 157 ? 24.375 -54.406 -23.859 1 92.19 157 LEU B CA 1
ATOM 3231 C C . LEU B 1 157 ? 24.781 -54.344 -25.344 1 92.19 157 LEU B C 1
ATOM 3233 O O . LEU B 1 157 ? 25.203 -55.375 -25.906 1 92.19 157 LEU B O 1
ATOM 3237 N N . ARG B 1 158 ? 24.609 -53.156 -26 1 90.88 158 ARG B N 1
ATOM 3238 C CA . ARG B 1 158 ? 25 -53 -27.391 1 90.88 158 ARG B CA 1
ATOM 3239 C C . ARG B 1 158 ? 26.484 -53.312 -27.594 1 90.88 158 ARG B C 1
ATOM 3241 O O . ARG B 1 158 ? 26.844 -54 -28.531 1 90.88 158 ARG B O 1
ATOM 3248 N N . LYS B 1 159 ? 27.344 -52.844 -26.672 1 90.25 159 LYS B N 1
ATOM 3249 C CA . LYS B 1 159 ? 28.781 -53.094 -26.75 1 90.25 159 LYS B CA 1
ATOM 3250 C C . LYS B 1 159 ? 29.109 -54.562 -26.531 1 90.25 159 LYS B C 1
ATOM 3252 O O . LYS B 1 159 ? 29.969 -55.125 -27.219 1 90.25 159 LYS B O 1
ATOM 3257 N N . ALA B 1 160 ? 28.438 -55.25 -25.578 1 89.19 160 ALA B N 1
ATOM 3258 C CA . ALA B 1 160 ? 28.656 -56.656 -25.281 1 89.19 160 ALA B CA 1
ATOM 3259 C C . ALA B 1 160 ? 28.281 -57.531 -26.469 1 89.19 160 ALA B C 1
ATOM 3261 O O . ALA B 1 160 ? 28.953 -58.531 -26.766 1 89.19 160 ALA B O 1
ATOM 3262 N N . LYS B 1 161 ? 27.203 -57.312 -27.141 1 86.94 161 LYS B N 1
ATOM 3263 C CA . LYS B 1 161 ? 26.734 -58.062 -28.297 1 86.94 161 LYS B CA 1
ATOM 3264 C C . LYS B 1 161 ? 27.688 -57.906 -29.484 1 86.94 161 LYS B C 1
ATOM 3266 O O . LYS B 1 161 ? 27.891 -58.875 -30.234 1 86.94 161 LYS B O 1
ATOM 3271 N N . THR B 1 162 ? 28.203 -56.656 -29.641 1 85.12 162 THR B N 1
ATOM 3272 C CA . THR B 1 162 ? 29.141 -56.406 -30.734 1 85.12 162 THR B CA 1
ATOM 3273 C C . THR B 1 162 ? 30.438 -57.188 -30.516 1 85.12 162 THR B C 1
ATOM 3275 O O . THR B 1 162 ? 31.031 -57.688 -31.484 1 85.12 162 THR B O 1
ATOM 3278 N N . GLN B 1 163 ? 30.906 -57.375 -29.25 1 82.19 163 GLN B N 1
ATOM 3279 C CA . GLN B 1 163 ? 32.188 -58.031 -28.922 1 82.19 163 GLN B CA 1
ATOM 3280 C C . GLN B 1 163 ? 32 -59.531 -28.906 1 82.19 163 GLN B C 1
ATOM 3282 O O . GLN B 1 163 ? 32.969 -60.281 -29.188 1 82.19 163 GLN B O 1
ATOM 3287 N N . ALA B 1 164 ? 30.906 -60.188 -28.281 1 75.94 164 ALA B N 1
ATOM 3288 C CA . ALA B 1 164 ? 30.734 -61.625 -28.078 1 75.94 164 ALA B CA 1
ATOM 3289 C C . ALA B 1 164 ? 30.531 -62.344 -29.391 1 75.94 164 ALA B C 1
ATOM 3291 O O . ALA B 1 164 ? 30.859 -63.531 -29.516 1 75.94 164 ALA B O 1
ATOM 3292 N N . GLY B 1 165 ? 30.609 -61.719 -30.516 1 62.75 165 GLY B N 1
ATOM 3293 C CA . GLY B 1 165 ? 30.328 -62.469 -31.734 1 62.75 165 GLY B CA 1
ATOM 3294 C C . GLY B 1 165 ? 29.141 -63.406 -31.594 1 62.75 165 GLY B C 1
ATOM 3295 O O . GLY B 1 165 ? 28.141 -63.062 -30.969 1 62.75 165 GLY B O 1
ATOM 3296 N N . GLN B 1 166 ? 29.078 -64.688 -32.062 1 57.47 166 GLN B N 1
ATOM 3297 C CA . GLN B 1 166 ? 28.031 -65.688 -32.156 1 57.47 166 GLN B CA 1
ATOM 3298 C C . GLN B 1 166 ? 27.75 -66.312 -30.781 1 57.47 166 GLN B C 1
ATOM 3300 O O . GLN B 1 166 ? 26.781 -67.062 -30.625 1 57.47 166 GLN B O 1
ATOM 3305 N N . GLN B 1 167 ? 28.75 -66.5 -29.781 1 56.28 167 GLN B N 1
ATOM 3306 C CA . GLN B 1 167 ? 28.531 -67.375 -28.625 1 56.28 167 GLN B CA 1
ATOM 3307 C C . GLN B 1 167 ? 27.891 -66.562 -27.469 1 56.28 167 GLN B C 1
ATOM 3309 O O . GLN B 1 167 ? 28.234 -65.438 -27.219 1 56.28 167 GLN B O 1
ATOM 3314 N N . GLN B 1 168 ? 26.828 -66.938 -27.078 1 61.22 168 GLN B N 1
ATOM 3315 C CA . GLN B 1 168 ? 26.109 -66.438 -25.906 1 61.22 168 GLN B CA 1
ATOM 3316 C C . GLN B 1 168 ? 27.031 -66.312 -24.703 1 61.22 168 GLN B C 1
ATOM 3318 O O . GLN B 1 168 ? 27.328 -67.312 -24.031 1 61.22 168 GLN B O 1
ATOM 3323 N N . ASP B 1 169 ? 27.906 -65.312 -24.688 1 74.75 169 ASP B N 1
ATOM 3324 C CA . ASP B 1 169 ? 28.969 -65 -23.719 1 74.75 169 ASP B CA 1
ATOM 3325 C C . ASP B 1 169 ? 28.391 -64.5 -22.406 1 74.75 169 ASP B C 1
ATOM 3327 O O . ASP B 1 169 ? 27.297 -63.938 -22.359 1 74.75 169 ASP B O 1
ATOM 3331 N N . ASP B 1 170 ? 28.766 -65.062 -21.234 1 84.88 170 ASP B N 1
ATOM 3332 C CA . ASP B 1 170 ? 28.453 -64.688 -19.859 1 84.88 170 ASP B CA 1
ATOM 3333 C C . ASP B 1 170 ? 28.328 -63.156 -19.719 1 84.88 170 ASP B C 1
ATOM 3335 O O . ASP B 1 170 ? 27.484 -62.656 -18.969 1 84.88 170 ASP B O 1
ATOM 3339 N N . ALA B 1 171 ? 28.969 -62.438 -20.594 1 85.44 171 ALA B N 1
ATOM 3340 C CA . ALA B 1 171 ? 28.938 -60.969 -20.562 1 85.44 171 ALA B CA 1
ATOM 3341 C C . ALA B 1 171 ? 27.609 -60.438 -21.125 1 85.44 171 ALA B C 1
ATOM 3343 O O . ALA B 1 171 ? 27.047 -59.5 -20.594 1 85.44 171 ALA B O 1
ATOM 3344 N N . VAL B 1 172 ? 27.094 -61 -22.125 1 89.38 172 VAL B N 1
ATOM 3345 C CA . VAL B 1 172 ? 25.844 -60.594 -22.75 1 89.38 172 VAL B CA 1
ATOM 3346 C C . VAL B 1 172 ? 24.672 -60.938 -21.828 1 89.38 172 VAL B C 1
ATOM 3348 O O . VAL B 1 172 ? 23.766 -60.125 -21.656 1 89.38 172 VAL B O 1
ATOM 3351 N N . ALA B 1 173 ? 24.75 -62.125 -21.203 1 90.19 173 ALA B N 1
ATOM 3352 C CA . ALA B 1 173 ? 23.688 -62.562 -20.281 1 90.19 173 ALA B CA 1
ATOM 3353 C C . ALA B 1 173 ? 23.594 -61.594 -19.094 1 90.19 173 ALA B C 1
ATOM 3355 O O . ALA B 1 173 ? 22.484 -61.25 -18.656 1 90.19 173 ALA B O 1
ATOM 3356 N N . LYS B 1 174 ? 24.734 -61.188 -18.594 1 90.88 174 LYS B N 1
ATOM 3357 C CA . LYS B 1 174 ? 24.734 -60.25 -17.484 1 90.88 174 LYS B CA 1
ATOM 3358 C C . LYS B 1 174 ? 24.203 -58.875 -17.906 1 90.88 174 LYS B C 1
ATOM 3360 O O . LYS B 1 174 ? 23.422 -58.25 -17.172 1 90.88 174 LYS B O 1
ATOM 3365 N N . ALA B 1 175 ? 24.594 -58.375 -19.031 1 92.56 175 ALA B N 1
ATOM 3366 C CA . ALA B 1 175 ? 24.141 -57.094 -19.547 1 92.56 175 ALA B CA 1
ATOM 3367 C C . ALA B 1 175 ? 22.625 -57.094 -19.781 1 92.56 175 ALA B C 1
ATOM 3369 O O . ALA B 1 175 ? 21.953 -56.062 -19.531 1 92.56 175 ALA B O 1
ATOM 3370 N N . GLU B 1 176 ? 22.125 -58.188 -20.25 1 93.44 176 GLU B N 1
ATOM 3371 C CA . GLU B 1 176 ? 20.703 -58.312 -20.469 1 93.44 176 GLU B CA 1
ATOM 3372 C C . GLU B 1 176 ? 19.922 -58.312 -19.156 1 93.44 176 GLU B C 1
ATOM 3374 O O . GLU B 1 176 ? 18.844 -57.719 -19.062 1 93.44 176 GLU B O 1
ATOM 3379 N N . ALA B 1 177 ? 20.484 -59 -18.172 1 94.75 177 ALA B N 1
ATOM 3380 C CA . ALA B 1 177 ? 19.875 -59 -16.844 1 94.75 177 ALA B CA 1
ATOM 3381 C C . ALA B 1 177 ? 19.859 -57.594 -16.25 1 94.75 177 ALA B C 1
ATOM 3383 O O . ALA B 1 177 ? 18.859 -57.188 -15.648 1 94.75 177 ALA B O 1
ATOM 3384 N N . ASP B 1 178 ? 20.906 -56.844 -16.422 1 95.44 178 ASP B N 1
ATOM 3385 C CA . ASP B 1 178 ? 21 -55.469 -15.93 1 95.44 178 ASP B CA 1
ATOM 3386 C C . ASP B 1 178 ? 19.984 -54.562 -16.609 1 95.44 178 ASP B C 1
ATOM 3388 O O . ASP B 1 178 ? 19.406 -53.688 -15.977 1 95.44 178 ASP B O 1
ATOM 3392 N N . LEU B 1 179 ? 19.828 -54.75 -17.844 1 95.69 179 LEU B N 1
ATOM 3393 C CA . LEU B 1 179 ? 18.875 -53.938 -18.609 1 95.69 179 LEU B CA 1
ATOM 3394 C C . LEU B 1 179 ? 17.453 -54.188 -18.141 1 95.69 179 LEU B C 1
ATOM 3396 O O . LEU B 1 179 ? 16.656 -53.25 -18.047 1 95.69 179 LEU B O 1
ATOM 3400 N N . ARG B 1 180 ? 17.141 -55.469 -17.859 1 96.19 180 ARG B N 1
ATOM 3401 C CA . ARG B 1 180 ? 15.805 -55.812 -17.375 1 96.19 180 ARG B CA 1
ATOM 3402 C C . ARG B 1 180 ? 15.516 -55.156 -16.047 1 96.19 180 ARG B C 1
ATOM 3404 O O . ARG B 1 180 ? 14.414 -54.625 -15.828 1 96.19 180 ARG B O 1
ATOM 3411 N N . VAL B 1 181 ? 16.531 -55.094 -15.203 1 96.88 181 VAL B N 1
ATOM 3412 C CA . VAL B 1 181 ? 16.391 -54.469 -13.891 1 96.88 181 VAL B CA 1
ATOM 3413 C C . VAL B 1 181 ? 16.219 -52.969 -14.055 1 96.88 181 VAL B C 1
ATOM 3415 O O . VAL B 1 181 ? 15.336 -52.375 -13.453 1 96.88 181 VAL B O 1
ATOM 3418 N N . ALA B 1 182 ? 17.078 -52.375 -14.883 1 96.44 182 ALA B N 1
ATOM 3419 C CA . ALA B 1 182 ? 17.031 -50.938 -15.109 1 96.44 182 ALA B CA 1
ATOM 3420 C C . ALA B 1 182 ? 15.695 -50.5 -15.727 1 96.44 182 ALA B C 1
ATOM 3422 O O . ALA B 1 182 ? 15.141 -49.469 -15.383 1 96.44 182 ALA B O 1
ATOM 3423 N N . GLN B 1 183 ? 15.234 -51.344 -16.656 1 95.75 183 GLN B N 1
ATOM 3424 C CA . GLN B 1 183 ? 13.953 -51.062 -17.297 1 95.75 183 GLN B CA 1
ATOM 3425 C C . GLN B 1 183 ? 12.812 -51.125 -16.281 1 95.75 183 GLN B C 1
ATOM 3427 O O . GLN B 1 183 ? 11.922 -50.281 -16.281 1 95.75 183 GLN B O 1
ATOM 3432 N N . SER B 1 184 ? 12.852 -52.125 -15.422 1 96.25 184 SER B N 1
ATOM 3433 C CA . SER B 1 184 ? 11.82 -52.281 -14.406 1 96.25 184 SER B CA 1
ATOM 3434 C C . SER B 1 184 ? 11.812 -51.094 -13.438 1 96.25 184 SER B C 1
ATOM 3436 O O . SER B 1 184 ? 10.75 -50.625 -13.055 1 96.25 184 SER B O 1
ATOM 3438 N N . GLU B 1 185 ? 12.969 -50.656 -13.031 1 97.19 185 GLU B N 1
ATOM 3439 C CA . GLU B 1 185 ? 13.086 -49.5 -12.117 1 97.19 185 GLU B CA 1
ATOM 3440 C C . GLU B 1 185 ? 12.602 -48.219 -12.773 1 97.19 185 GLU B C 1
ATOM 3442 O O . GLU B 1 185 ? 11.938 -47.406 -12.125 1 97.19 185 GLU B O 1
ATOM 3447 N N . PHE B 1 186 ? 12.898 -48.031 -14.023 1 96.81 186 PHE B N 1
ATOM 3448 C CA . PHE B 1 186 ? 12.453 -46.875 -14.766 1 96.81 186 PHE B CA 1
ATOM 3449 C C . PHE B 1 186 ? 10.93 -46.844 -14.891 1 96.81 186 PHE B C 1
ATOM 3451 O O . PHE B 1 186 ? 10.289 -45.812 -14.641 1 96.81 186 PHE B O 1
ATOM 3458 N N . ASP B 1 187 ? 10.398 -48.031 -15.242 1 95.12 187 ASP B N 1
ATOM 3459 C CA . ASP B 1 187 ? 8.961 -48.125 -15.43 1 95.12 187 ASP B CA 1
ATOM 3460 C C . ASP B 1 187 ? 8.211 -47.844 -14.133 1 95.12 187 ASP B C 1
ATOM 3462 O O . ASP B 1 187 ? 7.184 -47.156 -14.133 1 95.12 187 ASP B O 1
ATOM 3466 N N . ARG B 1 188 ? 8.781 -48.375 -13.062 1 96.69 188 ARG B N 1
ATOM 3467 C CA . ARG B 1 188 ? 8.172 -48.156 -11.758 1 96.69 188 ARG B CA 1
ATOM 3468 C C . ARG B 1 188 ? 8.195 -46.656 -11.383 1 96.69 188 ARG B C 1
ATOM 3470 O O . ARG B 1 188 ? 7.18 -46.125 -10.938 1 96.69 188 ARG B O 1
ATOM 3477 N N . GLN B 1 189 ? 9.383 -46.094 -11.594 1 97.06 189 GLN B N 1
ATOM 3478 C CA . GLN B 1 189 ? 9.523 -44.688 -11.258 1 97.06 189 GLN B CA 1
ATOM 3479 C C . GLN B 1 189 ? 8.656 -43.812 -12.156 1 97.06 189 GLN B C 1
ATOM 3481 O O . GLN B 1 189 ? 8.125 -42.781 -11.719 1 97.06 189 GLN B O 1
ATOM 3486 N N . ALA B 1 190 ? 8.523 -44.094 -13.375 1 95.06 190 ALA B N 1
ATOM 3487 C CA . ALA B 1 190 ? 7.684 -43.344 -14.312 1 95.06 190 ALA B CA 1
ATOM 3488 C C . ALA B 1 190 ? 6.223 -43.344 -13.867 1 95.06 190 ALA B C 1
ATOM 3490 O O . ALA B 1 190 ? 5.535 -42.344 -13.969 1 95.06 190 ALA B O 1
ATOM 3491 N N . GLU B 1 191 ? 5.809 -44.531 -13.375 1 95.5 191 GLU B N 1
ATOM 3492 C CA . GLU B 1 191 ? 4.43 -44.656 -12.914 1 95.5 191 GLU B CA 1
ATOM 3493 C C . GLU B 1 191 ? 4.191 -43.812 -11.672 1 95.5 191 GLU B C 1
ATOM 3495 O O . GLU B 1 191 ? 3.156 -43.156 -11.547 1 95.5 191 GLU B O 1
ATOM 3500 N N . ILE B 1 192 ? 5.141 -43.812 -10.758 1 96.75 192 ILE B N 1
ATOM 3501 C CA . ILE B 1 192 ? 5.051 -43.031 -9.539 1 96.75 192 ILE B CA 1
ATOM 3502 C C . ILE B 1 192 ? 4.969 -41.531 -9.906 1 96.75 192 ILE B C 1
ATOM 3504 O O . ILE B 1 192 ? 4.102 -40.812 -9.406 1 96.75 192 ILE B O 1
ATOM 3508 N N . THR B 1 193 ? 5.844 -41.125 -10.805 1 97.12 193 THR B N 1
ATOM 3509 C CA . THR B 1 193 ? 5.887 -39.719 -11.219 1 97.12 193 THR B CA 1
ATOM 3510 C C . THR B 1 193 ? 4.602 -39.344 -11.953 1 97.12 193 THR B C 1
ATOM 3512 O O . THR B 1 193 ? 4.059 -38.25 -11.727 1 97.12 193 THR B O 1
ATOM 3515 N N . LYS B 1 194 ? 4.141 -40.219 -12.758 1 95.5 194 LYS B N 1
ATOM 3516 C CA . LYS B 1 194 ? 2.916 -39.969 -13.516 1 95.5 194 LYS B CA 1
ATOM 3517 C C . LYS B 1 194 ? 1.734 -39.75 -12.578 1 95.5 194 LYS B C 1
ATOM 3519 O O . LYS B 1 194 ? 0.938 -38.812 -12.789 1 95.5 194 LYS B O 1
ATOM 3524 N N . LEU B 1 195 ? 1.697 -40.594 -11.547 1 96.12 195 LEU B N 1
ATOM 3525 C CA . LEU B 1 195 ? 0.618 -40.469 -10.57 1 96.12 195 LEU B CA 1
ATOM 3526 C C . LEU B 1 195 ? 0.653 -39.094 -9.898 1 96.12 195 LEU B C 1
ATOM 3528 O O . LEU B 1 195 ? -0.387 -38.469 -9.719 1 96.12 195 LEU B O 1
ATOM 3532 N N . LEU B 1 196 ? 1.805 -38.656 -9.555 1 97.38 196 LEU B N 1
ATOM 3533 C CA . LEU B 1 196 ? 1.966 -37.375 -8.906 1 97.38 196 LEU B CA 1
ATOM 3534 C C . LEU B 1 196 ? 1.592 -36.25 -9.852 1 97.38 196 LEU B C 1
ATOM 3536 O O . LEU B 1 196 ? 0.922 -35.281 -9.453 1 97.38 196 LEU B O 1
ATOM 3540 N N . LEU B 1 197 ? 1.983 -36.344 -11.102 1 97.19 197 LEU B N 1
ATOM 3541 C CA . LEU B 1 197 ? 1.714 -35.312 -12.102 1 97.19 197 LEU B CA 1
ATOM 3542 C C . LEU B 1 197 ? 0.219 -35.188 -12.375 1 97.19 197 LEU B C 1
ATOM 3544 O O . LEU B 1 197 ? -0.292 -34.094 -12.625 1 97.19 197 LEU B O 1
ATOM 3548 N N . GLU B 1 198 ? -0.476 -36.312 -12.32 1 95.31 198 GLU B N 1
ATOM 3549 C CA . GLU B 1 198 ? -1.917 -36.312 -12.555 1 95.31 198 GLU B CA 1
ATOM 3550 C C . GLU B 1 198 ? -2.664 -35.594 -11.453 1 95.31 198 GLU B C 1
ATOM 3552 O O . GLU B 1 198 ? -3.779 -35.094 -11.664 1 95.31 198 GLU B O 1
ATOM 3557 N N . GLY B 1 199 ? -2.021 -35.469 -10.312 1 95.5 199 GLY B N 1
ATOM 3558 C CA . GLY B 1 199 ? -2.619 -34.781 -9.18 1 95.5 199 GLY B CA 1
ATOM 3559 C C . GLY B 1 199 ? -2.684 -33.281 -9.367 1 95.5 199 GLY B C 1
ATOM 3560 O O . GLY B 1 199 ? -3.396 -32.562 -8.641 1 95.5 199 GLY B O 1
ATOM 3561 N N . ILE B 1 200 ? -2.039 -32.75 -10.352 1 96 200 ILE B N 1
ATOM 3562 C CA . ILE B 1 200 ? -1.953 -31.312 -10.586 1 96 200 ILE B CA 1
ATOM 3563 C C . ILE B 1 200 ? -3.334 -30.766 -10.93 1 96 200 ILE B C 1
ATOM 3565 O O . ILE B 1 200 ? -3.672 -29.641 -10.562 1 96 200 ILE B O 1
ATOM 3569 N N . SER B 1 201 ? -4.113 -31.594 -11.625 1 93.5 201 SER B N 1
ATOM 3570 C CA . SER B 1 201 ? -5.473 -31.172 -11.945 1 93.5 201 SER B CA 1
ATOM 3571 C C . SER B 1 201 ? -6.277 -30.891 -10.68 1 93.5 201 SER B C 1
ATOM 3573 O O . SER B 1 201 ? -7.023 -29.906 -10.617 1 93.5 201 SER B O 1
ATOM 3575 N N . SER B 1 202 ? -6.09 -31.766 -9.688 1 95.44 202 SER B N 1
ATOM 3576 C CA . SER B 1 202 ? -6.762 -31.562 -8.406 1 95.44 202 SER B CA 1
ATOM 3577 C C . SER B 1 202 ? -6.25 -30.312 -7.707 1 95.44 202 SER B C 1
ATOM 3579 O O . SER B 1 202 ? -7.02 -29.594 -7.066 1 95.44 202 SER B O 1
ATOM 3581 N N . THR B 1 203 ? -5.016 -30.078 -7.844 1 96.81 203 THR B N 1
ATOM 3582 C CA . THR B 1 203 ? -4.406 -28.891 -7.281 1 96.81 203 THR B CA 1
ATOM 3583 C C . THR B 1 203 ? -5.004 -27.625 -7.906 1 96.81 203 THR B C 1
ATOM 3585 O O . THR B 1 203 ? -5.32 -26.672 -7.203 1 96.81 203 THR B O 1
ATOM 3588 N N . HIS B 1 204 ? -5.176 -27.625 -9.195 1 96.56 204 HIS B N 1
ATOM 3589 C CA . HIS B 1 204 ? -5.766 -26.484 -9.883 1 96.56 204 HIS B CA 1
ATOM 3590 C C . HIS B 1 204 ? -7.188 -26.234 -9.398 1 96.56 204 HIS B C 1
ATOM 3592 O O . HIS B 1 204 ? -7.586 -25.078 -9.219 1 96.56 204 HIS B O 1
ATOM 3598 N N . ALA B 1 205 ? -7.906 -27.344 -9.211 1 96.5 205 ALA B N 1
ATOM 3599 C CA . ALA B 1 205 ? -9.266 -27.188 -8.688 1 96.5 205 ALA B CA 1
ATOM 3600 C C . ALA B 1 205 ? -9.258 -26.547 -7.309 1 96.5 205 ALA B C 1
ATOM 3602 O O . ALA B 1 205 ? -10.078 -25.672 -7.02 1 96.5 205 ALA B O 1
ATOM 3603 N N . HIS B 1 206 ? -8.352 -26.969 -6.527 1 97.62 206 HIS B N 1
ATOM 3604 C CA . HIS B 1 206 ? -8.219 -26.406 -5.191 1 97.62 206 HIS B CA 1
ATOM 3605 C C . HIS B 1 206 ? -7.816 -24.938 -5.25 1 97.62 206 HIS B C 1
ATOM 3607 O O . HIS B 1 206 ? -8.375 -24.094 -4.527 1 97.62 206 HIS B O 1
ATOM 3613 N N . HIS B 1 207 ? -6.852 -24.656 -6.09 1 98.06 207 HIS B N 1
ATOM 3614 C CA . HIS B 1 207 ? -6.391 -23.281 -6.246 1 98.06 207 HIS B CA 1
ATOM 3615 C C . HIS B 1 207 ? -7.508 -22.375 -6.754 1 98.06 207 HIS B C 1
ATOM 3617 O O . HIS B 1 207 ? -7.586 -21.203 -6.383 1 98.06 207 HIS B O 1
ATOM 3623 N N . LEU B 1 208 ? -8.336 -22.922 -7.57 1 97.75 208 LEU B N 1
ATOM 3624 C CA . LEU B 1 208 ? -9.492 -22.172 -8.055 1 97.75 208 LEU B CA 1
ATOM 3625 C C . LEU B 1 208 ? -10.414 -21.781 -6.906 1 97.75 208 LEU B C 1
ATOM 3627 O O . LEU B 1 208 ? -10.891 -20.656 -6.84 1 97.75 208 LEU B O 1
ATOM 3631 N N . ARG B 1 209 ? -10.625 -22.719 -6.023 1 97.56 209 ARG B N 1
ATOM 3632 C CA . ARG B 1 209 ? -11.438 -22.438 -4.852 1 97.56 209 ARG B CA 1
ATOM 3633 C C . ARG B 1 209 ? -10.805 -21.344 -4 1 97.56 209 ARG B C 1
ATOM 3635 O O . ARG B 1 209 ? -11.492 -20.422 -3.533 1 97.56 209 ARG B O 1
ATOM 3642 N N . CYS B 1 210 ? -9.5 -21.469 -3.822 1 98.62 210 CYS B N 1
ATOM 3643 C CA . CYS B 1 210 ? -8.766 -20.484 -3.049 1 98.62 210 CYS B CA 1
ATOM 3644 C C . CYS B 1 210 ? -8.836 -19.109 -3.713 1 98.62 210 CYS B C 1
ATOM 3646 O O . CYS B 1 210 ? -8.953 -18.094 -3.031 1 98.62 210 CYS B O 1
ATOM 3648 N N . LEU B 1 211 ? -8.766 -19.047 -5.012 1 98.44 211 LEU B N 1
ATOM 3649 C CA . LEU B 1 211 ? -8.898 -17.812 -5.766 1 98.44 211 LEU B CA 1
ATOM 3650 C C . LEU B 1 211 ? -10.258 -17.172 -5.531 1 98.44 211 LEU B C 1
ATOM 3652 O O . LEU B 1 211 ? -10.359 -15.953 -5.348 1 98.44 211 LEU B O 1
ATOM 3656 N N . ASN B 1 212 ? -11.258 -18 -5.543 1 97.75 212 ASN B N 1
ATOM 3657 C CA . ASN B 1 212 ? -12.602 -17.5 -5.277 1 97.75 212 ASN B CA 1
ATOM 3658 C C . ASN B 1 212 ? -12.711 -16.891 -3.881 1 97.75 212 ASN B C 1
ATOM 3660 O O . ASN B 1 212 ? -13.375 -15.875 -3.691 1 97.75 212 ASN B O 1
ATOM 3664 N N . ASP B 1 213 ? -12.031 -17.516 -2.955 1 98.25 213 ASP B N 1
ATOM 3665 C CA . ASP B 1 213 ? -12 -16.969 -1.603 1 98.25 213 ASP B CA 1
ATOM 3666 C C . ASP B 1 213 ? -11.312 -15.609 -1.577 1 98.25 213 ASP B C 1
ATOM 3668 O O . ASP B 1 213 ? -11.742 -14.703 -0.858 1 98.25 213 ASP B O 1
ATOM 3672 N N . PHE B 1 214 ? -10.297 -15.477 -2.301 1 98.62 214 PHE B N 1
ATOM 3673 C CA . PHE B 1 214 ? -9.57 -14.219 -2.422 1 98.62 214 PHE B CA 1
ATOM 3674 C C . PHE B 1 214 ? -10.469 -13.133 -3.006 1 98.62 214 PHE B C 1
ATOM 3676 O O . PHE B 1 214 ? -10.5 -12.008 -2.496 1 98.62 214 PHE B O 1
ATOM 3683 N N . ILE B 1 215 ? -11.156 -13.453 -4.027 1 98.5 215 ILE B N 1
ATOM 3684 C CA . ILE B 1 215 ? -12.078 -12.531 -4.684 1 98.5 215 ILE B CA 1
ATOM 3685 C C . ILE B 1 215 ? -13.156 -12.094 -3.701 1 98.5 215 ILE B C 1
ATOM 3687 O O . ILE B 1 215 ? -13.469 -10.898 -3.604 1 98.5 215 ILE B O 1
ATOM 3691 N N . GLU B 1 216 ? -13.633 -13.023 -2.936 1 98.12 216 GLU B N 1
ATOM 3692 C CA . GLU B 1 216 ? -14.664 -12.711 -1.954 1 98.12 216 GLU B CA 1
ATOM 3693 C C . GLU B 1 216 ? -14.133 -11.781 -0.865 1 98.12 216 GLU B C 1
ATOM 3695 O O . GLU B 1 216 ? -14.828 -10.852 -0.441 1 98.12 216 GLU B O 1
ATOM 3700 N N . ALA B 1 217 ? -12.977 -12.07 -0.437 1 98.62 217 ALA B N 1
ATOM 3701 C CA . ALA B 1 217 ? -12.359 -11.227 0.583 1 98.62 217 ALA B CA 1
ATOM 3702 C C . ALA B 1 217 ? -12.172 -9.797 0.073 1 98.62 217 ALA B C 1
ATOM 3704 O O . ALA B 1 217 ? -12.445 -8.836 0.792 1 98.62 217 ALA B O 1
ATOM 3705 N N . GLN B 1 218 ? -11.711 -9.648 -1.155 1 98.38 218 GLN B N 1
ATOM 3706 C CA . GLN B 1 218 ? -11.492 -8.336 -1.76 1 98.38 218 GLN B CA 1
ATOM 3707 C C . GLN B 1 218 ? -12.812 -7.605 -1.974 1 98.38 218 GLN B C 1
ATOM 3709 O O . GLN B 1 218 ? -12.898 -6.398 -1.75 1 98.38 218 GLN B O 1
ATOM 3714 N N . MET B 1 219 ? -13.797 -8.352 -2.391 1 98.44 219 MET B N 1
ATOM 3715 C CA . MET 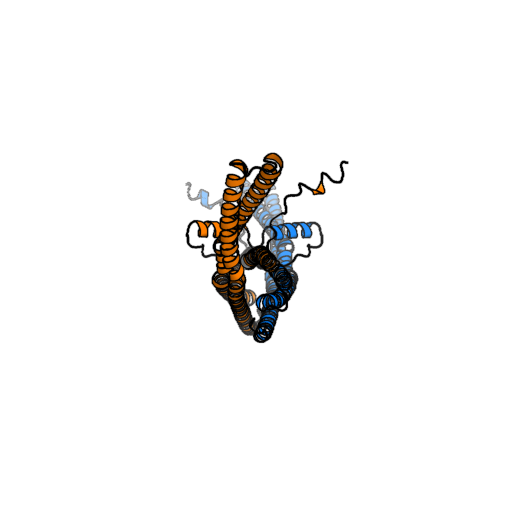B 1 219 ? -15.125 -7.773 -2.592 1 98.44 219 MET B CA 1
ATOM 3716 C C . MET B 1 219 ? -15.672 -7.211 -1.287 1 98.44 219 MET B C 1
ATOM 3718 O O . MET B 1 219 ? -16.188 -6.09 -1.26 1 98.44 219 MET B O 1
ATOM 3722 N N . ASN B 1 220 ? -15.523 -8.008 -0.248 1 98.62 220 ASN B N 1
ATOM 3723 C CA . ASN B 1 220 ? -16 -7.562 1.06 1 98.62 220 ASN B CA 1
ATOM 3724 C C . ASN B 1 220 ? -15.258 -6.312 1.53 1 98.62 220 ASN B C 1
ATOM 3726 O O . ASN B 1 220 ? -15.867 -5.395 2.08 1 98.62 220 ASN B O 1
ATOM 3730 N N . TYR B 1 221 ? -14.023 -6.309 1.321 1 98.75 221 TYR B N 1
ATOM 3731 C CA . TYR B 1 221 ? -13.195 -5.176 1.715 1 98.75 221 TYR B CA 1
ATOM 3732 C C . TYR B 1 221 ? -13.656 -3.895 1.032 1 98.75 221 TYR B C 1
ATOM 3734 O O . TYR B 1 221 ? -13.906 -2.885 1.696 1 98.75 221 TYR B O 1
ATOM 3742 N 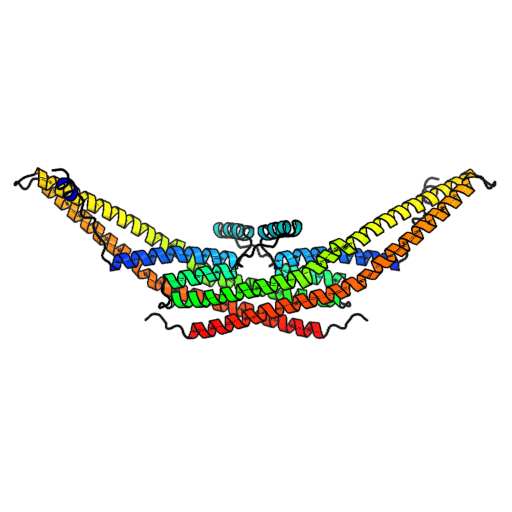N . TYR B 1 222 ? -13.812 -3.896 -0.278 1 98.75 222 TYR B N 1
ATOM 3743 C CA . TYR B 1 222 ? -14.18 -2.695 -1.019 1 98.75 222 TYR B CA 1
ATOM 3744 C C . TYR B 1 222 ? -15.617 -2.287 -0.72 1 98.75 222 TYR B C 1
ATOM 3746 O O . TYR B 1 222 ? -15.938 -1.098 -0.702 1 98.75 222 TYR B O 1
ATOM 3754 N N . ALA B 1 223 ? -16.422 -3.291 -0.479 1 98.69 223 ALA B N 1
ATOM 3755 C CA . ALA B 1 223 ? -17.797 -2.982 -0.1 1 98.69 223 ALA B CA 1
ATOM 3756 C C . ALA B 1 223 ? -17.844 -2.232 1.228 1 98.69 223 ALA B C 1
ATOM 3758 O O . ALA B 1 223 ? -18.547 -1.227 1.354 1 98.69 223 ALA B O 1
ATOM 3759 N N . GLN B 1 224 ? -17.109 -2.736 2.199 1 98.69 224 GLN B N 1
ATOM 3760 C CA . GLN B 1 224 ? -17.062 -2.098 3.51 1 98.69 224 GLN B CA 1
ATOM 3761 C C . GLN B 1 224 ? -16.5 -0.683 3.414 1 98.69 224 GLN B C 1
ATOM 3763 O O . GLN B 1 224 ? -17.078 0.258 3.965 1 98.69 224 GLN B O 1
ATOM 3768 N N . CYS B 1 225 ? -15.43 -0.546 2.709 1 98.75 225 CYS B N 1
ATOM 3769 C CA . CYS B 1 225 ? -14.781 0.754 2.602 1 98.75 225 CYS B CA 1
ATOM 3770 C C . CYS B 1 225 ? -15.672 1.751 1.868 1 98.75 225 CYS B C 1
ATOM 3772 O O . CYS B 1 225 ? -15.727 2.926 2.234 1 98.75 225 CYS B O 1
ATOM 3774 N N . HIS B 1 226 ? -16.328 1.241 0.871 1 98.62 226 HIS B N 1
ATOM 3775 C CA . HIS B 1 226 ? -17.297 2.082 0.173 1 98.62 226 HIS B CA 1
ATOM 3776 C C . HIS B 1 226 ? -18.375 2.588 1.125 1 98.62 226 HIS B C 1
ATOM 3778 O O . HIS B 1 226 ? -18.703 3.777 1.127 1 98.62 226 HIS B O 1
ATOM 3784 N N . GLN B 1 227 ? -18.844 1.721 1.909 1 98.69 227 GLN B N 1
ATOM 3785 C CA . GLN B 1 227 ? -19.891 2.09 2.855 1 98.69 227 GLN B CA 1
ATOM 3786 C C . GLN B 1 227 ? -19.375 3.09 3.885 1 98.69 227 GLN B C 1
ATOM 3788 O O . GLN B 1 227 ? -20.078 4.047 4.234 1 98.69 227 GLN B O 1
ATOM 3793 N N . TYR B 1 228 ? -18.172 2.855 4.438 1 98.75 228 TYR B N 1
ATOM 3794 C CA . TYR B 1 228 ? -17.578 3.785 5.391 1 98.75 228 TYR B CA 1
ATOM 3795 C C . TYR B 1 228 ? -17.469 5.184 4.789 1 98.75 228 TYR B C 1
ATOM 3797 O O . TYR B 1 228 ? -17.75 6.176 5.465 1 98.75 228 TYR B O 1
ATOM 3805 N N . MET B 1 229 ? -17.109 5.277 3.516 1 98.5 229 MET B N 1
ATOM 3806 C CA . MET B 1 229 ? -16.922 6.566 2.855 1 98.5 229 MET B CA 1
ATOM 3807 C C . MET B 1 229 ? -18.266 7.25 2.621 1 98.5 229 MET B C 1
ATOM 3809 O O . MET B 1 229 ? -18.375 8.477 2.719 1 98.5 229 MET B O 1
ATOM 3813 N N . VAL B 1 230 ? -19.281 6.453 2.273 1 97.88 230 VAL B N 1
ATOM 3814 C CA . VAL B 1 230 ? -20.625 6.996 2.105 1 97.88 230 VAL B CA 1
ATOM 3815 C C . VAL B 1 230 ? -21.094 7.613 3.42 1 97.88 230 VAL B C 1
ATOM 3817 O O . VAL B 1 230 ? -21.641 8.719 3.432 1 97.88 230 VAL B O 1
ATOM 3820 N N . ASP B 1 231 ? -20.859 6.93 4.508 1 98.06 231 ASP B N 1
ATOM 3821 C CA . ASP B 1 231 ? -21.234 7.43 5.828 1 98.06 231 ASP B CA 1
ATOM 3822 C C . ASP B 1 231 ? -20.469 8.703 6.172 1 98.06 231 ASP B C 1
ATOM 3824 O O . ASP B 1 231 ? -21.016 9.633 6.758 1 98.06 231 ASP B O 1
ATOM 3828 N N . LEU B 1 232 ? -19.219 8.719 5.836 1 98.25 232 LEU B N 1
ATOM 3829 C CA . LEU B 1 232 ? -18.406 9.898 6.086 1 98.25 232 LEU B CA 1
ATOM 3830 C C . LEU B 1 232 ? -18.953 11.109 5.328 1 98.25 232 LEU B C 1
ATOM 3832 O O . LEU B 1 232 ? -19.031 12.203 5.883 1 98.25 232 LEU B O 1
ATOM 3836 N N . ARG B 1 233 ? -19.234 10.93 4.117 1 95.69 233 ARG B N 1
ATOM 3837 C CA . ARG B 1 233 ? -19.766 12.016 3.299 1 95.69 233 ARG B CA 1
ATOM 3838 C C . ARG B 1 233 ? -21.031 12.602 3.914 1 95.69 233 ARG B C 1
ATOM 3840 O O . ARG B 1 233 ? -21.219 13.82 3.918 1 95.69 233 ARG B O 1
ATOM 3847 N N . LYS B 1 234 ? -21.875 11.75 4.426 1 95 234 LYS B N 1
ATOM 3848 C CA . LYS B 1 234 ? -23.094 12.195 5.094 1 95 234 LYS B CA 1
ATOM 3849 C C . LYS B 1 234 ? -22.766 13.031 6.328 1 95 234 LYS B C 1
ATOM 3851 O O . LYS B 1 234 ? -23.406 14.055 6.578 1 95 234 LYS B O 1
ATOM 3856 N N . GLN B 1 235 ? -21.75 12.602 7.043 1 94.88 235 GLN B N 1
ATOM 3857 C CA . GLN B 1 235 ? -21.344 13.305 8.258 1 94.88 235 GLN B CA 1
ATOM 3858 C C . GLN B 1 235 ? -20.75 14.664 7.934 1 94.88 235 GLN B C 1
ATOM 3860 O O . GLN B 1 235 ? -20.953 15.633 8.672 1 94.88 235 GLN B O 1
ATOM 3865 N N . MET B 1 236 ? -20 14.719 6.844 1 93.5 236 MET B N 1
ATOM 3866 C CA . MET B 1 236 ? -19.297 15.945 6.461 1 93.5 236 MET B CA 1
ATOM 3867 C C . MET B 1 236 ? -20.297 17.016 6.023 1 93.5 236 MET B C 1
ATOM 3869 O O . MET B 1 236 ? -20.031 18.219 6.164 1 93.5 236 MET B O 1
ATOM 3873 N N . GLY B 1 237 ? -21.406 16.609 5.465 1 85.69 237 GLY B N 1
ATOM 3874 C CA . GLY B 1 237 ? -22.438 17.562 5.074 1 85.69 237 GLY B CA 1
ATOM 3875 C C . GLY B 1 237 ? -23.094 18.25 6.254 1 85.69 237 GLY B C 1
ATOM 3876 O O . GLY B 1 237 ? -23.703 19.312 6.098 1 85.69 237 GLY B O 1
ATOM 3877 N N . SER B 1 238 ? -22.875 17.828 7.492 1 79.25 238 SER B N 1
ATOM 3878 C CA . SER B 1 238 ? -23.516 18.359 8.688 1 79.25 238 SER B CA 1
ATOM 3879 C C . SER B 1 238 ? -22.578 19.281 9.461 1 79.25 238 SER B C 1
ATOM 3881 O O . SER B 1 238 ? -22.953 19.844 10.484 1 79.25 238 SER B O 1
ATOM 3883 N N . ILE B 1 239 ? -21.312 19.406 9.023 1 77.69 239 ILE B N 1
ATOM 3884 C CA . ILE B 1 239 ? -20.359 20.234 9.742 1 77.69 239 ILE B CA 1
ATOM 3885 C C . ILE B 1 239 ? -20.578 21.703 9.398 1 77.69 239 ILE B C 1
ATOM 3887 O O . ILE B 1 239 ? -20.516 22.094 8.227 1 77.69 239 ILE B O 1
ATOM 3891 N N . PRO B 1 240 ? -21.047 22.5 10.438 1 70.88 240 PRO B N 1
ATOM 3892 C CA . PRO B 1 240 ? -21.219 23.938 10.18 1 70.88 240 PRO B CA 1
ATOM 3893 C C . PRO B 1 240 ? -19.938 24.625 9.742 1 70.88 240 PRO B C 1
ATOM 3895 O O . PRO B 1 240 ? -18.844 24.219 10.148 1 70.88 240 PRO B O 1
ATOM 3898 N N . ALA B 1 241 ? -20 25.453 8.641 1 63.22 241 ALA B N 1
ATOM 3899 C CA . ALA B 1 241 ? -18.859 26.25 8.227 1 63.22 241 ALA B CA 1
ATOM 3900 C C . ALA B 1 241 ? -18.422 27.203 9.352 1 63.22 241 ALA B C 1
ATOM 3902 O O . ALA B 1 241 ? -19.234 27.625 10.156 1 63.22 241 ALA B O 1
ATOM 3903 N N . ASP B 1 242 ? -17.141 27.266 9.906 1 57.81 242 ASP B N 1
ATOM 3904 C CA . ASP B 1 242 ? -16.719 28.219 10.922 1 57.81 242 ASP B CA 1
ATOM 3905 C C . ASP B 1 242 ? -17.25 29.625 10.625 1 57.81 242 ASP B C 1
ATOM 3907 O O . ASP B 1 242 ? -17.25 30.047 9.469 1 57.81 242 ASP B O 1
ATOM 3911 N N . ASN B 1 243 ? -18.281 30.203 11.32 1 43.12 243 ASN B N 1
ATOM 3912 C CA . ASN B 1 243 ? -18.625 31.625 11.297 1 43.12 243 ASN B CA 1
ATOM 3913 C C . ASN B 1 243 ? -17.422 32.5 11.578 1 43.12 243 ASN B C 1
ATOM 3915 O O . ASN B 1 243 ? -16.562 32.156 12.383 1 43.12 243 ASN B O 1
#

Secondary structure (DSSP, 8-state):
-HHHHHHHSS----PPPHHHHHHHHHHHHHHHHHHHHHHHHHHHH---HHHHHHHHHHHHTTPPPPP---HHHHHHHHHHHHHHHH-TTSHHHHHHHHHHHHHHHHHHHHHHHHHHHIIIIIHHHHHHHHTHHHHHHHHHHHHHHHHHHHHHHHHHHHHHHHHHTTS--HHHHHHHHHHHHHHHHHHHHHHHHHHHHHTHHHHHHHHHHHHHHHHHHHHHHHHHHHHHHHHHHHHHTTS----/-HHHHHHHS-----PPPHHHHHHHHHHHHHHHHHHHHHHHHHHHH---HHHHHHHHHHHHTTPPPP----HHHHHHHHHHHHHHHH-TTSHHHHHHHHHHHHHHHHHHHHHHHHHHHIIIIIHHHHHHHHTHHHHHHHHHHHHHHHHHHHHHHHHHHHHHHHHHTTS-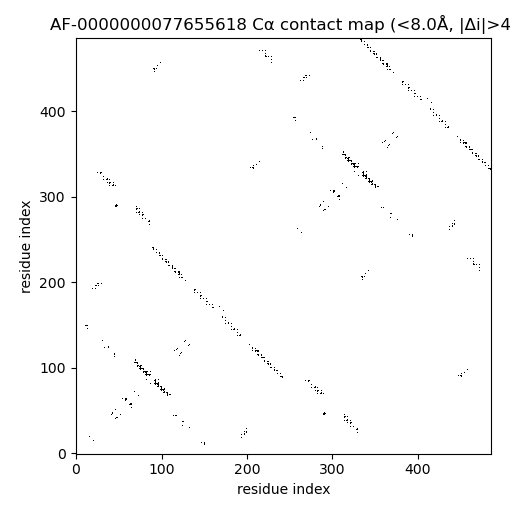-HHHHHHHHHHHHHHHHHHHHHHHHHHHHHTHHHHHHHHHHHHHHHHHHHHHHHHHHHHHHHHHHHHHTTS----

Organism: Acanthosepion pharaonis (NCBI:txid158019)

Foldseek 3Di:
DPPVVVVPQPQPQPDDDPVLVVLVVLLVVLLVVLVVVLVVVLCVLPVDPVLSVVVVVCVVVVHDRDDDFDPLLVQLVVLLVVLVVVPCLALSSVLSNLSSVLSNVLRVLSVQLSVQLCVLANVLSVCCNVPLSVVLVVLVVVLVVLSVQLSVLSSQLVVQPVPVDPDPDPSNVVSVVSNVVSVVVNVVSSVVSSVSSVCVVVSVVSNVRSVVSSVVSVVVSVVSSVVSVVVSVVVSVPRDHDD/DPPVVVVPQPQPQPDDDPVLVVLVVLLVVLLVVLVVVLVVVLCVLPVDPVLSVVVVVCVVVVHDRDDDFDPLLVQLVVLLVVLVVVPCLALSSVLSNLSSVLSNVLRVLSVQLSVQLCVLANVLSVCCNVPLSVVLVVLVVVLVVLSVQLSVLSSQLVVVPVPVDPDPDPSNVVSVVSNVVSVVVNVVSSVVSSVSSVCVVVSVVSNVRSVVSSVVSVVVSVVSSVVSVVVSVVVSVPRDHGD

Radius of gyration: 38.04 Å; Cα contacts (8 Å, |Δi|>4): 481; chains: 2; bounding box: 57×133×96 Å

InterPro domains:
  IPR004148 BAR domain [PF03114] (3-237)
  IPR004148 BAR domain [PS51021] (5-243)
  IPR004148 BAR domain [SM00721] (2-238)
  IPR027267 AH/BAR domain superfamily [G3DSA:1.20.1270.60] (5-242)
  IPR027267 AH/BAR domain superfamily [SSF103657] (3-236)